Protein AF-A0A956CEM4-F1 (afdb_monomer_lite)

Secondary structure (DSSP, 8-state):
--TTSSSSSSS---------------TTEEE-------S----S--S-S-S--EEEEEEE-PPTT---S-EEEEEGGGTT-TT-BPB---TTS-EEEEEEE-SEEEEEEEEETTTEEE--TT---EEEETTEEEEEEEE--TTS-EEEEEEEEEETTEEEEEEEEE--TT-PPEEEEEEEEEETTEEEEE-EEEETTEEEEEEESPPSEEEEEEEEEEETT--BPPPEEEEEEE-SS---TTT--EEEE-HHHH--S-TTSPPPPPTT--SGGGS-----HHHHHHHHHTTHHHHTT--EEEEPP-B---SS-EE-TTSS-EE-STTS-S-S-SSPBPGGGTHHHHHHHHHHHHHHTT-EEEE----S---TTSHHHHH--

Structure (mmCIF, N/CA/C/O backbone):
data_AF-A0A956CEM4-F1
#
_entry.id   AF-A0A956CEM4-F1
#
loop_
_atom_site.group_PDB
_atom_site.id
_atom_site.type_symbol
_atom_site.label_atom_id
_atom_site.label_alt_id
_atom_site.label_comp_id
_atom_site.label_asym_id
_atom_site.label_entity_id
_atom_site.label_seq_id
_atom_site.pdbx_PDB_ins_code
_atom_site.Cartn_x
_atom_site.Cartn_y
_atom_site.Cartn_z
_atom_site.occupancy
_atom_site.B_iso_or_equiv
_atom_site.auth_seq_id
_atom_site.auth_comp_id
_atom_site.auth_asym_id
_atom_site.auth_atom_id
_atom_site.pdbx_PDB_model_num
ATOM 1 N N . MET A 1 1 ? 14.550 28.204 38.134 1.00 43.91 1 MET A N 1
ATOM 2 C CA . MET A 1 1 ? 13.176 27.654 38.077 1.00 43.91 1 MET A CA 1
ATOM 3 C C . MET A 1 1 ? 12.272 28.687 37.425 1.00 43.91 1 MET A C 1
ATOM 5 O O . MET A 1 1 ? 12.007 29.723 38.017 1.00 43.91 1 MET A O 1
ATOM 9 N N . SER A 1 2 ? 11.913 28.453 36.162 1.00 29.16 2 SER A N 1
ATOM 10 C CA . SER A 1 2 ? 11.139 29.373 35.319 1.00 29.16 2 SER A CA 1
ATOM 11 C C . SER A 1 2 ? 9.684 28.906 35.242 1.00 29.16 2 SER A C 1
ATOM 13 O O . SER A 1 2 ? 9.420 27.706 35.205 1.00 29.16 2 SER A O 1
ATOM 15 N N . LYS A 1 3 ? 8.749 29.863 35.232 1.00 29.98 3 LYS A N 1
ATOM 16 C CA . LYS A 1 3 ? 7.280 29.741 35.331 1.00 29.98 3 LYS A CA 1
ATOM 17 C C . LYS A 1 3 ? 6.585 28.992 34.167 1.00 29.98 3 LYS A C 1
ATOM 19 O O . LYS A 1 3 ? 5.434 29.275 33.862 1.00 29.98 3 LYS A O 1
ATOM 24 N N . ARG A 1 4 ? 7.242 28.024 33.520 1.00 32.53 4 ARG A N 1
ATOM 25 C CA . ARG A 1 4 ? 6.668 27.192 32.441 1.00 32.53 4 ARG A CA 1
ATOM 26 C C . ARG A 1 4 ? 6.297 25.760 32.858 1.00 32.53 4 ARG A C 1
ATOM 28 O O . ARG A 1 4 ? 5.743 25.031 32.048 1.00 32.53 4 ARG A O 1
ATOM 35 N N . SER A 1 5 ? 6.513 25.373 34.118 1.00 32.22 5 SER A N 1
ATOM 36 C CA . SER A 1 5 ? 6.240 24.005 34.606 1.00 32.22 5 SER A CA 1
ATOM 37 C C . SER A 1 5 ? 4.938 23.834 35.403 1.00 32.22 5 SER A C 1
ATOM 39 O O . SER A 1 5 ? 4.709 22.755 35.932 1.00 32.22 5 SER A O 1
ATOM 41 N N . LEU A 1 6 ? 4.075 24.854 35.497 1.00 29.22 6 LEU A N 1
ATOM 42 C CA . LEU A 1 6 ? 2.851 24.789 36.319 1.00 29.22 6 LEU A CA 1
ATOM 43 C C . LEU A 1 6 ? 1.536 24.610 35.536 1.00 29.22 6 LEU A C 1
ATOM 45 O O . LEU A 1 6 ? 0.479 24.561 36.152 1.00 29.22 6 LEU A O 1
ATOM 49 N N . LEU A 1 7 ? 1.580 24.479 34.205 1.00 28.36 7 LEU A N 1
ATOM 50 C CA . LEU A 1 7 ? 0.377 24.354 33.361 1.00 28.36 7 LEU A CA 1
ATOM 51 C C . LEU A 1 7 ? 0.212 22.968 32.705 1.00 28.36 7 LEU A C 1
ATOM 53 O O . LEU A 1 7 ? -0.519 22.828 31.734 1.00 28.36 7 LEU A O 1
ATOM 57 N N . ARG A 1 8 ? 0.897 21.941 33.226 1.00 29.97 8 ARG A N 1
ATOM 58 C CA . ARG A 1 8 ? 0.782 20.539 32.769 1.00 29.97 8 ARG A CA 1
ATOM 59 C C . ARG A 1 8 ? 0.215 19.581 33.827 1.00 29.97 8 ARG A C 1
ATOM 61 O O . ARG A 1 8 ? 0.242 18.379 33.615 1.00 29.97 8 ARG A O 1
ATOM 68 N N . LEU A 1 9 ? -0.300 20.090 34.952 1.00 28.48 9 LEU A N 1
ATOM 69 C CA . LEU A 1 9 ? -0.674 19.258 36.107 1.00 28.48 9 LEU A CA 1
ATOM 70 C C . LEU A 1 9 ? -2.160 19.288 36.510 1.00 28.48 9 LEU A C 1
ATOM 72 O O . LEU A 1 9 ? -2.478 18.905 37.629 1.00 28.48 9 LEU A O 1
ATOM 76 N N . LEU A 1 10 ? -3.079 19.723 35.637 1.00 26.30 10 LEU A N 1
ATOM 77 C CA . LEU A 1 10 ? -4.505 19.813 36.005 1.00 26.30 10 LEU A CA 1
ATOM 78 C C . LEU A 1 10 ? -5.518 19.193 35.030 1.00 26.30 10 LEU A C 1
ATOM 80 O O . LEU A 1 10 ? -6.704 19.472 35.146 1.00 26.30 10 LEU A O 1
ATOM 84 N N . PHE A 1 11 ? -5.096 18.310 34.124 1.00 27.58 11 PHE A N 1
ATOM 85 C CA . PHE A 1 11 ? -6.023 17.538 33.285 1.00 27.58 11 PHE A CA 1
ATOM 86 C C . PHE A 1 11 ? -5.512 16.107 33.089 1.00 27.58 11 PHE A C 1
ATOM 88 O O . PHE A 1 11 ? -4.862 15.812 32.096 1.00 27.58 11 PHE A O 1
ATOM 95 N N . ALA A 1 12 ? -5.764 15.231 34.064 1.00 27.52 12 ALA A N 1
ATOM 96 C CA . ALA A 1 12 ? -5.720 13.773 33.890 1.00 27.52 12 ALA A CA 1
ATOM 97 C C . ALA A 1 12 ? -6.355 13.075 35.107 1.00 27.52 12 ALA A C 1
ATOM 99 O O . ALA A 1 12 ? -5.687 12.375 35.861 1.00 27.52 12 ALA A O 1
ATOM 100 N N . ALA A 1 13 ? -7.644 13.324 35.344 1.00 28.70 13 ALA A N 1
ATOM 101 C CA . ALA A 1 13 ? -8.446 12.543 36.284 1.00 28.70 13 ALA A CA 1
ATOM 102 C C . ALA A 1 13 ? -9.938 12.652 35.938 1.00 28.70 13 ALA A C 1
ATOM 104 O O . ALA A 1 13 ? -10.689 13.255 36.690 1.00 28.70 13 ALA A O 1
ATOM 105 N N . VAL A 1 14 ? -10.360 12.083 34.803 1.00 25.91 14 VAL A N 1
ATOM 106 C CA . VAL A 1 14 ? -11.714 11.529 34.625 1.00 25.91 14 VAL A CA 1
ATOM 107 C C . VAL A 1 14 ? -11.601 10.360 33.648 1.00 25.91 14 VAL A C 1
ATOM 109 O O . VAL A 1 14 ? -11.284 10.534 32.477 1.00 25.91 14 VAL A O 1
ATOM 112 N N . LEU A 1 15 ? -11.835 9.166 34.179 1.00 27.56 15 LEU A N 1
ATOM 113 C CA . LEU A 1 15 ? -12.058 7.932 33.447 1.00 27.56 15 LEU A CA 1
ATOM 114 C C . LEU A 1 15 ? -13.459 8.015 32.819 1.00 27.56 15 LEU A C 1
ATOM 116 O O . LEU A 1 15 ? -14.452 8.049 33.543 1.00 27.56 15 LEU A O 1
ATOM 120 N N . ALA A 1 16 ? -13.541 8.059 31.495 1.00 24.64 16 ALA A N 1
ATOM 121 C CA . ALA A 1 16 ? -14.767 7.791 30.756 1.00 24.64 16 ALA A CA 1
ATOM 122 C C . ALA A 1 16 ? -14.390 6.950 29.535 1.00 24.64 16 ALA A C 1
ATOM 124 O O . ALA A 1 16 ? -13.589 7.376 28.707 1.00 24.64 16 ALA A O 1
ATOM 125 N N . LEU A 1 17 ? -14.935 5.734 29.463 1.00 26.34 17 LEU A N 1
ATOM 126 C CA . LEU A 1 17 ? -14.891 4.922 28.256 1.00 26.34 17 LEU A CA 1
ATOM 127 C C . LEU A 1 17 ? -15.679 5.650 27.164 1.00 26.34 17 LEU A C 1
ATOM 129 O O . LEU A 1 17 ? -16.906 5.617 27.141 1.00 26.34 17 LEU A O 1
ATOM 133 N N . THR A 1 18 ? -14.961 6.303 26.262 1.00 23.31 18 THR A N 1
ATOM 134 C CA . THR A 1 18 ? -15.458 6.686 24.945 1.00 23.31 18 THR A CA 1
ATOM 135 C C . THR A 1 18 ? -14.600 5.952 23.932 1.00 23.31 18 THR A C 1
ATOM 137 O O . THR A 1 18 ? -13.426 6.274 23.764 1.00 23.31 18 THR A O 1
ATOM 140 N N . SER A 1 19 ? -15.170 4.949 23.271 1.00 23.00 19 SER A N 1
ATOM 141 C CA . SER A 1 19 ? -14.593 4.379 22.056 1.00 23.00 19 SER A CA 1
ATOM 142 C C . SER A 1 19 ? -14.723 5.419 20.942 1.00 23.00 19 SER A C 1
ATOM 144 O O . SER A 1 19 ? -15.662 5.397 20.157 1.00 23.00 19 SER A O 1
ATOM 146 N N . SER A 1 20 ? -13.815 6.391 20.921 1.00 23.23 20 SER A N 1
ATOM 147 C CA . SER A 1 20 ? -13.553 7.220 19.751 1.00 23.23 20 SER A CA 1
ATOM 148 C C . SER A 1 20 ? -12.710 6.388 18.791 1.00 23.23 20 SER A C 1
ATOM 150 O O . SER A 1 20 ? -11.549 6.098 19.083 1.00 23.23 20 SER A O 1
ATOM 152 N N . VAL A 1 21 ? -13.291 5.978 17.664 1.00 23.14 21 VAL A N 1
ATOM 153 C CA . VAL A 1 21 ? -12.511 5.486 16.525 1.00 23.14 21 VAL A CA 1
ATOM 154 C C . VAL A 1 21 ? -11.852 6.708 15.900 1.00 23.14 21 VAL A C 1
ATOM 156 O O . VAL A 1 21 ? -12.408 7.371 15.034 1.00 23.14 21 VAL A O 1
ATOM 159 N N . THR A 1 22 ? -10.679 7.052 16.413 1.00 21.56 22 THR A N 1
ATOM 160 C CA . THR A 1 22 ? -9.787 8.022 15.791 1.00 21.56 22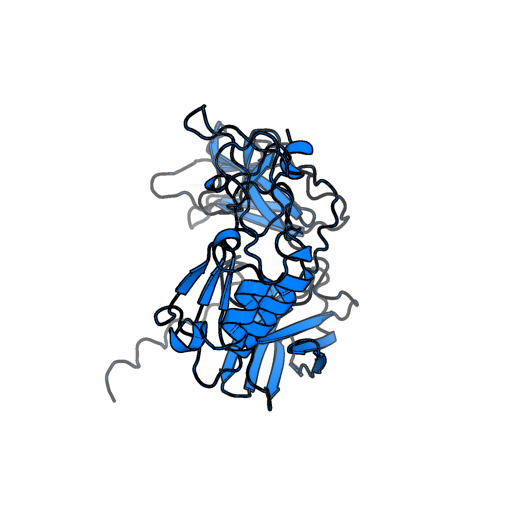 THR A CA 1
ATOM 161 C C . THR A 1 22 ? -8.820 7.217 14.935 1.00 21.56 22 THR A C 1
ATOM 163 O O . THR A 1 22 ? -7.901 6.595 15.464 1.00 21.56 22 THR A O 1
ATOM 166 N N . VAL A 1 23 ? -9.022 7.190 13.616 1.00 22.52 23 VAL A N 1
ATOM 167 C CA . VAL A 1 23 ? -7.983 6.714 12.695 1.00 22.52 23 VAL A CA 1
ATOM 168 C C . VAL A 1 23 ? -6.956 7.833 12.581 1.00 22.52 23 VAL A C 1
ATOM 170 O O . VAL A 1 23 ? -7.058 8.726 11.746 1.00 22.52 23 VAL A O 1
ATOM 173 N 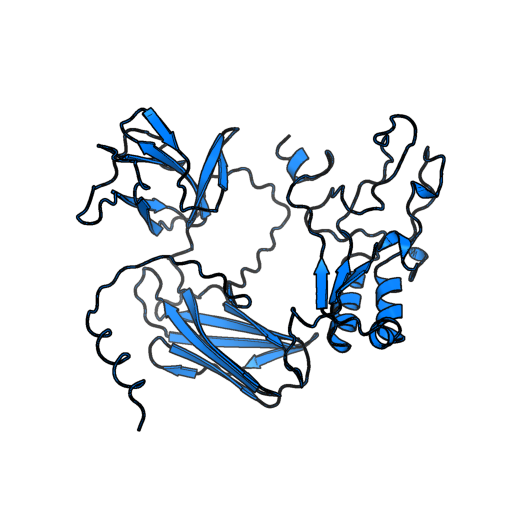N . ALA A 1 24 ? -5.981 7.827 13.485 1.00 20.62 24 ALA A N 1
ATOM 174 C CA . ALA A 1 24 ? -4.737 8.528 13.237 1.00 20.62 24 ALA A CA 1
ATOM 175 C C . ALA A 1 24 ? -3.949 7.680 12.232 1.00 20.62 24 ALA A C 1
ATOM 177 O O . ALA A 1 24 ? -3.511 6.580 12.568 1.00 20.62 24 ALA A O 1
ATOM 178 N N . CYS A 1 25 ? -3.771 8.171 11.004 1.00 20.64 25 CYS A N 1
ATOM 179 C CA . CYS A 1 25 ? -2.697 7.677 10.149 1.00 20.64 25 CYS A CA 1
ATOM 180 C C . CYS A 1 25 ? -1.376 7.946 10.879 1.00 20.64 25 CYS A C 1
ATOM 182 O O . CYS A 1 25 ? -0.903 9.079 10.929 1.00 20.64 25 CYS A O 1
ATOM 184 N N . SER A 1 26 ? -0.822 6.915 11.511 1.00 24.94 26 SER A N 1
ATOM 185 C CA . SER A 1 26 ? 0.585 6.877 11.890 1.00 24.94 26 SER A CA 1
ATOM 186 C C . SER A 1 26 ? 1.290 5.992 10.869 1.00 24.94 26 SER A C 1
ATOM 188 O O . SER A 1 26 ? 0.923 4.825 10.732 1.00 24.94 26 SER A O 1
ATOM 190 N N . ASP A 1 27 ? 2.281 6.541 10.176 1.00 32.50 27 ASP A N 1
ATOM 191 C CA . ASP A 1 27 ? 2.875 6.008 8.940 1.00 32.50 27 ASP A CA 1
ATOM 192 C C . ASP A 1 27 ? 3.542 4.612 9.004 1.00 32.50 27 ASP A C 1
ATOM 194 O O . ASP A 1 27 ? 4.107 4.186 8.005 1.00 32.50 27 ASP A O 1
ATOM 198 N N . ASP A 1 28 ? 3.464 3.832 10.096 1.00 38.03 28 ASP A N 1
ATOM 199 C CA . ASP A 1 28 ? 4.172 2.533 10.163 1.00 38.03 28 ASP A CA 1
ATOM 200 C C . ASP A 1 28 ? 3.444 1.370 10.864 1.00 38.03 28 ASP A C 1
ATOM 202 O O . ASP A 1 28 ? 4.086 0.366 11.188 1.00 38.03 28 ASP A O 1
ATOM 206 N N . ALA A 1 29 ? 2.140 1.473 11.132 1.00 33.81 29 ALA A N 1
ATOM 207 C CA . ALA A 1 29 ? 1.388 0.391 11.772 1.00 33.81 29 ALA A CA 1
ATOM 208 C C . ALA A 1 29 ? 0.080 0.119 11.025 1.00 33.81 29 ALA A C 1
ATOM 210 O O . ALA A 1 29 ? -0.894 0.854 11.159 1.00 33.81 29 ALA A O 1
ATOM 211 N N . GLU A 1 30 ? 0.056 -0.967 10.258 1.00 37.72 30 GLU A N 1
ATOM 212 C CA . GLU A 1 30 ? -1.165 -1.493 9.650 1.00 37.72 30 GLU A CA 1
ATOM 213 C C . GLU A 1 30 ? -1.353 -2.956 10.065 1.00 37.72 30 GLU A C 1
ATOM 215 O O . GLU A 1 30 ? -0.360 -3.678 10.225 1.00 37.72 30 GLU A O 1
ATOM 220 N N . PRO A 1 31 ? -2.598 -3.441 10.207 1.00 41.44 31 PRO A N 1
ATOM 221 C CA . PRO A 1 31 ? -2.841 -4.874 10.242 1.00 41.44 31 PRO A CA 1
ATOM 222 C C . PRO A 1 31 ? -2.296 -5.495 8.945 1.00 41.44 31 PRO A C 1
ATOM 224 O O . PRO A 1 31 ? -2.716 -5.148 7.840 1.00 41.44 31 PRO A O 1
ATOM 227 N N . ALA A 1 32 ? -1.333 -6.405 9.080 1.00 37.00 32 ALA A N 1
ATOM 228 C CA . ALA A 1 32 ? -0.819 -7.267 8.026 1.00 37.00 32 ALA A CA 1
ATOM 229 C C . ALA A 1 32 ? -1.864 -8.330 7.682 1.00 37.00 32 ALA A C 1
ATOM 231 O O . ALA A 1 32 ? -1.661 -9.524 7.873 1.00 37.00 32 ALA A O 1
ATOM 232 N N . GLY A 1 33 ? -2.974 -7.892 7.099 1.00 29.70 33 GLY A N 1
ATOM 233 C CA . GLY A 1 33 ? -3.768 -8.794 6.291 1.00 29.70 33 GLY A CA 1
ATOM 234 C C . GLY A 1 33 ? -2.931 -9.176 5.075 1.00 29.70 33 GLY A C 1
ATOM 235 O O . GLY A 1 33 ? -2.719 -8.358 4.176 1.00 29.70 33 GLY A O 1
ATOM 236 N N . SER A 1 34 ? -2.464 -10.425 5.013 1.00 27.47 34 SER A N 1
ATOM 237 C CA . SER A 1 34 ? -2.115 -11.050 3.741 1.00 27.47 34 SER A CA 1
ATOM 238 C C . SER A 1 34 ? -3.416 -11.307 2.991 1.00 27.47 34 SER A C 1
ATOM 240 O O . SER A 1 34 ? -3.881 -12.439 2.861 1.00 27.47 34 SER A O 1
ATOM 242 N N . HIS A 1 35 ? -4.041 -10.248 2.491 1.00 32.47 35 HIS A N 1
ATOM 243 C CA . HIS A 1 35 ? -5.003 -10.424 1.431 1.00 32.47 35 HIS A CA 1
ATOM 244 C C . HIS A 1 35 ? -4.183 -10.738 0.186 1.00 32.47 35 HIS A C 1
ATOM 246 O O . HIS A 1 35 ? -3.790 -9.857 -0.582 1.00 32.47 35 HIS A O 1
ATOM 252 N N . GLY A 1 36 ? -3.969 -12.034 -0.037 1.00 25.28 36 GLY A N 1
ATOM 253 C CA . GLY A 1 36 ? -4.201 -12.539 -1.372 1.00 25.28 36 GLY A CA 1
ATOM 254 C C . GLY A 1 36 ? -5.595 -12.066 -1.765 1.00 25.28 36 GLY A C 1
ATOM 255 O O . GLY A 1 36 ? -6.582 -12.749 -1.520 1.00 25.28 36 GLY A O 1
ATOM 256 N N . PHE A 1 37 ? -5.683 -10.872 -2.350 1.00 33.50 37 PHE A N 1
ATOM 257 C CA . PHE A 1 37 ? -6.752 -10.551 -3.275 1.00 33.50 37 PHE A CA 1
ATOM 258 C C . PHE A 1 37 ? -6.485 -11.440 -4.487 1.00 33.50 37 PHE A C 1
ATOM 260 O O . PHE A 1 37 ? -5.983 -10.993 -5.515 1.00 33.50 37 PHE A O 1
ATOM 267 N N . GLY A 1 38 ? -6.705 -12.747 -4.308 1.00 24.23 38 GLY A N 1
ATOM 268 C CA . GLY A 1 38 ? -6.836 -13.663 -5.415 1.00 24.23 38 GLY A CA 1
ATOM 269 C C . GLY A 1 38 ? -7.900 -13.068 -6.315 1.00 24.23 38 GLY A C 1
ATOM 270 O O . GLY A 1 38 ? -8.921 -12.593 -5.815 1.00 24.23 38 GLY A O 1
ATOM 271 N N . GLY A 1 39 ? -7.605 -13.031 -7.613 1.00 26.00 39 GLY A N 1
ATOM 272 C CA . GLY A 1 39 ? -8.530 -12.608 -8.652 1.00 26.00 39 GLY A CA 1
ATOM 273 C C . GLY A 1 39 ? -9.860 -13.332 -8.489 1.00 26.00 39 GLY A C 1
ATOM 274 O O . GLY A 1 39 ? -10.049 -14.454 -8.944 1.00 26.00 39 GLY A O 1
ATOM 275 N N . GLY A 1 40 ? -10.761 -12.674 -7.785 1.00 24.45 40 GLY A N 1
ATOM 276 C CA . GLY A 1 40 ? -12.139 -13.034 -7.568 1.00 24.45 40 GLY A CA 1
ATOM 277 C C . GLY A 1 40 ? -12.849 -11.705 -7.606 1.00 24.45 40 GLY A C 1
ATOM 278 O O . GLY A 1 40 ? -12.687 -10.901 -6.691 1.00 24.45 40 GLY A O 1
ATOM 279 N N . GLY A 1 41 ? -13.528 -11.444 -8.722 1.00 31.25 41 GLY A N 1
ATOM 280 C CA . GLY A 1 41 ? -14.277 -10.219 -8.915 1.00 31.25 41 GLY A CA 1
ATOM 281 C C . GLY A 1 41 ? -15.235 -10.019 -7.759 1.00 31.25 41 GLY A C 1
ATOM 282 O O . GLY A 1 41 ? -16.217 -10.746 -7.610 1.00 31.25 41 GLY A O 1
ATOM 283 N N . GLY A 1 42 ? -14.896 -9.061 -6.905 1.00 29.30 42 GLY A N 1
ATOM 284 C CA . GLY A 1 42 ? -15.770 -8.601 -5.857 1.00 29.30 42 GLY A CA 1
ATOM 285 C C . GLY A 1 42 ? -16.829 -7.751 -6.520 1.00 29.30 42 GLY A C 1
ATOM 286 O O . GLY A 1 42 ? -16.644 -6.553 -6.690 1.00 29.30 42 GLY A O 1
ATOM 287 N N . THR A 1 43 ? -17.972 -8.361 -6.832 1.00 32.97 43 THR A N 1
ATOM 288 C CA . THR A 1 43 ? -19.253 -7.658 -6.723 1.00 32.97 43 THR A CA 1
ATOM 289 C C . THR A 1 43 ? -19.191 -6.709 -5.528 1.00 32.97 43 THR A C 1
ATOM 291 O O . THR A 1 43 ? -18.622 -7.094 -4.501 1.00 32.97 43 THR A O 1
ATOM 294 N N . GLY A 1 44 ? -19.796 -5.522 -5.626 1.00 34.88 44 GLY A N 1
ATOM 295 C CA . GLY A 1 44 ? -20.191 -4.718 -4.468 1.00 34.88 44 GLY A CA 1
ATOM 296 C C . GLY A 1 44 ? -21.135 -5.524 -3.575 1.00 34.88 44 GLY A C 1
ATOM 297 O O . GLY A 1 44 ? -22.336 -5.298 -3.545 1.00 34.88 44 GLY A O 1
ATOM 298 N N . GLY A 1 45 ? -20.587 -6.541 -2.923 1.00 37.91 45 GLY A N 1
ATOM 299 C CA . GLY A 1 45 ? -21.261 -7.440 -2.030 1.00 37.91 45 GLY A CA 1
ATOM 300 C C . GLY A 1 45 ? -21.371 -6.732 -0.699 1.00 37.91 45 GLY A C 1
ATOM 301 O O . GLY A 1 45 ? -20.411 -6.128 -0.206 1.00 37.91 45 GLY A O 1
ATOM 302 N N . SER A 1 46 ? -22.556 -6.810 -0.116 1.00 44.78 46 SER A N 1
ATOM 303 C CA . SER A 1 46 ? -22.733 -6.718 1.325 1.00 44.78 46 SER A CA 1
ATOM 304 C C . SER A 1 46 ? -21.652 -7.561 2.014 1.00 44.78 46 SER A C 1
ATOM 306 O O . SER A 1 46 ? -21.423 -8.703 1.598 1.00 44.78 46 SER A O 1
ATOM 308 N N . GLY A 1 47 ? -20.987 -7.038 3.048 1.00 47.84 47 GLY A N 1
ATOM 309 C CA . GLY A 1 47 ? -20.140 -7.868 3.908 1.00 47.84 47 GLY A CA 1
ATOM 310 C C . GLY A 1 47 ? -21.001 -8.996 4.474 1.00 47.84 47 GLY A C 1
ATOM 311 O O . GLY A 1 47 ? -21.858 -8.758 5.306 1.00 47.84 47 GLY A O 1
ATOM 312 N N . GLY A 1 48 ? -20.901 -10.212 3.946 1.00 50.34 48 GLY A N 1
ATOM 313 C CA . GLY A 1 48 ? -21.999 -11.157 4.147 1.00 50.34 48 GLY A CA 1
ATOM 314 C C . GLY A 1 48 ? -21.665 -12.587 3.781 1.00 50.34 48 GLY A C 1
ATOM 315 O O . GLY A 1 48 ? -22.367 -13.201 2.989 1.00 50.34 48 GLY A O 1
ATOM 316 N N . SER A 1 49 ? -20.600 -13.131 4.365 1.00 51.94 49 SER A N 1
ATOM 317 C CA . SER A 1 49 ? -20.499 -14.589 4.551 1.00 51.94 49 SER A CA 1
ATOM 318 C C . SER A 1 49 ? -20.062 -15.003 5.958 1.00 51.94 49 SER A C 1
ATOM 320 O O . SER A 1 49 ? -20.058 -16.192 6.267 1.00 51.94 49 SER A O 1
ATOM 322 N N . SER A 1 50 ? -19.739 -14.041 6.832 1.00 61.34 50 SER A N 1
ATOM 323 C CA . SER A 1 50 ? -19.414 -14.329 8.228 1.00 61.34 50 SER A CA 1
ATOM 324 C C . SER A 1 50 ? -20.691 -14.452 9.056 1.00 61.34 50 SER A C 1
ATOM 326 O O . SER A 1 50 ? -21.589 -13.620 8.951 1.00 61.34 50 SER A O 1
ATOM 328 N N . SER A 1 51 ? -20.763 -15.478 9.905 1.00 74.31 51 SER A N 1
ATOM 329 C CA . SER A 1 51 ? -21.810 -15.614 10.927 1.00 74.31 51 SER A CA 1
ATOM 330 C C . SER A 1 51 ? -21.592 -14.693 12.133 1.00 74.31 51 SER A C 1
ATOM 332 O O . SER A 1 51 ? -22.421 -14.668 13.040 1.00 74.31 51 SER A O 1
ATOM 334 N N . VAL A 1 52 ? -20.457 -13.992 12.187 1.00 86.62 52 VAL A N 1
ATOM 335 C CA . VAL A 1 52 ? -20.127 -13.038 13.247 1.00 86.62 52 VAL A CA 1
ATOM 336 C C . VAL A 1 52 ? -20.757 -11.697 12.905 1.00 86.62 52 VAL A C 1
ATOM 338 O O . VAL A 1 52 ? -20.545 -11.180 11.811 1.00 86.62 52 VAL A O 1
ATOM 341 N N . LEU A 1 53 ? -21.488 -11.122 13.857 1.00 92.19 53 LEU A N 1
ATOM 342 C CA . LEU A 1 53 ? -21.940 -9.739 13.795 1.00 92.19 53 LEU A CA 1
ATOM 343 C C . LEU A 1 53 ? -21.193 -8.913 14.841 1.00 92.19 53 LEU A C 1
ATOM 345 O O . LEU A 1 53 ? -21.069 -9.310 16.001 1.00 92.19 53 LEU A O 1
ATOM 349 N N . CYS A 1 54 ? -20.697 -7.766 14.405 1.00 92.38 54 CYS A N 1
ATOM 350 C CA . CYS A 1 54 ? -19.923 -6.827 15.187 1.00 92.38 54 CYS A CA 1
ATOM 351 C C . CYS A 1 54 ? -20.728 -5.551 15.389 1.00 92.38 54 CYS A C 1
ATOM 353 O O . CYS A 1 54 ? -21.067 -4.840 14.437 1.00 92.38 54 CYS A O 1
ATOM 355 N N . THR A 1 55 ? -21.018 -5.266 16.653 1.00 94.81 55 THR A N 1
ATOM 356 C CA . THR A 1 55 ? -21.720 -4.060 17.073 1.00 94.81 55 THR A CA 1
ATOM 357 C C . THR A 1 55 ? -20.940 -2.821 16.650 1.00 94.81 55 THR A C 1
ATOM 359 O O . THR A 1 55 ? -19.834 -2.563 17.125 1.00 94.81 55 THR A O 1
ATOM 362 N N . THR A 1 56 ? -21.534 -2.054 15.743 1.00 95.00 56 THR A N 1
ATOM 363 C CA . THR A 1 56 ? -20.953 -0.860 15.133 1.00 95.00 56 THR A CA 1
ATOM 364 C C . THR A 1 56 ? -21.768 0.355 15.546 1.00 95.00 56 THR A C 1
ATOM 366 O O . THR A 1 56 ? -22.973 0.415 15.300 1.00 95.00 56 THR A O 1
ATOM 369 N N . THR A 1 57 ? -21.119 1.326 16.188 1.00 95.94 57 THR A N 1
ATOM 370 C CA . THR A 1 57 ? -21.770 2.558 16.646 1.00 95.94 57 THR A CA 1
ATOM 371 C C . THR A 1 57 ? -21.444 3.705 15.704 1.00 95.94 57 THR A C 1
ATOM 373 O O . THR A 1 57 ? -20.288 4.091 15.558 1.00 95.94 57 THR A O 1
ATOM 376 N N . PHE A 1 58 ? -22.487 4.279 15.120 1.00 97.12 58 PHE A N 1
ATOM 377 C CA . PHE A 1 58 ? -22.440 5.484 14.310 1.00 97.12 58 PHE A CA 1
ATOM 378 C C . PHE A 1 58 ? -22.733 6.679 15.205 1.00 97.12 58 PHE A C 1
ATOM 380 O O . PHE A 1 58 ? -23.684 6.650 15.992 1.00 97.12 58 PHE A O 1
ATOM 387 N N . ARG A 1 59 ? -21.937 7.737 15.076 1.00 96.38 59 ARG A N 1
ATOM 388 C CA . ARG A 1 59 ? -22.161 9.004 15.768 1.00 96.38 59 ARG A CA 1
ATOM 389 C C . ARG A 1 59 ? -22.046 10.138 14.766 1.00 96.38 59 ARG A C 1
ATOM 391 O O . ARG A 1 59 ? -20.982 10.336 14.202 1.00 96.38 59 ARG A O 1
ATOM 398 N N . PHE A 1 60 ? -23.111 10.913 14.626 1.00 96.81 60 PHE A N 1
ATOM 399 C CA . PHE A 1 60 ? -23.151 12.087 13.767 1.00 96.81 60 PHE A CA 1
ATOM 400 C C . PHE A 1 60 ? -23.271 13.358 14.605 1.00 96.81 60 PHE A C 1
ATOM 402 O O . PHE A 1 60 ? -24.175 13.486 15.434 1.00 96.81 60 PHE A O 1
ATOM 409 N N . GLN A 1 61 ? -22.373 14.312 14.371 1.00 95.38 61 GLN A N 1
ATOM 410 C CA . GLN A 1 61 ? -22.454 15.655 14.931 1.00 95.38 61 GLN A CA 1
ATOM 411 C C . GLN A 1 61 ? -22.857 16.630 13.816 1.00 95.38 61 GLN A C 1
ATOM 413 O O . GLN A 1 61 ? -22.066 16.855 12.901 1.00 95.38 61 GLN A O 1
ATOM 418 N N . PRO A 1 62 ? -24.042 17.261 13.881 1.00 93.94 62 PRO A N 1
ATOM 419 C CA . PRO A 1 62 ? -24.414 18.275 12.904 1.00 93.94 62 PRO A CA 1
ATOM 420 C C . PRO A 1 62 ? -23.390 19.417 12.861 1.00 93.94 62 PRO A C 1
ATOM 422 O O . PRO A 1 62 ? -23.015 19.974 13.898 1.00 93.94 62 PRO A O 1
ATOM 425 N N . GLY A 1 63 ? -22.950 19.767 11.651 1.00 89.56 63 GLY A N 1
ATOM 426 C CA . GLY A 1 63 ? -22.052 20.895 11.416 1.00 89.56 63 GLY A CA 1
ATOM 427 C C . GLY A 1 63 ? -22.698 22.245 11.742 1.00 89.56 63 GLY A C 1
ATOM 428 O O . GLY A 1 63 ? -23.914 22.366 11.900 1.00 89.56 63 GLY A O 1
ATOM 429 N N . ALA A 1 64 ? -21.885 23.300 11.821 1.00 85.62 64 ALA A N 1
ATOM 430 C CA . ALA A 1 64 ? -22.379 24.643 12.115 1.00 85.62 64 ALA A CA 1
ATOM 431 C C . ALA A 1 64 ? -23.477 25.075 11.119 1.00 85.62 64 ALA A C 1
ATOM 433 O O . ALA A 1 64 ? -23.275 25.056 9.908 1.00 85.62 64 ALA A O 1
ATOM 434 N N . GLY A 1 65 ? -24.638 25.482 11.642 1.00 84.06 65 GLY A N 1
ATOM 435 C CA . GLY A 1 65 ? -25.798 25.884 10.838 1.00 84.06 65 GLY A CA 1
ATOM 436 C C . GLY A 1 65 ? -26.767 24.749 10.487 1.00 84.06 65 GLY A C 1
ATOM 437 O O . GLY A 1 65 ? -27.874 25.039 10.038 1.00 84.06 65 GLY A O 1
ATOM 438 N N . LEU A 1 66 ? -26.410 23.488 10.750 1.00 89.50 66 LEU A N 1
ATOM 439 C CA . LEU A 1 66 ? -27.330 22.353 10.686 1.00 89.50 66 LEU A CA 1
ATOM 440 C C . LEU A 1 66 ? -27.932 22.102 12.072 1.00 89.50 66 LEU A C 1
ATOM 442 O O . LEU A 1 66 ? -27.219 21.842 13.037 1.00 89.50 66 LEU A O 1
ATOM 446 N N . ALA A 1 67 ? -29.259 22.170 12.168 1.00 92.06 67 ALA A N 1
ATOM 447 C CA . ALA A 1 67 ? -30.011 21.865 13.386 1.00 92.06 67 ALA A CA 1
ATOM 448 C C . ALA A 1 67 ? -31.174 20.908 13.062 1.00 92.06 67 ALA A C 1
ATOM 450 O O . ALA A 1 67 ? -32.338 21.308 13.172 1.00 92.06 67 ALA A O 1
ATOM 451 N N . PRO A 1 68 ? -30.873 19.679 12.595 1.00 95.56 68 PRO A N 1
ATOM 452 C CA . PRO A 1 68 ? -31.905 18.714 12.240 1.00 95.56 68 PRO A CA 1
ATOM 453 C C . PRO A 1 68 ? -32.732 18.344 13.473 1.00 95.56 68 PRO A C 1
ATOM 455 O O . PRO A 1 68 ? -32.209 18.225 14.583 1.00 95.56 68 PRO A O 1
ATOM 458 N N . LYS A 1 69 ? -34.037 18.149 13.281 1.00 94.50 69 LYS A N 1
ATOM 459 C CA . LYS A 1 69 ? -34.942 17.657 14.332 1.00 94.50 69 LYS A CA 1
ATOM 460 C C . LYS A 1 69 ? -34.831 16.147 14.487 1.00 94.50 69 LYS A C 1
ATOM 462 O O . LYS A 1 69 ? -35.090 15.622 15.566 1.00 94.50 69 LYS A O 1
ATOM 467 N N . SER A 1 70 ? -34.479 15.465 13.404 1.00 96.81 70 SER A N 1
ATOM 468 C CA . SER A 1 70 ? -34.294 14.022 13.356 1.00 96.81 70 SER A CA 1
ATOM 469 C C . SER A 1 70 ? -33.203 13.653 12.362 1.00 96.81 70 SER A C 1
ATOM 471 O O . SER A 1 70 ? -33.006 14.337 11.357 1.00 96.81 70 SER A O 1
ATOM 473 N N . VAL A 1 71 ? -32.505 12.562 12.655 1.00 98.19 71 VAL A N 1
ATOM 474 C CA . VAL A 1 71 ? -31.500 11.967 11.775 1.00 98.19 71 VAL A CA 1
ATOM 475 C C . VAL A 1 71 ? -31.801 10.483 11.697 1.00 98.19 71 VAL A C 1
ATOM 477 O O . VAL A 1 71 ? -31.965 9.852 12.738 1.00 98.19 71 VAL A O 1
ATOM 480 N N . ALA A 1 72 ? -31.884 9.929 10.494 1.00 98.44 72 ALA A N 1
ATOM 481 C CA . ALA A 1 72 ? -31.935 8.491 10.269 1.00 98.44 72 ALA A CA 1
ATOM 482 C C . ALA A 1 72 ? -30.614 7.976 9.698 1.00 98.44 72 ALA A C 1
ATOM 484 O O . ALA A 1 72 ? -29.902 8.699 8.996 1.00 98.44 72 ALA A O 1
ATOM 485 N N . LEU A 1 73 ? -30.318 6.713 9.998 1.00 98.31 73 LEU A N 1
ATOM 486 C CA . LEU A 1 73 ? -29.173 5.986 9.472 1.00 98.31 73 LEU A CA 1
ATOM 487 C C . LEU A 1 73 ? -29.667 4.924 8.481 1.00 98.31 73 LEU A C 1
ATOM 489 O O . LEU A 1 73 ? -30.229 3.899 8.871 1.00 98.31 73 LEU A O 1
ATOM 493 N N . ALA A 1 74 ? -29.435 5.177 7.198 1.00 98.06 74 ALA A N 1
ATOM 494 C CA . ALA A 1 74 ? -29.860 4.324 6.095 1.00 98.06 74 ALA A CA 1
ATOM 495 C C . ALA A 1 74 ? -28.633 3.655 5.468 1.00 98.06 74 ALA A C 1
ATOM 497 O O . ALA A 1 74 ? -27.692 4.346 5.091 1.00 98.06 74 ALA A O 1
ATOM 498 N N . GLY A 1 75 ? -28.619 2.334 5.324 1.00 97.38 75 GLY A N 1
ATOM 499 C CA . GLY A 1 75 ? -27.492 1.615 4.731 1.00 97.38 75 GLY A CA 1
ATOM 500 C C . GLY A 1 75 ? -27.888 0.290 4.099 1.00 97.38 75 GLY A C 1
ATOM 501 O O . GLY A 1 75 ? -29.049 -0.107 4.110 1.00 97.38 75 GLY A O 1
ATOM 502 N N . GLU A 1 76 ? -26.913 -0.426 3.545 1.00 97.06 76 GLU A N 1
ATOM 503 C CA . GLU A 1 76 ? -27.170 -1.703 2.857 1.00 97.06 76 GLU A CA 1
ATOM 504 C C . GLU A 1 76 ? -27.914 -2.729 3.740 1.00 97.06 76 GLU A C 1
ATOM 506 O O . GLU A 1 76 ? -28.724 -3.499 3.233 1.00 97.06 76 GLU A O 1
ATOM 511 N N . TRP A 1 77 ? -27.682 -2.730 5.060 1.00 95.69 77 TRP A N 1
ATOM 512 C CA . TRP A 1 77 ? -28.283 -3.681 6.011 1.00 95.69 77 TRP A CA 1
ATOM 513 C C . TRP A 1 77 ? -29.787 -3.484 6.252 1.00 95.69 77 TRP A C 1
ATOM 515 O O . TRP A 1 77 ? -30.440 -4.392 6.762 1.00 95.69 77 TRP A O 1
ATOM 525 N N . ASN A 1 78 ? -30.333 -2.310 5.932 1.00 96.00 78 ASN A N 1
ATOM 526 C CA . ASN A 1 78 ? -31.759 -2.004 6.049 1.00 96.00 78 ASN A CA 1
ATOM 527 C C . ASN A 1 78 ? -32.344 -1.505 4.725 1.00 96.00 78 ASN A C 1
ATOM 529 O O . ASN A 1 78 ? -33.316 -0.758 4.737 1.00 96.00 78 ASN A O 1
ATOM 533 N N . GLU A 1 79 ? -31.735 -1.888 3.597 1.00 96.06 79 GLU A N 1
ATOM 534 C CA . GLU A 1 79 ? -32.176 -1.490 2.253 1.00 96.06 79 GLU A CA 1
ATOM 535 C C . GLU A 1 79 ? -32.291 0.037 2.084 1.00 96.06 79 GLU A C 1
ATOM 537 O O . GLU A 1 79 ? -33.149 0.536 1.360 1.00 96.06 79 GLU A O 1
ATOM 542 N N . PHE A 1 80 ? -31.411 0.786 2.756 1.00 96.62 80 PHE A N 1
ATOM 543 C CA . PHE A 1 80 ? -31.447 2.245 2.825 1.00 96.62 80 PHE A CA 1
ATOM 544 C C . PHE A 1 80 ? -32.787 2.800 3.347 1.00 96.62 80 PHE A C 1
ATOM 546 O O . PHE A 1 80 ? -33.310 3.785 2.832 1.00 96.62 80 PHE A O 1
ATOM 553 N N . ASP A 1 81 ? -33.346 2.211 4.404 1.00 96.69 81 ASP A N 1
ATOM 554 C CA . ASP A 1 81 ? -34.550 2.732 5.059 1.00 96.69 81 ASP A CA 1
ATOM 555 C C . ASP A 1 81 ? -34.297 4.086 5.758 1.00 96.69 81 ASP A C 1
ATOM 557 O O . ASP A 1 81 ? -33.668 4.174 6.816 1.00 96.69 81 ASP A O 1
ATOM 561 N N . ALA A 1 82 ? -34.855 5.155 5.182 1.00 96.25 82 ALA A N 1
ATOM 562 C CA . ALA A 1 82 ? -34.789 6.528 5.689 1.00 96.25 82 ALA A CA 1
ATOM 563 C C . ALA A 1 82 ? -35.568 6.774 6.991 1.00 96.25 82 ALA A C 1
ATOM 565 O O . ALA A 1 82 ? -35.515 7.873 7.544 1.00 96.25 82 ALA A O 1
ATOM 566 N N . THR A 1 83 ? -36.326 5.791 7.475 1.00 96.00 83 THR A N 1
ATOM 567 C CA . THR A 1 83 ? -37.128 5.912 8.698 1.00 96.00 83 THR A CA 1
ATOM 568 C C . THR A 1 83 ? -36.429 5.345 9.937 1.00 96.00 83 THR A C 1
ATOM 570 O O . THR A 1 83 ? -36.919 5.518 11.056 1.00 96.00 83 THR A O 1
ATOM 573 N N . ALA A 1 84 ? -35.250 4.735 9.770 1.00 96.25 84 ALA A N 1
ATOM 574 C CA . ALA A 1 84 ? -34.434 4.185 10.849 1.00 96.25 84 ALA A CA 1
ATOM 575 C C . ALA A 1 84 ? -33.733 5.290 11.668 1.00 96.25 84 ALA A C 1
ATOM 577 O O . ALA A 1 84 ? -32.557 5.598 11.469 1.00 96.25 84 ALA A O 1
ATOM 578 N N . LEU A 1 85 ? -34.477 5.913 12.588 1.00 97.75 85 LEU A N 1
ATOM 579 C CA . LEU A 1 85 ? -34.011 7.050 13.389 1.00 97.75 85 LEU A CA 1
ATOM 580 C C . LEU A 1 85 ? -32.833 6.703 14.316 1.00 97.75 85 LEU A C 1
ATOM 582 O O . LEU A 1 85 ? -32.866 5.729 15.069 1.00 97.75 85 LEU A O 1
ATOM 586 N N . MET A 1 86 ? -31.832 7.581 14.322 1.00 98.12 86 MET A N 1
ATOM 587 C CA . MET A 1 86 ? -30.775 7.642 15.325 1.00 98.12 86 MET A CA 1
ATOM 588 C C . MET A 1 86 ? -31.318 8.235 16.635 1.00 98.12 86 MET A C 1
ATOM 590 O O . MET A 1 86 ? -32.209 9.087 16.640 1.00 98.12 86 MET A O 1
ATOM 594 N N . GLN A 1 87 ? -30.752 7.819 17.765 1.00 97.81 87 GLN A N 1
ATOM 595 C CA . GLN A 1 87 ? -31.010 8.413 19.074 1.00 97.81 87 GLN A CA 1
ATOM 596 C C . GLN A 1 87 ? -30.335 9.781 19.173 1.00 97.81 87 GLN A C 1
ATOM 598 O O . GLN A 1 87 ? -29.167 9.914 18.835 1.00 97.81 87 GLN A O 1
ATOM 603 N N . GLY A 1 88 ? -31.037 10.794 19.674 1.00 94.31 88 GLY A N 1
ATOM 604 C CA . GLY A 1 88 ? -30.469 12.123 19.887 1.00 94.31 88 GLY A CA 1
ATOM 605 C C . GLY A 1 88 ? -31.440 13.256 19.543 1.00 94.31 88 GLY A C 1
ATOM 606 O O . GLY A 1 88 ? -32.612 12.995 19.261 1.00 94.31 88 GLY A O 1
ATOM 607 N N . PRO A 1 89 ? -30.968 14.512 19.581 1.00 94.62 89 PRO A N 1
ATOM 608 C CA . PRO A 1 89 ? -29.599 14.894 19.926 1.00 94.62 89 PRO A CA 1
ATOM 609 C C . PRO A 1 89 ? -29.277 14.661 21.415 1.00 94.62 89 PRO A C 1
ATOM 611 O O . PRO A 1 89 ? -30.129 14.857 22.282 1.00 94.62 89 PRO A O 1
ATOM 614 N N . ASP A 1 90 ? -28.047 14.247 21.721 1.00 94.12 90 ASP A N 1
ATOM 615 C CA . ASP A 1 90 ? -27.514 14.220 23.088 1.00 94.12 90 ASP A CA 1
ATOM 616 C C . ASP A 1 90 ? -27.153 15.639 23.588 1.00 94.12 90 ASP A C 1
ATOM 618 O O . ASP A 1 90 ? -27.381 16.643 22.910 1.00 94.12 90 ASP A O 1
ATOM 622 N N . SER A 1 91 ? -26.574 15.759 24.788 1.00 93.38 91 SER A N 1
ATOM 623 C CA . SER A 1 91 ? -26.190 17.063 25.359 1.00 93.38 91 SER A CA 1
ATOM 624 C C . SER A 1 91 ? -25.100 17.804 24.572 1.00 93.38 91 SER A C 1
ATOM 626 O O . SER A 1 91 ? -24.940 19.011 24.753 1.00 93.38 91 SER A O 1
ATOM 628 N N . SER A 1 92 ? -24.363 17.104 23.706 1.00 91.56 92 SER A N 1
ATOM 629 C CA . SER A 1 92 ? -23.401 17.681 22.763 1.00 91.56 92 SER A CA 1
ATOM 630 C C . SER A 1 92 ? -24.028 18.024 21.406 1.00 91.56 92 SER A C 1
ATOM 632 O O . SER A 1 92 ? -23.371 18.632 20.562 1.00 91.56 92 SER A O 1
ATOM 634 N N . GLY A 1 93 ? -25.302 17.683 21.193 1.00 92.62 93 GLY A N 1
ATOM 635 C CA . GLY A 1 93 ? -26.005 17.876 19.929 1.00 92.62 93 GLY A CA 1
ATOM 636 C C . GLY A 1 93 ? -25.861 16.710 18.948 1.00 92.62 93 GLY A C 1
ATOM 637 O O . GLY A 1 93 ? -26.274 16.854 17.801 1.00 92.62 93 GLY A O 1
ATOM 638 N N . ALA A 1 94 ? -25.271 15.584 19.359 1.00 95.69 94 ALA A N 1
ATOM 639 C CA . ALA A 1 94 ? -24.999 14.462 18.467 1.00 95.69 94 ALA A CA 1
ATOM 640 C C . ALA A 1 94 ? -26.112 13.423 18.434 1.00 95.69 94 ALA A C 1
ATOM 642 O O . ALA A 1 94 ? -26.828 13.213 19.411 1.00 95.69 94 ALA A O 1
ATOM 643 N N . PHE A 1 95 ? -26.186 12.728 17.307 1.00 97.88 95 PHE A N 1
ATOM 644 C CA . PHE A 1 95 ? -27.071 11.600 17.081 1.00 97.88 95 PHE A CA 1
ATOM 645 C C . PHE A 1 95 ? -26.257 10.309 17.044 1.00 97.88 95 PHE A C 1
ATOM 647 O O . PHE A 1 95 ? -25.159 10.284 16.487 1.00 97.88 95 PHE A O 1
ATOM 654 N N . THR A 1 96 ? -26.780 9.233 17.623 1.00 97.88 96 THR A N 1
ATOM 655 C CA . THR A 1 96 ? -26.116 7.931 17.702 1.00 97.88 96 THR A CA 1
ATOM 656 C C . THR A 1 96 ? -27.030 6.794 17.270 1.00 97.88 96 THR A C 1
ATOM 658 O O . THR A 1 96 ? -28.227 6.783 17.543 1.00 97.88 96 THR A O 1
ATOM 661 N N . ALA A 1 97 ? -26.469 5.802 16.594 1.00 97.38 97 ALA A N 1
ATOM 662 C CA . ALA A 1 97 ? -27.153 4.551 16.296 1.00 97.38 97 ALA A CA 1
ATOM 663 C C . ALA A 1 97 ? -26.170 3.393 16.396 1.00 97.38 97 ALA A C 1
ATOM 665 O O . ALA A 1 97 ? -24.971 3.564 16.182 1.00 97.38 97 ALA A O 1
ATOM 666 N N . THR A 1 98 ? -26.688 2.214 16.708 1.00 97.19 98 THR A N 1
ATOM 667 C CA . THR A 1 98 ? -25.895 0.996 16.810 1.00 97.19 98 THR A CA 1
ATOM 668 C C . THR A 1 98 ? -26.495 -0.056 15.897 1.00 97.19 98 THR A C 1
ATOM 670 O O . THR A 1 98 ? -27.703 -0.291 15.937 1.00 97.19 98 THR A O 1
ATOM 673 N N . VAL A 1 99 ? -25.651 -0.668 15.071 1.00 96.44 99 VAL A N 1
ATOM 674 C CA . VAL A 1 99 ? -26.035 -1.705 14.112 1.00 96.44 99 VAL A CA 1
ATOM 675 C C . VAL A 1 99 ? -25.057 -2.865 14.230 1.00 96.44 99 VAL A C 1
ATOM 677 O O . VAL A 1 99 ? -23.845 -2.661 14.265 1.00 96.44 99 VAL A O 1
ATOM 680 N N . ASP A 1 100 ? -25.581 -4.082 14.285 1.00 95.12 100 ASP A N 1
ATOM 681 C CA . ASP A 1 100 ? -24.781 -5.301 14.266 1.00 95.12 100 ASP A CA 1
ATOM 682 C C . ASP A 1 100 ? -24.490 -5.687 12.811 1.00 95.12 100 ASP A C 1
ATOM 684 O O . ASP A 1 100 ? -25.389 -6.072 12.063 1.00 95.12 100 ASP A O 1
ATOM 688 N N . LEU A 1 101 ? -23.229 -5.550 12.399 1.00 94.56 101 LEU A N 1
ATOM 689 C CA . LEU A 1 101 ? -22.790 -5.739 11.017 1.00 94.56 101 LEU A CA 1
ATOM 690 C C . LEU A 1 101 ? -21.736 -6.836 10.937 1.00 94.56 101 LEU A C 1
ATOM 692 O O . LEU A 1 101 ? -20.852 -6.916 11.786 1.00 94.56 101 LEU A O 1
ATOM 696 N N . ALA A 1 102 ? -21.786 -7.671 9.903 1.00 93.94 102 ALA A N 1
ATOM 697 C CA . ALA A 1 102 ? -20.700 -8.615 9.665 1.00 93.94 102 ALA A CA 1
ATOM 698 C C . ALA A 1 102 ? -19.405 -7.873 9.272 1.00 93.94 102 ALA A C 1
ATOM 700 O O . ALA A 1 102 ? -19.483 -6.779 8.700 1.00 93.94 102 ALA A O 1
ATOM 701 N N . PRO A 1 103 ? -18.215 -8.449 9.527 1.00 92.25 103 PRO A N 1
ATOM 702 C CA . PRO A 1 103 ? -16.953 -7.857 9.094 1.00 92.25 103 PRO A CA 1
ATOM 703 C C . PRO A 1 103 ? -16.939 -7.581 7.584 1.00 92.25 103 PRO A C 1
ATOM 705 O O . PRO A 1 103 ? -17.334 -8.430 6.780 1.00 92.25 103 PRO A O 1
ATOM 708 N N . GLY A 1 104 ? -16.494 -6.388 7.191 1.00 91.25 104 GLY A N 1
ATOM 709 C CA . GLY A 1 104 ? -16.505 -5.945 5.798 1.00 91.25 104 GLY A CA 1
ATOM 710 C C . GLY A 1 104 ? -16.714 -4.443 5.622 1.00 91.25 104 GLY A C 1
ATOM 711 O O . GLY A 1 104 ? -16.713 -3.677 6.583 1.00 91.25 104 GLY A O 1
ATOM 712 N N . MET A 1 105 ? -16.876 -4.025 4.366 1.00 93.25 105 MET A N 1
ATOM 713 C CA . MET A 1 105 ? -17.176 -2.640 3.990 1.00 93.25 105 MET A CA 1
ATOM 714 C C . MET A 1 105 ? -18.672 -2.474 3.721 1.00 93.25 105 MET A C 1
ATOM 716 O O . MET A 1 105 ? -19.217 -3.153 2.845 1.00 93.25 105 MET A O 1
ATOM 720 N N . TRP A 1 106 ? -19.308 -1.532 4.412 1.00 95.81 106 TRP A N 1
ATOM 721 C CA . TRP A 1 106 ? -20.747 -1.272 4.325 1.00 95.81 106 TRP A CA 1
ATOM 722 C C . TRP A 1 106 ? -21.035 0.173 3.939 1.00 95.81 106 TRP A C 1
ATOM 724 O O . TRP A 1 106 ? -20.498 1.084 4.557 1.00 95.81 106 TRP A O 1
ATOM 734 N N . GLY A 1 107 ? -21.882 0.375 2.936 1.00 97.12 107 GLY A N 1
ATOM 735 C CA . GLY A 1 107 ? -22.358 1.666 2.463 1.00 97.12 107 GLY A CA 1
ATOM 736 C C . GLY A 1 107 ? -23.543 2.174 3.282 1.00 97.12 107 GLY A C 1
ATOM 737 O O . GLY A 1 107 ? -24.455 1.407 3.601 1.00 97.12 107 GLY A O 1
ATOM 738 N N . TYR A 1 108 ? -23.536 3.467 3.602 1.00 98.25 108 TYR A N 1
ATOM 739 C CA . TYR A 1 108 ? -24.593 4.147 4.344 1.00 98.25 108 TYR A CA 1
ATOM 740 C C . TYR A 1 108 ? -24.708 5.638 3.988 1.00 98.25 108 TYR A C 1
ATOM 742 O O . TYR A 1 108 ? -23.807 6.240 3.399 1.00 98.25 108 TYR A O 1
ATOM 750 N N . LYS A 1 109 ? -25.832 6.239 4.374 1.00 97.81 109 LYS A N 1
ATOM 751 C CA . LYS A 1 109 ? -26.132 7.670 4.319 1.00 97.81 109 LYS A CA 1
ATOM 752 C C . LYS A 1 109 ? -26.843 8.110 5.593 1.00 97.81 109 LYS A C 1
ATOM 754 O O . LYS A 1 109 ? -27.471 7.314 6.295 1.00 97.81 109 LYS A O 1
ATOM 759 N N . LEU A 1 110 ? -26.760 9.408 5.851 1.00 98.12 110 LEU A N 1
ATOM 760 C CA . LEU A 1 110 ? -27.566 10.085 6.855 1.00 98.12 110 LEU A CA 1
ATOM 761 C C . LEU A 1 110 ? -28.770 10.720 6.161 1.00 98.12 110 LEU A C 1
ATOM 763 O O . LEU A 1 110 ? -28.626 11.307 5.087 1.00 98.12 110 LEU A O 1
ATOM 767 N N . VAL A 1 111 ? -29.944 10.628 6.780 1.00 98.12 111 VAL A N 1
ATOM 768 C CA . VAL A 1 111 ? -31.152 11.308 6.298 1.00 98.12 111 VAL A CA 1
ATOM 769 C C . VAL A 1 111 ? -31.621 12.281 7.364 1.00 98.12 111 VAL A C 1
ATOM 771 O O . VAL A 1 111 ? -32.077 11.874 8.432 1.00 98.12 111 VAL A O 1
ATOM 774 N N . LEU A 1 112 ? -31.479 13.575 7.097 1.00 97.31 112 LEU A N 1
ATOM 775 C CA . LEU A 1 112 ? -31.925 14.627 8.002 1.00 97.31 112 LEU A CA 1
ATOM 776 C C . LEU A 1 112 ? -33.393 14.947 7.728 1.00 97.31 112 LEU A C 1
ATOM 778 O O . LEU A 1 112 ? -33.787 15.121 6.578 1.00 97.31 112 LEU A O 1
ATOM 782 N N . ASP A 1 113 ? -34.195 15.027 8.788 1.00 96.31 113 ASP A N 1
ATOM 783 C CA . ASP A 1 113 ? -35.607 15.438 8.743 1.00 96.31 113 ASP A CA 1
ATOM 784 C C . ASP A 1 113 ? -36.497 14.659 7.746 1.00 96.31 113 ASP A C 1
ATOM 786 O O . ASP A 1 113 ? -37.592 15.099 7.400 1.00 96.31 113 ASP A O 1
ATOM 790 N N . GLY A 1 114 ? -36.061 13.453 7.365 1.00 94.38 114 GLY A N 1
ATOM 791 C CA . GLY A 1 114 ? -36.803 12.478 6.561 1.00 94.38 114 GLY A CA 1
ATOM 792 C C . GLY A 1 114 ? -36.587 12.557 5.046 1.00 94.38 114 GLY A C 1
ATOM 793 O O . GLY A 1 114 ? -36.934 11.604 4.353 1.00 94.38 114 GLY A O 1
ATOM 794 N N . ASP A 1 115 ? -36.008 13.637 4.519 1.00 93.38 115 ASP A N 1
ATOM 795 C CA . ASP A 1 115 ? -35.868 13.846 3.069 1.00 93.38 115 ASP A CA 1
ATOM 796 C C . ASP A 1 115 ? -34.510 14.409 2.620 1.00 93.38 115 ASP A C 1
ATOM 798 O O . ASP A 1 115 ? -34.180 14.333 1.433 1.00 93.38 115 ASP A O 1
ATOM 802 N N . ASN A 1 116 ? -33.688 14.920 3.537 1.00 95.81 116 ASN A N 1
ATOM 803 C CA . ASN A 1 116 ? -32.378 15.467 3.211 1.00 95.81 116 ASN A CA 1
ATOM 804 C C . ASN A 1 116 ? -31.286 14.401 3.368 1.00 95.81 116 ASN A C 1
ATOM 806 O O . ASN A 1 116 ? -30.713 14.213 4.443 1.00 95.81 116 ASN A O 1
ATOM 810 N N . TRP A 1 117 ? -31.019 13.694 2.273 1.00 97.12 117 TRP A N 1
ATOM 811 C CA . TRP A 1 117 ? -29.979 12.676 2.177 1.00 97.12 117 TRP A CA 1
ATOM 812 C C . TRP A 1 117 ? -28.602 13.303 2.035 1.00 97.12 117 TRP A C 1
ATOM 814 O O . TRP A 1 117 ? -28.360 14.099 1.127 1.00 97.12 117 TRP A O 1
ATOM 824 N N . MET A 1 118 ? -27.668 12.871 2.871 1.00 96.25 118 MET A N 1
ATOM 825 C CA . MET A 1 118 ? -26.291 13.323 2.786 1.00 96.25 118 MET A CA 1
ATOM 826 C C . MET A 1 118 ? -25.297 12.207 3.077 1.00 96.25 118 MET A C 1
ATOM 828 O O . MET A 1 118 ? -25.567 11.253 3.812 1.00 96.25 118 MET A O 1
ATOM 832 N N . LEU A 1 119 ? -24.117 12.367 2.486 1.00 97.25 119 LEU A N 1
ATOM 833 C CA . LEU A 1 119 ? -22.928 11.668 2.934 1.00 97.25 119 LEU A CA 1
ATOM 834 C C . LEU A 1 119 ? -22.571 12.161 4.337 1.00 97.25 119 LEU A C 1
ATOM 836 O O . LEU A 1 119 ? -22.713 13.345 4.645 1.00 97.25 119 LEU A O 1
ATOM 840 N N . ASP A 1 120 ? -22.090 11.246 5.163 1.00 95.94 120 ASP A N 1
ATOM 841 C CA . ASP A 1 120 ? -21.452 11.588 6.426 1.00 95.94 120 ASP A CA 1
ATOM 842 C C . ASP A 1 120 ? -20.182 12.418 6.141 1.00 95.94 120 ASP A C 1
ATOM 844 O O . ASP A 1 120 ? -19.294 11.929 5.426 1.00 95.94 120 ASP A O 1
ATOM 848 N N . PRO A 1 121 ? -20.117 13.682 6.606 1.00 93.06 121 PRO A N 1
ATOM 849 C CA . PRO A 1 121 ? -19.018 14.590 6.300 1.00 93.06 121 PRO A CA 1
ATOM 850 C C . PRO A 1 121 ? -17.728 14.233 7.044 1.00 93.06 121 PRO A C 1
ATOM 852 O O . PRO A 1 121 ? -16.657 14.626 6.585 1.00 93.06 121 PRO A O 1
ATOM 855 N N . ASP A 1 122 ? -17.831 13.494 8.152 1.00 91.94 122 ASP A N 1
ATOM 856 C CA . ASP A 1 122 ? -16.684 13.080 8.962 1.00 91.94 122 ASP A CA 1
ATOM 857 C C . ASP A 1 122 ? -16.126 11.715 8.509 1.00 91.94 122 ASP A C 1
ATOM 859 O O . ASP A 1 122 ? -15.071 11.291 8.980 1.00 91.94 122 ASP A O 1
ATOM 863 N N . GLU A 1 123 ? -16.796 11.044 7.563 1.00 93.06 123 GLU A N 1
ATOM 864 C CA . GLU A 1 123 ? -16.368 9.763 6.997 1.00 93.06 123 GLU A CA 1
ATOM 865 C C . GLU A 1 123 ? -15.696 9.949 5.627 1.00 93.06 123 GLU A C 1
ATOM 867 O O . GLU A 1 123 ? -16.272 10.502 4.680 1.00 93.06 123 GLU A O 1
ATOM 872 N N . GLY A 1 124 ? -14.459 9.458 5.526 1.00 90.56 124 GLY A N 1
ATOM 873 C CA . GLY A 1 124 ? -13.629 9.532 4.326 1.00 90.56 124 GLY A CA 1
ATOM 874 C C . GLY A 1 124 ? -13.813 8.346 3.380 1.00 90.56 124 GLY A C 1
ATOM 875 O O . GLY A 1 124 ? -13.591 8.487 2.176 1.00 90.56 124 GLY A O 1
ATOM 876 N N . TYR A 1 125 ? -14.234 7.185 3.884 1.00 92.19 125 TYR A N 1
ATOM 877 C CA . TYR A 1 125 ? -14.490 6.028 3.036 1.00 92.19 125 TYR A CA 1
ATOM 878 C C . TYR A 1 125 ? -15.772 6.210 2.215 1.00 92.19 125 TYR A C 1
ATOM 880 O O . TYR A 1 125 ? -16.810 6.668 2.699 1.00 92.19 125 TYR A O 1
ATOM 888 N N . ARG A 1 126 ? -15.704 5.792 0.947 1.00 92.00 126 ARG A N 1
ATOM 889 C CA . ARG A 1 126 ? -16.828 5.799 0.004 1.00 92.00 126 ARG A CA 1
ATOM 890 C C . ARG A 1 126 ? -17.077 4.398 -0.533 1.00 92.00 126 ARG A C 1
ATOM 892 O O . ARG A 1 126 ? -16.136 3.632 -0.746 1.00 92.00 126 ARG A O 1
ATOM 899 N N . LYS A 1 127 ? -18.346 4.069 -0.768 1.00 92.31 127 LYS A N 1
ATOM 900 C CA . LYS A 1 127 ? -18.762 2.826 -1.429 1.00 92.31 127 LYS A CA 1
ATOM 901 C C . LYS A 1 127 ? -19.908 3.124 -2.385 1.00 92.31 127 LYS A C 1
ATOM 903 O O . LYS A 1 127 ? -20.902 3.736 -1.997 1.00 92.31 127 LYS A O 1
ATOM 908 N N . TYR A 1 128 ? -19.774 2.654 -3.620 1.00 89.94 128 TYR A N 1
ATOM 909 C CA . TYR A 1 128 ? -20.882 2.638 -4.566 1.00 89.94 128 TYR A CA 1
ATOM 910 C C . TYR A 1 128 ? -21.763 1.419 -4.305 1.00 89.94 128 TYR A C 1
ATOM 912 O O . TYR A 1 128 ? -21.265 0.296 -4.199 1.00 89.94 128 TYR A O 1
ATOM 920 N N . VAL A 1 129 ? -23.069 1.650 -4.198 1.00 90.50 129 VAL A N 1
ATOM 921 C CA . VAL A 1 129 ? -24.084 0.592 -4.156 1.00 90.50 129 VAL A CA 1
ATOM 922 C C . VAL A 1 129 ? -24.995 0.809 -5.357 1.00 90.50 129 VAL A C 1
ATOM 924 O O . VAL A 1 129 ? -25.739 1.786 -5.420 1.00 90.50 129 VAL A O 1
ATOM 927 N N . GLY A 1 130 ? -24.867 -0.056 -6.365 1.00 87.38 130 GLY A N 1
ATOM 928 C CA . GLY A 1 130 ? -25.359 0.261 -7.707 1.00 87.38 130 GLY A CA 1
ATOM 929 C C . GLY A 1 130 ? -24.611 1.470 -8.282 1.00 87.38 130 GLY A C 1
ATOM 930 O O . GLY A 1 130 ? -23.384 1.505 -8.250 1.00 87.38 130 GLY A O 1
ATOM 931 N N . SER A 1 131 ? -25.345 2.464 -8.784 1.00 86.38 131 SER A N 1
ATOM 932 C CA . SER A 1 131 ? -24.793 3.735 -9.284 1.00 86.38 131 SER A CA 1
ATOM 933 C C . SER A 1 131 ? -24.690 4.831 -8.219 1.00 86.38 131 SER A C 1
ATOM 935 O O . SER A 1 131 ? -24.225 5.927 -8.520 1.00 86.38 131 SER A O 1
ATOM 937 N N . GLU A 1 132 ? -25.149 4.569 -6.995 1.00 91.69 132 GLU A N 1
ATOM 938 C CA . GLU A 1 132 ? -25.234 5.576 -5.942 1.00 91.69 132 GLU A CA 1
ATOM 939 C C . GLU A 1 132 ? -23.968 5.583 -5.088 1.00 91.69 132 GLU A C 1
ATOM 941 O O . GLU A 1 132 ? -23.582 4.557 -4.522 1.00 91.69 132 GLU A O 1
ATOM 946 N N . GLU A 1 133 ? -23.347 6.754 -4.952 1.00 94.62 133 GLU A N 1
ATOM 947 C CA . GLU A 1 133 ? -22.252 6.974 -4.009 1.00 94.62 133 GLU A CA 1
ATOM 948 C C . GLU A 1 133 ? -22.796 7.085 -2.578 1.00 94.62 133 GLU A C 1
ATOM 950 O O . GLU A 1 133 ? -23.763 7.809 -2.322 1.00 94.62 133 GLU A O 1
ATOM 955 N N . ASN A 1 134 ? -22.155 6.389 -1.636 1.00 97.06 134 ASN A N 1
ATOM 956 C CA . ASN A 1 134 ? -22.491 6.386 -0.214 1.00 97.06 134 ASN A CA 1
ATOM 957 C C . ASN A 1 134 ? -21.233 6.583 0.645 1.00 97.06 134 ASN A C 1
ATOM 959 O O . ASN A 1 134 ? -20.118 6.275 0.208 1.00 97.06 134 ASN A O 1
ATOM 963 N N . SER A 1 135 ? -21.409 7.048 1.888 1.00 97.81 135 SER A N 1
ATOM 964 C CA . SER A 1 135 ? -20.373 6.894 2.916 1.00 97.81 135 SER A CA 1
ATOM 965 C C . SER A 1 135 ? -20.166 5.414 3.175 1.00 97.81 135 SER A C 1
ATOM 967 O O . SER A 1 135 ? -21.071 4.616 2.933 1.00 97.81 135 SER A O 1
ATOM 969 N N . ALA A 1 136 ? -18.990 5.024 3.650 1.00 96.31 136 ALA A N 1
ATOM 970 C CA . ALA A 1 136 ? -18.732 3.633 3.960 1.00 96.31 136 ALA A CA 1
ATOM 971 C C . ALA A 1 136 ? -18.080 3.461 5.322 1.00 96.31 136 ALA A C 1
ATOM 973 O O . ALA A 1 136 ? -17.256 4.265 5.722 1.00 96.31 136 ALA A O 1
ATOM 974 N N . VAL A 1 137 ? -18.427 2.382 6.014 1.00 95.50 137 VAL A N 1
ATOM 975 C CA . VAL A 1 137 ? -17.788 1.986 7.267 1.00 95.50 137 VAL A CA 1
ATOM 976 C C . VAL A 1 137 ? -17.054 0.666 7.069 1.00 95.50 137 VAL A C 1
ATOM 978 O O . VAL A 1 137 ? -17.591 -0.279 6.479 1.00 95.50 137 VAL A O 1
ATOM 981 N N . ARG A 1 138 ? -15.815 0.594 7.569 1.00 93.81 138 ARG A N 1
ATOM 982 C CA . ARG A 1 138 ? -15.050 -0.653 7.654 1.00 93.81 138 ARG A CA 1
ATOM 983 C C . ARG A 1 138 ? -15.298 -1.317 9.001 1.00 93.81 138 ARG A C 1
ATOM 985 O O . ARG A 1 138 ? -14.774 -0.882 10.023 1.00 93.81 138 ARG A O 1
ATOM 992 N N . VAL A 1 139 ? -16.048 -2.408 8.991 1.00 92.56 139 VAL A N 1
ATOM 993 C CA . VAL A 1 139 ? -16.292 -3.240 10.170 1.00 92.56 139 VAL A CA 1
ATOM 994 C C . VAL A 1 139 ? -15.180 -4.281 10.256 1.00 92.56 139 VAL A C 1
ATOM 996 O O . VAL A 1 139 ? -15.056 -5.146 9.387 1.00 92.56 139 VAL A O 1
ATOM 999 N N . LEU A 1 140 ? -14.331 -4.165 11.277 1.00 89.38 140 LEU A N 1
ATOM 1000 C CA . LEU A 1 140 ? -13.275 -5.140 11.557 1.00 89.38 140 LEU A CA 1
ATOM 1001 C C . LEU A 1 140 ? -13.859 -6.401 12.202 1.00 89.38 140 LEU A C 1
ATOM 1003 O O . LEU A 1 140 ? -14.909 -6.344 12.842 1.00 89.38 140 LEU A O 1
ATOM 1007 N N . ASP A 1 141 ? -13.158 -7.526 12.064 1.00 90.38 141 ASP A N 1
ATOM 1008 C CA . ASP A 1 141 ? -13.556 -8.765 12.724 1.00 90.38 141 ASP A CA 1
ATOM 1009 C C . ASP A 1 141 ? -13.369 -8.661 14.242 1.00 90.38 141 ASP A C 1
ATOM 1011 O O . ASP A 1 141 ? -12.258 -8.564 14.754 1.00 90.38 141 ASP A O 1
ATOM 1015 N N . CYS A 1 142 ? -14.491 -8.642 14.954 1.00 91.50 142 CYS A N 1
ATOM 1016 C CA . CYS A 1 142 ? -14.565 -8.557 16.405 1.00 91.50 142 CYS A CA 1
ATOM 1017 C C . CYS A 1 142 ? -14.496 -9.931 17.093 1.00 91.50 142 CYS A C 1
ATOM 1019 O O . CYS A 1 142 ? -14.498 -9.999 18.323 1.00 91.50 142 CYS A O 1
ATOM 1021 N N . SER A 1 143 ? -14.472 -11.034 16.335 1.00 91.69 143 SER A N 1
ATOM 1022 C CA . SER A 1 143 ? -14.288 -12.384 16.884 1.00 91.69 143 SER A CA 1
ATOM 1023 C C . SER A 1 143 ? -12.829 -12.712 17.197 1.00 91.69 143 SER A C 1
ATOM 1025 O O . SER A 1 143 ? -12.563 -13.678 17.912 1.00 91.69 143 SER A O 1
ATOM 1027 N N . VAL A 1 144 ? -11.903 -11.880 16.722 1.00 94.31 144 VAL A N 1
ATOM 1028 C CA . VAL A 1 144 ? -10.468 -11.994 16.966 1.00 94.31 144 VAL A CA 1
ATOM 1029 C C . VAL A 1 144 ? -9.947 -10.793 17.755 1.00 94.31 144 VAL A C 1
ATOM 1031 O O . VAL A 1 144 ? -10.504 -9.695 17.658 1.00 94.31 144 VAL A O 1
ATOM 1034 N N . PRO A 1 145 ? -8.894 -10.976 18.570 1.00 95.50 145 PRO A N 1
ATOM 1035 C CA . PRO A 1 145 ? -8.282 -9.863 19.274 1.00 95.50 145 PRO A CA 1
ATOM 1036 C C . PRO A 1 145 ? -7.589 -8.899 18.308 1.00 95.50 145 PRO A C 1
ATOM 1038 O O . PRO A 1 145 ? -7.180 -9.271 17.206 1.00 95.50 145 PRO A O 1
ATOM 1041 N N . ARG A 1 146 ? -7.405 -7.652 18.745 1.00 94.94 146 ARG A N 1
ATOM 1042 C CA . ARG A 1 146 ? -6.715 -6.611 17.975 1.00 94.94 146 ARG A CA 1
ATOM 1043 C C . ARG A 1 146 ? -5.439 -6.173 18.669 1.00 94.94 146 ARG A C 1
ATOM 1045 O O . ARG A 1 146 ? -5.338 -6.188 19.894 1.00 94.94 146 ARG A O 1
ATOM 1052 N N . LEU A 1 147 ? -4.481 -5.757 17.852 1.00 96.44 147 LEU A N 1
ATOM 1053 C CA . LEU A 1 147 ? -3.207 -5.216 18.291 1.00 96.44 147 LEU A CA 1
ATOM 1054 C C . LEU A 1 147 ? -3.060 -3.790 17.766 1.00 96.44 147 LEU A C 1
ATOM 1056 O O . LEU A 1 147 ? -3.284 -3.540 16.581 1.00 96.44 147 LEU A O 1
ATOM 1060 N N . SER A 1 148 ? -2.659 -2.867 18.633 1.00 95.81 148 SER A N 1
ATOM 1061 C CA . SER A 1 148 ? -2.399 -1.472 18.272 1.00 95.81 148 SER A CA 1
ATOM 1062 C C . SER A 1 148 ? -1.090 -0.994 18.894 1.00 95.81 148 SER A C 1
ATOM 1064 O O . SER A 1 148 ? -0.764 -1.330 20.029 1.00 95.81 148 SER A O 1
ATOM 1066 N N . VAL A 1 149 ? -0.292 -0.234 18.144 1.00 97.19 149 VAL A N 1
ATOM 1067 C CA . VAL A 1 149 ? 0.961 0.332 18.667 1.00 97.19 149 VAL A CA 1
ATOM 1068 C C . VAL A 1 149 ? 0.629 1.524 19.552 1.00 97.19 149 VAL A C 1
ATOM 1070 O O . VAL A 1 149 ? -0.038 2.454 19.104 1.00 97.19 149 VAL A O 1
ATOM 1073 N N . THR A 1 150 ? 1.114 1.516 20.790 1.00 97.38 150 THR A N 1
ATOM 1074 C CA . THR A 1 150 ? 0.947 2.636 21.728 1.00 97.38 150 THR A CA 1
ATOM 1075 C C . THR A 1 150 ? 2.202 3.484 21.853 1.00 97.38 150 THR A C 1
ATOM 1077 O O . THR A 1 150 ? 2.099 4.687 22.079 1.00 97.38 150 THR A O 1
ATOM 1080 N N . ASP A 1 151 ? 3.376 2.881 21.676 1.00 96.88 151 ASP A N 1
ATOM 1081 C CA . ASP A 1 151 ? 4.655 3.582 21.642 1.00 96.88 151 ASP A CA 1
ATOM 1082 C C . ASP A 1 151 ? 5.660 2.824 20.772 1.00 96.88 151 ASP A C 1
ATOM 1084 O O . ASP A 1 151 ? 5.619 1.594 20.683 1.00 96.88 151 ASP A O 1
ATOM 1088 N N . LYS A 1 152 ? 6.575 3.548 20.132 1.00 95.50 152 LYS A N 1
ATOM 1089 C CA . LYS A 1 152 ? 7.668 2.959 19.353 1.00 95.50 152 LYS A CA 1
ATOM 1090 C C . LYS A 1 152 ? 8.884 3.870 19.361 1.00 95.50 152 LYS A C 1
ATOM 1092 O O . LYS A 1 152 ? 8.766 5.092 19.371 1.00 95.50 152 LYS A O 1
ATOM 1097 N N . SER A 1 153 ? 10.060 3.264 19.297 1.00 92.88 153 SER A N 1
ATOM 1098 C CA . SER A 1 153 ? 11.327 3.977 19.206 1.00 92.88 153 SER A CA 1
ATOM 1099 C C . SER A 1 153 ? 12.320 3.190 18.364 1.00 92.88 153 SER A C 1
ATOM 1101 O O . SER A 1 153 ? 12.386 1.961 18.434 1.00 92.88 153 SER A O 1
ATOM 1103 N N . SER A 1 154 ? 13.102 3.912 17.572 1.00 90.50 154 SER A N 1
ATOM 1104 C CA . SER A 1 154 ? 14.183 3.376 16.754 1.00 90.50 154 SER A CA 1
ATOM 1105 C C . SER A 1 154 ? 15.443 4.195 16.991 1.00 90.50 154 SER A C 1
ATOM 1107 O O . SER A 1 154 ? 15.418 5.423 16.928 1.00 90.50 154 SER A O 1
ATOM 1109 N N . ALA A 1 155 ? 16.549 3.505 17.231 1.00 88.38 155 ALA A N 1
ATOM 1110 C CA . ALA A 1 155 ? 17.888 4.078 17.284 1.00 88.38 155 ALA A CA 1
ATOM 1111 C C . ALA A 1 155 ? 18.855 3.123 16.579 1.00 88.38 155 ALA A C 1
ATOM 1113 O O . ALA A 1 155 ? 18.510 1.968 16.340 1.00 88.38 155 ALA A O 1
ATOM 1114 N N . GLN A 1 156 ? 20.064 3.582 16.260 1.00 89.00 156 GLN A N 1
ATOM 1115 C CA . GLN A 1 156 ? 21.034 2.776 15.519 1.00 89.00 156 GLN A CA 1
ATOM 1116 C C . GLN A 1 156 ? 21.223 1.380 16.142 1.00 89.00 156 GLN A C 1
ATOM 1118 O O . GLN A 1 156 ? 21.700 1.239 17.269 1.00 89.00 156 GLN A O 1
ATOM 1123 N N . GLY A 1 157 ? 20.830 0.347 15.393 1.00 93.81 157 GLY A N 1
ATOM 1124 C CA . GLY A 1 157 ? 20.929 -1.060 15.779 1.00 93.81 157 GLY A CA 1
ATOM 1125 C C . GLY A 1 157 ? 19.905 -1.557 16.807 1.00 93.81 157 GLY A C 1
ATOM 1126 O O . GLY A 1 157 ? 20.005 -2.711 17.235 1.00 93.81 157 GLY A O 1
ATOM 1127 N N . THR A 1 158 ? 18.928 -0.737 17.209 1.00 95.62 158 THR A N 1
ATOM 1128 C CA . THR A 1 158 ? 17.900 -1.096 18.198 1.00 95.62 158 THR A CA 1
ATOM 1129 C C . THR A 1 158 ? 16.509 -0.609 17.800 1.00 95.62 158 THR A C 1
ATOM 1131 O O . THR A 1 158 ? 16.337 0.524 17.354 1.00 95.62 158 THR A O 1
ATOM 1134 N N . TYR A 1 159 ? 15.496 -1.431 18.050 1.00 96.94 159 TYR A N 1
ATOM 1135 C CA . TYR A 1 159 ? 14.094 -1.060 17.864 1.00 96.94 159 TYR A CA 1
ATOM 1136 C C . TYR A 1 159 ? 13.263 -1.538 19.049 1.00 96.94 159 TYR A C 1
ATOM 1138 O O . TYR A 1 159 ? 13.453 -2.659 19.521 1.00 96.94 159 TYR A O 1
ATOM 1146 N N . SER A 1 160 ? 12.322 -0.718 19.507 1.00 97.31 160 SER A N 1
ATOM 1147 C CA . SER A 1 160 ? 11.351 -1.112 20.524 1.00 97.31 160 SER A CA 1
ATOM 1148 C C . SER A 1 160 ? 9.941 -0.677 20.154 1.00 97.31 160 SER A C 1
ATOM 1150 O O . SER A 1 160 ? 9.755 0.440 19.673 1.00 97.31 160 SER A O 1
ATOM 1152 N N . ALA A 1 161 ? 8.954 -1.518 20.450 1.00 98.12 161 ALA A N 1
ATOM 1153 C CA . ALA A 1 161 ? 7.540 -1.184 20.336 1.00 98.12 161 ALA A CA 1
ATOM 1154 C C . ALA A 1 161 ? 6.758 -1.693 21.550 1.00 98.12 161 ALA A C 1
ATOM 1156 O O . ALA A 1 161 ? 6.949 -2.831 21.985 1.00 98.12 161 ALA A O 1
ATOM 1157 N N . THR A 1 162 ? 5.859 -0.849 22.051 1.00 98.31 162 THR A N 1
ATOM 1158 C CA . THR A 1 162 ? 4.819 -1.204 23.017 1.00 98.31 162 THR A CA 1
ATOM 1159 C C . THR A 1 162 ? 3.504 -1.331 22.264 1.00 98.31 162 THR A C 1
ATOM 1161 O O . THR A 1 162 ? 3.122 -0.446 21.495 1.00 98.31 162 THR A O 1
ATOM 1164 N N . ILE A 1 163 ? 2.827 -2.455 22.456 1.00 98.50 163 ILE A N 1
ATOM 1165 C CA . ILE A 1 163 ? 1.640 -2.841 21.701 1.00 98.50 163 ILE A CA 1
ATOM 1166 C C . ILE A 1 163 ? 0.531 -3.150 22.704 1.00 98.50 163 ILE A C 1
ATOM 1168 O O . ILE A 1 163 ? 0.724 -3.939 23.628 1.00 98.50 163 ILE A O 1
ATOM 1172 N N . ALA A 1 164 ? -0.630 -2.532 22.528 1.00 97.88 164 ALA A N 1
ATOM 1173 C CA . ALA A 1 164 ? -1.825 -2.849 23.289 1.00 97.88 164 ALA A CA 1
ATOM 1174 C C . ALA A 1 164 ? -2.567 -4.028 22.655 1.00 97.88 164 ALA A C 1
ATOM 1176 O O . ALA A 1 164 ? -2.762 -4.082 21.440 1.00 97.88 164 ALA A O 1
ATOM 1177 N N . PHE A 1 165 ? -2.999 -4.951 23.508 1.00 97.50 165 PHE A N 1
ATOM 1178 C CA . PHE A 1 165 ? -3.945 -6.006 23.187 1.00 97.50 165 PHE A CA 1
ATOM 1179 C C . PHE A 1 165 ? -5.362 -5.563 23.540 1.00 97.50 165 PHE A C 1
ATOM 1181 O O . PHE A 1 165 ? -5.663 -5.221 24.688 1.00 97.50 165 PHE A O 1
ATOM 1188 N N . GLU A 1 166 ? -6.251 -5.653 22.563 1.00 95.44 166 GLU A N 1
ATOM 1189 C CA . GLU A 1 166 ? -7.686 -5.505 22.747 1.00 95.44 166 GLU A CA 1
ATOM 1190 C C . GLU A 1 166 ? -8.343 -6.869 22.549 1.00 95.44 166 GLU A C 1
ATOM 1192 O O . GLU A 1 166 ? -8.189 -7.498 21.501 1.00 95.44 166 GLU A O 1
ATOM 1197 N N . ALA A 1 167 ? -9.063 -7.336 23.568 1.00 94.00 167 ALA A N 1
ATOM 1198 C CA . ALA A 1 167 ? -9.747 -8.620 23.513 1.00 94.00 167 ALA A CA 1
ATOM 1199 C C . ALA A 1 167 ? -10.813 -8.639 22.408 1.00 94.00 167 ALA A C 1
ATOM 1201 O O . ALA A 1 167 ? -11.448 -7.622 22.120 1.00 94.00 167 ALA A O 1
ATOM 1202 N N . ALA A 1 168 ? -11.046 -9.826 21.849 1.00 93.00 168 ALA A N 1
ATOM 1203 C CA . ALA A 1 168 ? -12.217 -10.093 21.024 1.00 93.00 168 ALA A CA 1
ATOM 1204 C C . ALA A 1 168 ? -13.518 -9.900 21.828 1.00 93.00 168 ALA A C 1
ATOM 1206 O O . ALA A 1 168 ? -13.506 -9.788 23.058 1.00 93.00 168 ALA A O 1
ATOM 1207 N N . ASN A 1 169 ? -14.669 -9.989 21.159 1.00 89.88 169 ASN A N 1
ATOM 1208 C CA . ASN A 1 169 ? -15.990 -9.972 21.799 1.00 89.88 169 ASN A CA 1
ATOM 1209 C C . ASN A 1 169 ? -16.184 -11.078 22.855 1.00 89.88 169 ASN A C 1
ATOM 1211 O O . ASN A 1 169 ? -17.070 -10.967 23.700 1.00 89.88 169 ASN A O 1
ATOM 1215 N N . SER A 1 170 ? -15.357 -12.130 22.840 1.00 88.69 170 SER A N 1
ATOM 1216 C CA . SER A 1 170 ? -15.304 -13.148 23.898 1.00 88.69 170 SER A CA 1
ATOM 1217 C C . SER A 1 170 ? -14.901 -12.572 25.265 1.00 88.69 170 SER A C 1
ATOM 1219 O O . SER A 1 170 ? -15.190 -13.180 26.296 1.00 88.69 170 SER A O 1
ATOM 1221 N N . GLY A 1 171 ? -14.205 -11.429 25.284 1.00 92.06 171 GLY A N 1
ATOM 1222 C CA . GLY A 1 171 ? -13.585 -10.852 26.474 1.00 92.06 171 GLY A CA 1
ATOM 1223 C C . GLY A 1 171 ? -12.409 -11.672 27.012 1.00 92.06 171 GLY A C 1
ATOM 1224 O O . GLY A 1 171 ? -11.950 -11.413 28.126 1.00 92.06 171 GLY A O 1
ATOM 1225 N N . ALA A 1 172 ? -11.931 -12.673 26.264 1.00 94.31 172 ALA A N 1
ATOM 1226 C CA . ALA A 1 172 ? -10.833 -13.521 26.699 1.00 94.31 172 ALA A CA 1
ATOM 1227 C C . ALA A 1 172 ? -9.531 -12.712 26.814 1.00 94.31 172 ALA A C 1
ATOM 1229 O O . ALA A 1 172 ? -9.182 -11.908 25.949 1.00 94.31 172 ALA A O 1
ATOM 1230 N N . ALA A 1 173 ? -8.811 -12.931 27.914 1.00 94.88 173 ALA A N 1
ATOM 1231 C CA . ALA A 1 173 ? -7.534 -12.276 28.160 1.00 94.88 173 ALA A CA 1
ATOM 1232 C C . ALA A 1 173 ? -6.452 -12.784 27.196 1.00 94.88 173 ALA A C 1
ATOM 1234 O O . ALA A 1 173 ? -6.535 -13.907 26.691 1.00 94.88 173 ALA A O 1
ATOM 12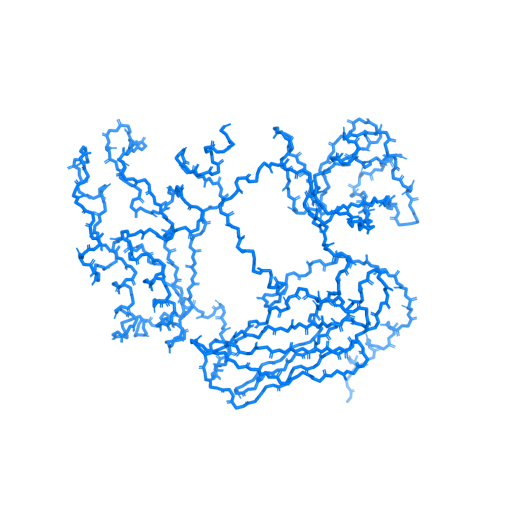35 N N . LEU A 1 174 ? -5.412 -11.975 26.996 1.00 96.44 174 LEU A N 1
ATOM 1236 C CA . LEU A 1 174 ? -4.207 -12.369 26.271 1.00 96.44 174 LEU A CA 1
ATOM 1237 C C . LEU A 1 174 ? -3.585 -13.624 26.907 1.00 96.44 174 LEU A C 1
ATOM 1239 O O . LEU A 1 174 ? -3.329 -13.651 28.110 1.00 96.44 174 LEU A O 1
ATOM 1243 N N . ALA A 1 175 ? -3.336 -14.657 26.101 1.00 94.75 175 ALA A N 1
ATOM 1244 C CA . ALA A 1 175 ? -2.717 -15.908 26.541 1.00 94.75 175 ALA A CA 1
ATOM 1245 C C . ALA A 1 175 ? -1.267 -16.046 26.072 1.00 94.75 175 ALA A C 1
ATOM 1247 O O . ALA A 1 175 ? -0.410 -16.500 26.828 1.00 94.75 175 ALA A O 1
ATOM 1248 N N . SER A 1 176 ? -0.979 -15.676 24.824 1.00 95.50 176 SER A N 1
ATOM 1249 C CA . SER A 1 176 ? 0.375 -15.749 24.267 1.00 95.50 176 SER A CA 1
ATOM 1250 C C . SER A 1 176 ? 0.552 -14.778 23.111 1.00 95.50 176 SER A C 1
ATOM 1252 O O . SER A 1 176 ? -0.428 -14.381 22.483 1.00 95.50 176 SER A O 1
ATOM 1254 N N . ALA A 1 177 ? 1.800 -14.455 22.790 1.00 97.62 177 ALA A N 1
ATOM 1255 C CA . ALA A 1 177 ? 2.151 -13.695 21.605 1.00 97.62 177 ALA A CA 1
ATOM 1256 C C . ALA A 1 177 ? 3.392 -14.275 20.934 1.00 97.62 177 ALA A C 1
ATOM 1258 O O . ALA A 1 177 ? 4.217 -14.916 21.585 1.00 97.62 177 ALA A O 1
ATOM 1259 N N . SER A 1 178 ? 3.525 -14.037 19.635 1.00 97.31 178 SER A N 1
ATOM 1260 C CA . SER A 1 178 ? 4.731 -14.366 18.882 1.00 97.31 178 SER A CA 1
ATOM 1261 C C . SER A 1 178 ? 5.054 -13.254 17.898 1.00 97.31 178 SER A C 1
ATOM 1263 O O . SER A 1 178 ? 4.157 -12.532 17.453 1.00 97.31 178 SER A O 1
ATOM 1265 N N . ALA A 1 179 ? 6.331 -13.113 17.553 1.00 98.12 179 ALA A N 1
ATOM 1266 C CA . ALA A 1 179 ? 6.738 -12.203 16.503 1.00 98.12 179 ALA A CA 1
ATOM 1267 C C . ALA A 1 179 ? 7.757 -12.829 15.564 1.00 98.12 179 ALA A C 1
ATOM 1269 O O . ALA A 1 179 ? 8.645 -13.577 15.971 1.00 98.12 179 ALA A O 1
ATOM 1270 N N . LYS A 1 180 ? 7.642 -12.444 14.296 1.00 98.12 180 LYS A N 1
ATOM 1271 C CA . LYS A 1 180 ? 8.613 -12.757 13.257 1.00 98.12 180 LYS A CA 1
ATOM 1272 C C . LYS A 1 180 ? 9.254 -11.487 12.750 1.00 98.12 180 LYS A C 1
ATOM 1274 O O . LYS A 1 180 ? 8.553 -10.570 12.332 1.00 98.12 180 LYS A O 1
ATOM 1279 N N . LEU A 1 181 ? 10.579 -11.447 12.752 1.00 98.12 181 LEU A N 1
ATOM 1280 C CA . LEU A 1 181 ? 11.355 -10.353 12.196 1.00 98.12 181 LEU A CA 1
ATOM 1281 C C . LEU A 1 181 ? 11.876 -10.740 10.814 1.00 98.12 181 LEU A C 1
ATOM 1283 O O . LEU A 1 181 ? 12.654 -11.686 10.680 1.00 98.12 181 LEU A O 1
ATOM 1287 N N . ARG A 1 182 ? 11.483 -9.969 9.804 1.00 96.81 182 ARG A N 1
ATOM 1288 C CA . ARG A 1 182 ? 11.983 -10.063 8.435 1.00 96.81 182 ARG A CA 1
ATOM 1289 C C . ARG A 1 182 ? 13.036 -8.994 8.172 1.00 96.81 182 ARG A C 1
ATOM 1291 O O . ARG A 1 182 ? 12.821 -7.824 8.490 1.00 96.81 182 ARG A O 1
ATOM 1298 N N . PHE A 1 183 ? 14.134 -9.406 7.550 1.00 94.19 183 PHE A N 1
ATOM 1299 C CA . PHE A 1 183 ? 15.203 -8.543 7.057 1.00 94.19 183 PHE A CA 1
ATOM 1300 C C . PHE A 1 183 ? 15.743 -9.098 5.743 1.00 94.19 183 PHE A C 1
ATOM 1302 O O . PHE A 1 183 ? 16.180 -10.253 5.698 1.00 94.19 183 PHE A O 1
ATOM 1309 N N . ALA A 1 184 ? 15.713 -8.282 4.688 1.00 86.88 184 ALA A N 1
ATOM 1310 C CA . ALA A 1 184 ? 15.969 -8.736 3.321 1.00 86.88 184 ALA A CA 1
ATOM 1311 C C . ALA A 1 184 ? 15.162 -10.020 3.012 1.00 86.88 184 ALA A C 1
ATOM 1313 O O . ALA A 1 184 ? 13.949 -10.044 3.225 1.00 86.88 184 ALA A O 1
ATOM 1314 N N . ASP A 1 185 ? 15.836 -11.088 2.581 1.00 86.38 185 ASP A N 1
ATOM 1315 C CA . ASP A 1 185 ? 15.224 -12.378 2.233 1.00 86.38 185 ASP A CA 1
ATOM 1316 C C . ASP A 1 185 ? 15.174 -13.366 3.418 1.00 86.38 185 ASP A C 1
ATOM 1318 O O . ASP A 1 185 ? 14.877 -14.546 3.242 1.00 86.38 185 ASP A O 1
ATOM 1322 N N . SER A 1 186 ? 15.500 -12.905 4.631 1.00 91.81 186 SER A N 1
ATOM 1323 C CA . SER A 1 186 ? 15.539 -13.730 5.841 1.00 91.81 186 SER A CA 1
ATOM 1324 C C . SER A 1 186 ? 14.397 -13.403 6.798 1.00 91.81 186 SER A C 1
ATOM 1326 O O . SER A 1 186 ? 13.977 -12.252 6.929 1.00 91.81 186 SER A O 1
ATOM 1328 N N . GLU A 1 187 ? 13.913 -14.425 7.498 1.00 96.50 187 GLU A N 1
ATOM 1329 C CA . GLU A 1 187 ? 12.889 -14.319 8.534 1.00 96.50 187 GLU A CA 1
ATOM 1330 C C . GLU A 1 187 ? 13.328 -15.150 9.744 1.00 96.50 187 GLU A C 1
ATOM 1332 O O . GLU A 1 187 ? 13.864 -16.249 9.584 1.00 96.50 187 GLU A O 1
ATOM 1337 N N . LYS A 1 188 ? 13.134 -14.617 10.952 1.00 96.62 188 LYS A N 1
ATOM 1338 C CA . LYS A 1 188 ? 13.424 -15.322 12.206 1.00 96.62 188 LYS A CA 1
ATOM 1339 C C . LYS A 1 188 ? 12.388 -15.001 13.272 1.00 96.62 188 LYS A C 1
ATOM 1341 O O . LYS A 1 188 ? 11.855 -13.891 13.297 1.00 96.62 188 LYS A O 1
ATOM 1346 N N . ASP A 1 189 ? 12.166 -15.940 14.179 1.00 97.94 189 ASP A N 1
ATOM 1347 C CA . ASP A 1 189 ? 11.365 -15.691 15.374 1.00 97.94 189 ASP A CA 1
ATOM 1348 C C . ASP A 1 189 ? 12.121 -14.756 16.330 1.00 97.94 189 ASP A C 1
ATOM 1350 O O . ASP A 1 189 ? 13.350 -14.821 16.456 1.00 97.94 189 ASP A O 1
ATOM 1354 N N . VAL A 1 190 ? 11.384 -13.855 16.977 1.00 97.62 190 VAL A N 1
ATOM 1355 C CA . VAL A 1 190 ? 11.899 -12.937 17.998 1.00 97.62 190 VAL A CA 1
ATOM 1356 C C . VAL A 1 190 ? 10.963 -12.916 19.197 1.00 97.62 190 VAL A C 1
ATOM 1358 O O . VAL A 1 190 ? 9.746 -13.056 19.060 1.00 97.62 190 VAL A O 1
ATOM 1361 N N . ASP A 1 191 ? 11.545 -12.736 20.377 1.00 96.62 191 ASP A N 1
ATOM 1362 C CA . ASP A 1 191 ? 10.791 -12.754 21.623 1.00 96.62 191 ASP A CA 1
ATOM 1363 C C . ASP A 1 191 ? 9.891 -11.522 21.754 1.00 96.62 191 ASP A C 1
ATOM 1365 O O . ASP A 1 191 ? 10.270 -10.394 21.422 1.00 96.62 191 ASP A O 1
ATOM 1369 N N . VAL A 1 192 ? 8.698 -11.754 22.298 1.00 97.44 192 VAL A N 1
ATOM 1370 C CA . VAL A 1 192 ? 7.740 -10.719 22.682 1.00 97.44 192 VAL A CA 1
ATOM 1371 C C . VAL A 1 192 ? 7.405 -10.920 24.148 1.00 97.44 192 VAL A C 1
ATOM 1373 O O . VAL A 1 192 ? 6.908 -11.975 24.545 1.00 97.44 192 VAL A O 1
ATOM 1376 N N . SER A 1 193 ? 7.673 -9.905 24.960 1.00 96.81 193 SER A N 1
ATOM 1377 C CA . SER A 1 193 ? 7.307 -9.923 26.374 1.00 96.81 193 SER A CA 1
ATOM 1378 C C . SER A 1 193 ? 5.831 -9.582 26.526 1.00 96.81 193 SER A C 1
ATOM 1380 O O . SER A 1 193 ? 5.339 -8.684 25.849 1.00 96.81 193 SER A O 1
ATOM 1382 N N . VAL A 1 194 ? 5.139 -10.265 27.436 1.00 96.00 194 VAL A N 1
ATOM 1383 C CA . VAL A 1 194 ? 3.725 -10.022 27.749 1.00 96.00 194 VAL A CA 1
ATOM 1384 C C . VAL A 1 194 ? 3.599 -9.594 29.210 1.00 96.00 194 VAL A C 1
ATOM 1386 O O . VAL A 1 194 ? 4.065 -10.305 30.099 1.00 96.00 194 VAL A O 1
ATOM 1389 N N . ASP A 1 195 ? 2.954 -8.453 29.448 1.00 94.38 195 ASP A N 1
ATOM 1390 C CA . ASP A 1 195 ? 2.591 -7.947 30.775 1.00 94.38 195 ASP A CA 1
ATOM 1391 C C . ASP A 1 195 ? 1.136 -7.454 30.768 1.00 94.38 195 ASP A C 1
ATOM 1393 O O . ASP A 1 195 ? 0.801 -6.403 30.210 1.00 94.38 195 ASP A O 1
ATOM 1397 N N . GLY A 1 196 ? 0.236 -8.259 31.337 1.00 92.25 196 GLY A N 1
ATOM 1398 C CA . GLY A 1 196 ? -1.206 -8.031 31.246 1.00 92.25 196 GLY A CA 1
ATOM 1399 C C . GLY A 1 196 ? -1.678 -7.991 29.789 1.00 92.25 196 GLY A C 1
ATOM 1400 O O . GLY A 1 196 ? -1.510 -8.960 29.055 1.00 92.25 196 GLY A O 1
ATOM 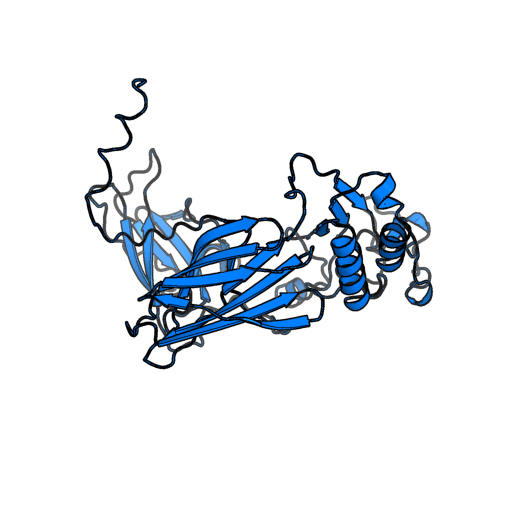1401 N N . ASN A 1 197 ? -2.246 -6.857 29.371 1.00 94.19 197 ASN A N 1
ATOM 1402 C CA . ASN A 1 197 ? -2.678 -6.609 27.988 1.00 94.19 197 ASN A CA 1
ATOM 1403 C C . ASN A 1 197 ? -1.636 -5.826 27.168 1.00 94.19 197 ASN A C 1
ATOM 1405 O O . ASN A 1 197 ? -1.967 -5.254 26.132 1.00 94.19 197 ASN A O 1
ATOM 1409 N N . THR A 1 198 ? -0.393 -5.752 27.639 1.00 96.44 198 THR A N 1
ATOM 1410 C CA . THR A 1 198 ? 0.690 -5.052 26.947 1.00 96.44 198 THR A CA 1
ATOM 1411 C C . THR A 1 198 ? 1.686 -6.064 26.409 1.00 96.44 198 THR A C 1
ATOM 1413 O O . THR A 1 198 ? 2.145 -6.940 27.142 1.00 96.44 198 THR A O 1
ATOM 1416 N N . LEU A 1 199 ? 2.035 -5.926 25.134 1.00 98.12 199 LEU A N 1
ATOM 1417 C CA . LEU A 1 199 ? 3.127 -6.651 24.511 1.00 98.12 199 LEU A CA 1
ATOM 1418 C C . LEU A 1 199 ? 4.293 -5.697 24.267 1.00 98.12 199 LEU A C 1
ATOM 1420 O O . LEU A 1 199 ? 4.090 -4.574 23.806 1.00 98.12 199 LEU A O 1
ATOM 1424 N N . SER A 1 200 ? 5.512 -6.164 24.516 1.00 97.94 200 SER A N 1
ATOM 1425 C CA . SER A 1 200 ? 6.728 -5.388 24.284 1.00 97.94 200 SER A CA 1
ATOM 1426 C C . SER A 1 200 ? 7.681 -6.155 23.381 1.00 97.94 200 SER A C 1
ATOM 1428 O O . SER A 1 200 ? 8.147 -7.242 23.730 1.00 97.94 200 SER A O 1
ATOM 1430 N N . LEU A 1 201 ? 7.991 -5.562 22.230 1.00 98.19 201 LEU A N 1
ATOM 1431 C CA . LEU A 1 201 ? 9.022 -6.029 21.311 1.00 98.19 201 LEU A CA 1
ATOM 1432 C C . LEU A 1 201 ? 10.278 -5.187 21.533 1.00 98.19 201 LEU A C 1
ATOM 1434 O O . LEU A 1 201 ? 10.218 -3.968 21.396 1.00 98.19 201 LEU A O 1
ATOM 1438 N N . SER A 1 202 ? 11.405 -5.831 21.833 1.00 97.75 202 SER A N 1
ATOM 1439 C CA . SER A 1 202 ? 12.699 -5.169 22.041 1.00 97.75 202 SER A CA 1
ATOM 1440 C C . SER A 1 202 ? 13.780 -5.884 21.243 1.00 97.75 202 SER A C 1
ATOM 1442 O O . SER A 1 202 ? 14.147 -7.018 21.540 1.00 97.75 202 SER A O 1
ATOM 1444 N N . LEU A 1 203 ? 14.301 -5.212 20.224 1.00 97.94 203 LEU A N 1
ATOM 1445 C CA . LEU A 1 203 ? 15.282 -5.734 19.283 1.00 97.94 203 LEU A CA 1
ATOM 1446 C C . LEU A 1 203 ? 16.599 -4.976 19.429 1.00 97.94 203 LEU A C 1
ATOM 1448 O O . LEU A 1 203 ? 16.616 -3.756 19.590 1.00 97.94 203 LEU A O 1
ATOM 1452 N N . SER A 1 204 ? 17.713 -5.697 19.339 1.00 96.81 204 SER A N 1
ATOM 1453 C CA . SER A 1 204 ? 19.060 -5.124 19.368 1.00 96.81 204 SER A CA 1
ATOM 1454 C C . SER A 1 204 ? 20.001 -5.871 18.425 1.00 96.81 204 SER A C 1
ATOM 1456 O O . SER A 1 204 ? 19.686 -6.971 17.964 1.00 96.81 204 SER A O 1
ATOM 1458 N N . GLY A 1 205 ? 21.150 -5.263 18.121 1.00 95.69 205 GLY A N 1
ATOM 1459 C CA . GLY A 1 205 ? 22.139 -5.833 17.203 1.00 95.69 205 GLY A CA 1
ATOM 1460 C C . GLY A 1 205 ? 21.639 -5.912 15.760 1.00 95.69 205 GLY A C 1
ATOM 1461 O O . GLY A 1 205 ? 22.027 -6.819 15.025 1.00 95.69 205 GLY A O 1
ATOM 1462 N N . LEU A 1 206 ? 20.742 -5.005 15.372 1.00 95.81 206 LEU A N 1
ATOM 1463 C CA . LEU A 1 206 ? 20.216 -4.935 14.016 1.00 95.81 206 LEU A CA 1
ATOM 1464 C C . LEU A 1 206 ? 21.242 -4.267 13.090 1.00 95.81 206 LEU A C 1
ATOM 1466 O O . LEU A 1 206 ? 21.817 -3.238 13.436 1.00 95.81 206 LEU A O 1
ATOM 1470 N N . ALA A 1 207 ? 21.477 -4.863 11.924 1.00 93.88 207 ALA A N 1
ATOM 1471 C CA . ALA A 1 207 ? 22.250 -4.237 10.853 1.00 93.88 207 ALA A CA 1
ATOM 1472 C C . ALA A 1 207 ? 21.414 -3.173 10.129 1.00 93.88 207 ALA A C 1
ATOM 1474 O O . ALA A 1 207 ? 20.186 -3.193 10.239 1.00 93.88 207 ALA A O 1
ATOM 1475 N N . ASP A 1 208 ? 22.069 -2.305 9.360 1.00 92.00 208 ASP A N 1
ATOM 1476 C CA . ASP A 1 208 ? 21.401 -1.261 8.582 1.00 92.00 208 ASP A CA 1
ATOM 1477 C C . ASP A 1 208 ? 20.443 -1.844 7.530 1.00 92.00 208 ASP A C 1
ATOM 1479 O O . ASP A 1 208 ? 20.714 -2.879 6.916 1.00 92.00 208 ASP A O 1
ATOM 1483 N N . GLY A 1 209 ? 19.319 -1.159 7.318 1.00 90.94 209 GLY A N 1
ATOM 1484 C CA . GLY A 1 209 ? 18.320 -1.477 6.302 1.00 90.94 209 GLY A CA 1
ATOM 1485 C C . GLY A 1 209 ? 16.889 -1.576 6.833 1.00 90.94 209 GLY A C 1
ATOM 1486 O O . GLY A 1 209 ? 16.588 -1.265 7.988 1.00 90.94 209 GLY A O 1
ATOM 1487 N N . LYS A 1 210 ? 15.983 -2.006 5.949 1.00 92.44 210 LYS A N 1
ATOM 1488 C CA . LYS A 1 210 ? 14.544 -2.109 6.216 1.00 92.44 210 LYS A CA 1
ATOM 1489 C C . LYS A 1 210 ? 14.190 -3.429 6.893 1.00 92.44 210 LYS A C 1
ATOM 1491 O O . LYS A 1 210 ? 14.468 -4.504 6.359 1.00 92.44 210 LYS A O 1
ATOM 1496 N N . TYR A 1 211 ? 13.468 -3.338 8.001 1.00 95.00 211 TYR A N 1
ATOM 1497 C CA . TYR A 1 211 ? 12.890 -4.473 8.705 1.00 95.00 211 TYR A CA 1
ATOM 1498 C C . TYR A 1 211 ? 11.370 -4.464 8.613 1.00 95.00 211 TYR A C 1
ATOM 1500 O O . TYR A 1 211 ? 10.716 -3.437 8.403 1.00 95.00 211 TYR A O 1
ATOM 1508 N N . THR A 1 212 ? 10.788 -5.641 8.795 1.00 96.75 212 THR A N 1
ATOM 1509 C CA . THR A 1 212 ? 9.362 -5.777 9.076 1.00 96.75 212 THR A CA 1
ATOM 1510 C C . THR A 1 212 ? 9.174 -6.793 10.186 1.00 96.75 212 THR A C 1
ATOM 1512 O O . THR A 1 212 ? 9.582 -7.941 10.030 1.00 96.75 212 THR A O 1
ATOM 1515 N N . ALA A 1 213 ? 8.574 -6.386 11.302 1.00 97.62 213 ALA A N 1
ATOM 1516 C CA . ALA A 1 213 ? 8.149 -7.306 12.348 1.00 97.62 213 ALA A CA 1
ATOM 1517 C C . ALA A 1 213 ? 6.649 -7.589 12.210 1.00 97.62 213 ALA A C 1
ATOM 1519 O O . ALA A 1 213 ? 5.850 -6.665 12.071 1.00 97.62 213 ALA A O 1
ATOM 1520 N N . TYR A 1 214 ? 6.277 -8.864 12.250 1.00 98.00 214 TYR A N 1
ATOM 1521 C CA . TYR A 1 214 ? 4.892 -9.323 12.287 1.00 98.00 214 TYR A CA 1
ATOM 1522 C C . TYR A 1 214 ? 4.609 -9.848 13.684 1.00 98.00 214 TYR A C 1
ATOM 1524 O O . TYR A 1 214 ? 5.187 -10.863 14.065 1.00 98.00 214 TYR A O 1
ATOM 1532 N N . VAL A 1 215 ? 3.760 -9.161 14.444 1.00 98.25 215 VAL A N 1
ATOM 1533 C CA . VAL A 1 215 ? 3.378 -9.563 15.804 1.00 98.25 215 VAL A CA 1
ATOM 1534 C C . VAL A 1 215 ? 1.979 -10.162 15.770 1.00 98.25 215 VAL A C 1
ATOM 1536 O O . VAL A 1 215 ? 1.068 -9.564 15.213 1.00 98.25 215 VAL A O 1
ATOM 1539 N N . THR A 1 216 ? 1.798 -11.332 16.368 1.00 97.94 216 THR A N 1
ATOM 1540 C CA . THR A 1 216 ? 0.493 -11.992 16.517 1.00 97.94 216 THR A CA 1
ATOM 1541 C C . THR A 1 216 ? 0.240 -12.287 17.985 1.00 97.94 216 THR A C 1
ATOM 1543 O O . THR A 1 216 ? 1.178 -12.530 18.750 1.00 97.94 216 THR A O 1
ATOM 1546 N N . ALA A 1 217 ? -1.026 -12.277 18.387 1.00 97.56 217 ALA A N 1
ATOM 1547 C CA . ALA A 1 217 ? -1.444 -12.604 19.740 1.00 97.56 217 ALA A CA 1
ATOM 1548 C C . ALA A 1 217 ? -2.586 -13.616 19.725 1.00 97.56 217 ALA A C 1
ATOM 1550 O O . ALA A 1 217 ? -3.450 -13.568 18.856 1.00 97.56 217 ALA A O 1
ATOM 1551 N N . LYS A 1 218 ? -2.603 -14.508 20.715 1.00 96.69 218 LYS A N 1
ATOM 1552 C CA . LYS A 1 218 ? -3.709 -15.431 20.976 1.00 96.69 218 LYS A CA 1
ATOM 1553 C C . LYS A 1 218 ? -4.347 -15.118 22.307 1.00 96.69 218 LYS A C 1
ATOM 1555 O O . LYS A 1 218 ? -3.638 -14.936 23.300 1.00 96.69 218 LYS A O 1
ATOM 1560 N N . ASP A 1 219 ? -5.668 -15.111 22.334 1.00 96.06 219 ASP A N 1
ATOM 1561 C CA . ASP A 1 219 ? -6.423 -15.031 23.575 1.00 96.06 219 ASP A CA 1
ATOM 1562 C C . ASP A 1 219 ? -6.558 -16.409 24.257 1.00 96.06 219 ASP A C 1
ATOM 1564 O O . ASP A 1 219 ? -6.201 -17.455 23.705 1.00 96.06 219 ASP A O 1
ATOM 1568 N N . ALA A 1 220 ? -7.071 -16.421 25.487 1.00 95.38 220 ALA A N 1
ATOM 1569 C CA . ALA A 1 220 ? -7.287 -17.640 26.268 1.00 95.38 220 ALA A CA 1
ATOM 1570 C C . ALA A 1 220 ? -8.401 -18.552 25.718 1.00 95.38 220 ALA A C 1
ATOM 1572 O O . ALA A 1 220 ? -8.512 -19.700 26.150 1.00 95.38 220 ALA A O 1
ATOM 1573 N N . ALA A 1 221 ? -9.217 -18.063 24.779 1.00 94.06 221 ALA A N 1
ATOM 1574 C CA . ALA A 1 221 ? -10.205 -18.853 24.049 1.00 94.06 221 ALA A CA 1
ATOM 1575 C C . ALA A 1 221 ? -9.620 -19.483 22.766 1.00 94.06 221 ALA A C 1
ATOM 1577 O O . ALA A 1 221 ? -10.274 -20.320 22.144 1.00 94.06 221 ALA A O 1
ATOM 1578 N N . GLY A 1 222 ? -8.382 -19.131 22.403 1.00 94.00 222 GLY A N 1
ATOM 1579 C CA . GLY A 1 222 ? -7.664 -19.639 21.239 1.00 94.00 222 GLY A CA 1
ATOM 1580 C C . GLY A 1 222 ? -7.841 -18.809 19.966 1.00 94.00 222 GLY A C 1
ATOM 1581 O O . GLY A 1 222 ? -7.330 -19.229 18.928 1.00 94.00 222 GLY A O 1
ATOM 1582 N N . ALA A 1 223 ? -8.523 -17.660 20.019 1.00 94.94 223 ALA A N 1
ATOM 1583 C CA . ALA A 1 223 ? -8.636 -16.757 18.877 1.00 94.94 223 ALA A CA 1
ATOM 1584 C C . ALA A 1 223 ? -7.307 -16.023 18.649 1.00 94.94 223 ALA A C 1
ATOM 1586 O O . ALA A 1 223 ? -6.687 -15.532 19.595 1.00 94.94 223 ALA A O 1
ATOM 1587 N N . GLU A 1 224 ? -6.865 -15.964 17.394 1.00 96.25 224 GLU A N 1
ATOM 1588 C CA . GLU A 1 224 ? -5.605 -15.340 16.980 1.00 96.25 224 GLU A CA 1
ATOM 1589 C C . GLU A 1 224 ? -5.884 -13.989 16.317 1.00 96.25 224 GLU A C 1
ATOM 1591 O O . GLU A 1 224 ? -6.811 -13.877 15.519 1.00 96.25 224 GLU A O 1
ATOM 1596 N N . SER A 1 225 ? -5.106 -12.963 16.662 1.00 95.88 225 SER A N 1
ATOM 1597 C CA . SER A 1 225 ? -5.208 -11.643 16.043 1.00 95.88 225 SER A CA 1
ATOM 1598 C C . SER A 1 225 ? -4.746 -11.682 14.591 1.00 95.88 225 SER A C 1
ATOM 1600 O O . SER A 1 225 ? -3.814 -12.413 14.247 1.00 95.88 225 SER A O 1
ATOM 1602 N N . GLU A 1 226 ? -5.266 -10.769 13.774 1.00 92.69 226 GLU A N 1
ATOM 1603 C CA . GLU A 1 226 ? -4.559 -10.391 12.551 1.00 92.69 226 GLU A CA 1
ATOM 1604 C C . GLU A 1 226 ? -3.125 -9.944 12.903 1.00 92.69 226 GLU A C 1
ATOM 1606 O O . GLU A 1 226 ? -2.919 -9.301 13.946 1.00 92.69 226 GLU A O 1
ATOM 1611 N N . PRO A 1 227 ? -2.112 -10.278 12.085 1.00 95.19 227 PRO A N 1
ATOM 1612 C CA . PRO A 1 227 ? -0.747 -9.866 12.364 1.00 95.19 227 PRO A CA 1
ATOM 1613 C C . PRO A 1 227 ? -0.639 -8.340 12.386 1.00 95.19 227 PRO A C 1
ATOM 1615 O O . PRO A 1 227 ? -1.048 -7.667 11.447 1.00 95.19 227 PRO A O 1
ATOM 1618 N N . LEU A 1 228 ? -0.037 -7.765 13.420 1.00 96.62 228 LEU A N 1
ATOM 1619 C CA . LEU A 1 228 ? 0.369 -6.364 13.420 1.00 96.62 228 LEU A CA 1
ATOM 1620 C C . LEU A 1 228 ? 1.684 -6.229 12.653 1.00 96.62 228 LEU A C 1
ATOM 1622 O O . LEU A 1 228 ? 2.688 -6.835 13.035 1.00 96.62 228 LEU A O 1
ATOM 1626 N N . ARG A 1 229 ? 1.687 -5.427 11.582 1.00 97.00 229 ARG A N 1
ATOM 1627 C CA . ARG A 1 229 ? 2.888 -5.141 10.791 1.00 97.00 229 ARG A CA 1
ATOM 1628 C C . ARG A 1 229 ? 3.577 -3.893 11.317 1.00 97.00 229 ARG A C 1
ATOM 1630 O O . ARG A 1 229 ? 3.014 -2.807 11.242 1.00 97.00 229 ARG A O 1
ATOM 1637 N N . LEU A 1 230 ? 4.818 -4.045 11.761 1.00 96.31 230 LEU A N 1
ATOM 1638 C CA . LEU A 1 230 ? 5.702 -2.945 12.134 1.00 96.31 230 LEU A CA 1
ATOM 1639 C C . LEU A 1 230 ? 6.795 -2.823 11.081 1.00 96.31 230 LEU A C 1
ATOM 1641 O O . LEU A 1 230 ? 7.599 -3.743 10.923 1.00 96.31 230 LEU A O 1
ATOM 1645 N N . VAL A 1 231 ? 6.834 -1.707 10.360 1.00 94.00 231 VAL A N 1
ATOM 1646 C CA . VAL A 1 231 ? 7.894 -1.416 9.385 1.00 94.00 231 VAL A CA 1
ATOM 1647 C C . VAL A 1 231 ? 8.823 -0.369 9.982 1.00 94.00 231 VAL A C 1
ATOM 1649 O O . VAL A 1 231 ? 8.366 0.618 10.542 1.00 94.00 231 VAL A O 1
ATOM 1652 N N . PHE A 1 232 ? 10.132 -0.593 9.904 1.00 93.38 232 PHE A N 1
ATOM 1653 C CA . PHE A 1 232 ? 11.111 0.362 10.417 1.00 93.38 232 PHE A CA 1
ATOM 1654 C C . PHE A 1 232 ? 12.457 0.206 9.713 1.00 93.38 232 PHE A C 1
ATOM 1656 O O . PHE A 1 232 ? 12.749 -0.831 9.111 1.00 93.38 232 PHE A O 1
ATOM 1663 N N . TRP A 1 233 ? 13.276 1.249 9.798 1.00 92.12 233 TRP A N 1
ATOM 1664 C CA . TRP A 1 233 ? 14.586 1.330 9.165 1.00 92.12 233 TRP A CA 1
ATOM 1665 C C . TRP A 1 233 ? 15.675 1.505 10.216 1.00 92.12 233 TRP A C 1
ATOM 1667 O O . TRP A 1 233 ? 15.519 2.300 11.140 1.00 92.12 233 TRP A O 1
ATOM 1677 N N . MET A 1 234 ? 16.760 0.747 10.077 1.00 93.31 234 MET A N 1
ATOM 1678 C CA . MET A 1 234 ? 18.000 0.941 10.826 1.00 93.31 234 MET A CA 1
ATOM 1679 C C . MET A 1 234 ? 18.965 1.703 9.932 1.00 93.31 234 MET A C 1
ATOM 1681 O O . MET A 1 234 ? 19.383 1.179 8.901 1.00 93.31 234 MET A O 1
ATOM 1685 N N . GLU A 1 235 ? 19.253 2.950 10.279 1.00 88.12 235 GLU A N 1
ATOM 1686 C CA . GLU A 1 235 ? 20.066 3.844 9.461 1.00 88.12 235 GLU A CA 1
ATOM 1687 C C . GLU A 1 235 ? 20.858 4.788 10.377 1.00 88.12 235 GLU A C 1
ATOM 1689 O O . GLU A 1 235 ? 20.292 5.266 11.368 1.00 88.12 235 GLU A O 1
ATOM 1694 N N . PRO A 1 236 ? 22.134 5.093 10.057 1.00 84.12 236 PRO A N 1
ATOM 1695 C CA . PRO A 1 236 ? 22.966 5.982 10.873 1.00 84.12 236 PRO A CA 1
ATOM 1696 C C . PRO A 1 236 ? 22.360 7.373 11.073 1.00 84.12 236 PRO A C 1
ATOM 1698 O O . PRO A 1 236 ? 22.570 8.009 12.106 1.00 84.12 236 PRO A O 1
ATOM 1701 N N . GLU A 1 237 ? 21.614 7.831 10.073 1.00 84.25 237 GLU A N 1
ATOM 1702 C CA . GLU A 1 237 ? 20.847 9.065 10.073 1.00 84.25 237 GLU A CA 1
ATOM 1703 C C . GLU A 1 237 ? 19.409 8.730 9.685 1.00 84.25 237 GLU A C 1
ATOM 1705 O O . GLU A 1 237 ? 19.175 7.974 8.742 1.00 84.25 237 GLU A O 1
ATOM 1710 N N . ALA A 1 238 ? 18.446 9.263 10.437 1.00 85.19 238 ALA A N 1
ATOM 1711 C CA . ALA A 1 238 ? 17.040 9.037 10.152 1.00 85.19 238 ALA A CA 1
ATOM 1712 C C . ALA A 1 238 ? 16.662 9.709 8.828 1.00 85.19 238 ALA A C 1
ATOM 1714 O O . ALA A 1 238 ? 16.950 10.887 8.625 1.00 85.19 238 ALA A O 1
ATOM 1715 N N . PHE A 1 239 ? 15.984 8.971 7.952 1.00 89.12 239 PHE A N 1
ATOM 1716 C CA . PHE A 1 239 ? 15.477 9.522 6.703 1.00 89.12 239 PHE A CA 1
ATOM 1717 C C . PHE A 1 239 ? 14.484 10.667 6.960 1.00 89.12 239 PHE A C 1
ATOM 1719 O O . PHE A 1 239 ? 13.434 10.451 7.571 1.00 89.12 239 PHE A O 1
ATOM 1726 N N . ASP A 1 240 ? 14.784 11.859 6.442 1.00 90.31 240 ASP A N 1
ATOM 1727 C CA . ASP A 1 240 ? 13.872 13.002 6.440 1.00 90.31 240 ASP A CA 1
ATOM 1728 C C . ASP A 1 240 ? 13.377 13.283 5.017 1.00 90.31 240 ASP A C 1
ATOM 1730 O O . ASP A 1 240 ? 14.151 13.568 4.101 1.00 90.31 240 ASP A O 1
ATOM 1734 N N . TRP A 1 241 ? 12.058 13.229 4.833 1.00 92.44 241 TRP A N 1
ATOM 1735 C CA . TRP A 1 241 ? 11.416 13.562 3.564 1.00 92.44 241 TRP A CA 1
ATOM 1736 C C . TRP A 1 241 ? 11.631 15.019 3.146 1.00 92.44 241 TRP A C 1
ATOM 1738 O O . TRP A 1 241 ? 11.585 15.304 1.952 1.00 92.44 241 TRP A O 1
ATOM 1748 N N . GLN A 1 242 ? 11.864 15.934 4.091 1.00 93.19 242 GLN A N 1
ATOM 1749 C CA . GLN A 1 242 ? 12.107 17.348 3.789 1.00 93.19 242 GLN A CA 1
ATOM 1750 C C . GLN A 1 242 ? 13.470 17.575 3.122 1.00 93.19 242 GLN A C 1
ATOM 1752 O O . GLN A 1 242 ? 13.601 18.501 2.322 1.00 93.19 242 GLN A O 1
ATOM 1757 N N . ASP A 1 243 ? 14.438 16.696 3.393 1.00 90.00 243 ASP A N 1
ATOM 1758 C CA . ASP A 1 243 ? 15.801 16.771 2.857 1.00 90.00 243 ASP A CA 1
ATOM 1759 C C . ASP A 1 243 ? 16.046 15.781 1.701 1.00 90.00 243 ASP A C 1
ATOM 1761 O O . ASP A 1 243 ? 17.093 15.809 1.046 1.00 90.00 243 ASP A O 1
ATOM 1765 N N . ALA A 1 244 ? 15.085 14.901 1.407 1.00 93.50 244 ALA A N 1
ATOM 1766 C CA . ALA A 1 244 ? 15.235 13.869 0.391 1.00 93.50 244 ALA A CA 1
ATOM 1767 C C . ALA A 1 244 ? 15.206 14.438 -1.040 1.00 93.50 244 ALA A C 1
ATOM 1769 O O . ALA A 1 244 ? 14.192 14.954 -1.513 1.00 93.50 244 ALA A O 1
ATOM 1770 N N . LEU A 1 245 ? 16.296 14.245 -1.794 1.00 96.56 245 LEU A N 1
ATOM 1771 C CA . LEU A 1 245 ? 16.293 14.484 -3.238 1.00 96.56 245 LEU A CA 1
ATOM 1772 C C . LEU A 1 245 ? 15.502 13.370 -3.936 1.00 96.56 245 LEU A C 1
ATOM 1774 O O . LEU A 1 245 ? 15.966 12.226 -4.030 1.00 96.56 245 LEU A O 1
ATOM 1778 N N . ILE A 1 246 ? 14.312 13.731 -4.424 1.00 98.00 246 ILE A N 1
ATOM 1779 C CA . ILE A 1 246 ? 13.433 12.863 -5.214 1.00 98.00 246 ILE A CA 1
ATOM 1780 C C . ILE A 1 246 ? 13.795 12.983 -6.697 1.00 98.00 246 ILE A C 1
ATOM 1782 O O . ILE A 1 246 ? 13.819 14.085 -7.248 1.00 98.00 246 ILE A O 1
ATOM 1786 N N . TYR A 1 247 ? 14.038 11.851 -7.356 1.00 98.19 247 TYR A N 1
ATOM 1787 C CA . TYR A 1 247 ? 14.304 11.788 -8.792 1.00 98.19 247 TYR A CA 1
ATOM 1788 C C . TYR A 1 247 ? 13.220 10.976 -9.502 1.00 98.19 247 TYR A C 1
ATOM 1790 O O . TYR A 1 247 ? 13.069 9.778 -9.261 1.00 98.19 247 TYR A O 1
ATOM 1798 N N . MET A 1 248 ? 12.446 11.641 -10.362 1.00 98.12 248 MET A N 1
ATOM 1799 C CA . MET A 1 248 ? 11.405 10.987 -11.150 1.00 98.12 248 MET A CA 1
ATOM 1800 C C . MET A 1 248 ? 12.017 10.289 -12.366 1.00 98.12 248 MET A C 1
ATOM 1802 O O . MET A 1 248 ? 12.738 10.912 -13.147 1.00 98.12 248 MET A O 1
ATOM 1806 N N . ILE A 1 249 ? 11.694 9.010 -12.543 1.00 98.31 249 ILE A N 1
ATOM 1807 C CA . ILE A 1 249 ? 12.117 8.185 -13.669 1.00 98.31 249 ILE A CA 1
ATOM 1808 C C . ILE A 1 249 ? 10.886 7.756 -14.460 1.00 98.31 249 ILE A C 1
ATOM 1810 O O . ILE A 1 249 ? 10.000 7.078 -13.941 1.00 98.31 249 ILE A O 1
ATOM 1814 N N . MET A 1 250 ? 10.874 8.107 -15.745 1.00 98.00 250 MET A N 1
ATOM 1815 C CA . MET A 1 250 ? 10.008 7.460 -16.721 1.00 98.00 250 MET A CA 1
ATOM 1816 C C . MET A 1 250 ? 10.686 6.172 -17.183 1.00 98.00 250 MET A C 1
ATOM 1818 O O . MET A 1 250 ? 11.619 6.232 -17.984 1.00 98.00 250 MET A O 1
ATOM 1822 N N . THR A 1 251 ? 10.240 5.035 -16.643 1.00 98.19 251 THR A N 1
ATOM 1823 C CA . THR A 1 251 ? 10.932 3.737 -16.747 1.00 98.19 251 THR A CA 1
ATOM 1824 C C . THR A 1 251 ? 11.298 3.393 -18.193 1.00 98.19 251 THR A C 1
ATOM 1826 O O . THR A 1 251 ? 12.480 3.248 -18.492 1.00 98.19 251 THR A O 1
ATOM 1829 N N . ASP A 1 252 ? 10.319 3.433 -19.105 1.00 98.00 252 ASP A N 1
ATOM 1830 C CA . ASP A 1 252 ? 10.481 3.119 -20.539 1.00 98.00 252 ASP A CA 1
ATOM 1831 C C . ASP A 1 252 ? 11.531 3.980 -21.267 1.00 98.00 252 ASP A C 1
ATOM 1833 O O . ASP A 1 252 ? 12.073 3.580 -22.292 1.00 98.00 252 ASP A O 1
ATOM 1837 N N . ARG A 1 253 ? 11.851 5.174 -20.751 1.00 97.88 253 ARG A N 1
ATOM 1838 C CA . ARG A 1 253 ? 12.759 6.133 -21.409 1.00 97.88 253 ARG A CA 1
ATOM 1839 C C . ARG A 1 253 ? 14.118 6.252 -20.742 1.00 97.88 253 ARG A C 1
ATOM 1841 O O . ARG A 1 253 ? 14.956 7.009 -21.227 1.00 97.88 253 ARG A O 1
ATOM 1848 N N . PHE A 1 254 ? 14.326 5.572 -19.619 1.00 98.25 254 PHE A N 1
ATOM 1849 C CA . PHE A 1 254 ? 15.510 5.787 -18.802 1.00 98.25 254 PHE A CA 1
ATOM 1850 C C . PHE A 1 254 ? 16.710 4.990 -19.301 1.00 98.25 254 PHE A C 1
ATOM 1852 O O . PHE A 1 254 ? 17.725 5.571 -19.692 1.00 98.25 254 PHE A O 1
ATOM 1859 N N . LYS A 1 255 ? 16.601 3.662 -19.266 1.00 98.38 255 LYS A N 1
ATOM 1860 C CA . LYS A 1 255 ? 17.647 2.745 -19.698 1.00 98.38 255 LYS A CA 1
ATOM 1861 C C . LYS A 1 255 ? 17.050 1.358 -19.908 1.00 98.38 255 LYS A C 1
ATOM 1863 O O . LYS A 1 255 ? 16.382 0.859 -19.013 1.00 98.38 255 LYS A O 1
ATOM 1868 N N . ASP A 1 256 ? 17.370 0.753 -21.041 1.00 98.56 256 ASP A N 1
ATOM 1869 C CA . ASP A 1 256 ? 17.170 -0.671 -21.306 1.00 98.56 256 ASP A CA 1
ATOM 1870 C C . ASP A 1 256 ? 18.277 -1.483 -20.601 1.00 98.56 256 ASP A C 1
ATOM 1872 O O . ASP A 1 256 ? 19.481 -1.219 -20.776 1.00 98.56 256 ASP A O 1
ATOM 1876 N N . GLY A 1 257 ? 17.874 -2.361 -19.681 1.00 98.38 257 GLY A N 1
ATOM 1877 C CA . GLY A 1 257 ? 18.742 -3.272 -18.936 1.00 98.38 257 GLY A CA 1
ATOM 1878 C C . GLY A 1 257 ? 18.645 -4.726 -19.393 1.00 98.38 257 GLY A C 1
ATOM 1879 O O . GLY A 1 257 ? 19.648 -5.439 -19.318 1.00 98.38 257 GLY A O 1
ATOM 1880 N N . ASP A 1 258 ? 17.490 -5.163 -19.892 1.00 98.31 258 ASP A N 1
ATOM 1881 C CA . ASP A 1 258 ? 17.264 -6.517 -20.387 1.00 98.31 258 ASP A CA 1
ATOM 1882 C C . ASP A 1 258 ? 16.503 -6.524 -21.729 1.00 98.31 258 ASP A C 1
ATOM 1884 O O . ASP A 1 258 ? 15.291 -6.749 -21.758 1.00 98.31 258 ASP A O 1
ATOM 1888 N N . PRO A 1 259 ? 17.225 -6.467 -22.868 1.00 97.50 259 PRO A N 1
ATOM 1889 C CA . PRO A 1 259 ? 16.614 -6.477 -24.199 1.00 97.50 259 PRO A CA 1
ATOM 1890 C C . PRO A 1 259 ? 15.816 -7.752 -24.528 1.00 97.50 259 PRO A C 1
ATOM 1892 O O . PRO A 1 259 ? 15.226 -7.867 -25.602 1.00 97.50 259 PRO A O 1
ATOM 1895 N N . SER A 1 260 ? 15.848 -8.782 -23.671 1.00 97.94 260 SER A N 1
ATOM 1896 C CA . SER A 1 260 ? 15.062 -10.003 -23.877 1.00 97.94 260 SER A CA 1
ATOM 1897 C C . SER A 1 260 ? 13.576 -9.833 -23.545 1.00 97.94 260 SER A C 1
ATOM 1899 O O . SER A 1 260 ? 12.769 -10.657 -23.987 1.00 97.94 260 SER A O 1
ATOM 1901 N N . ASN A 1 261 ? 13.215 -8.778 -22.806 1.00 97.38 261 ASN A N 1
ATOM 1902 C CA . ASN A 1 261 ? 11.833 -8.422 -22.480 1.00 97.38 261 ASN A CA 1
ATOM 1903 C C . ASN A 1 261 ? 11.237 -7.357 -23.432 1.00 97.38 261 ASN A C 1
ATOM 1905 O O . ASN A 1 261 ? 10.041 -7.057 -23.333 1.00 97.38 261 ASN A O 1
ATOM 1909 N N . ASP A 1 262 ? 12.033 -6.857 -24.385 1.00 96.44 262 ASP A N 1
ATOM 1910 C CA . ASP A 1 262 ? 11.624 -5.825 -25.333 1.00 96.44 262 ASP A CA 1
ATOM 1911 C C . ASP A 1 262 ? 10.470 -6.292 -26.232 1.00 96.44 262 ASP A C 1
ATOM 1913 O O . ASP A 1 262 ? 10.565 -7.328 -26.912 1.00 96.44 262 ASP A O 1
ATOM 1917 N N . PRO A 1 263 ? 9.373 -5.520 -26.321 1.00 90.62 263 PRO A N 1
ATOM 1918 C CA . PRO A 1 263 ? 8.334 -5.805 -27.289 1.00 90.62 263 PRO A CA 1
ATOM 1919 C C . PRO A 1 263 ? 8.830 -5.497 -28.715 1.00 90.62 263 PRO A C 1
ATOM 1921 O O . PRO A 1 263 ? 9.570 -4.536 -28.936 1.00 90.62 263 PRO A O 1
ATOM 1924 N N . PRO A 1 264 ? 8.390 -6.259 -29.734 1.00 93.56 264 PRO A N 1
ATOM 1925 C CA . PRO A 1 264 ? 8.594 -5.845 -31.116 1.00 93.56 264 PRO A CA 1
ATOM 1926 C C . PRO A 1 264 ? 7.827 -4.538 -31.400 1.00 93.56 264 PRO A C 1
ATOM 1928 O O . PRO A 1 264 ? 6.823 -4.275 -30.736 1.00 93.56 264 PRO A O 1
ATOM 1931 N N . PRO A 1 265 ? 8.219 -3.764 -32.433 1.00 94.69 265 PRO A N 1
ATOM 1932 C CA . PRO A 1 265 ? 7.492 -2.560 -32.822 1.00 94.69 265 PRO A CA 1
ATOM 1933 C C . PRO A 1 265 ? 5.998 -2.820 -33.045 1.00 94.69 265 PRO A C 1
ATOM 1935 O O . PRO A 1 265 ? 5.609 -3.751 -33.763 1.00 94.69 265 PRO A O 1
ATOM 1938 N N . THR A 1 266 ? 5.165 -1.968 -32.461 1.00 95.88 266 THR A N 1
ATOM 1939 C CA . THR A 1 266 ? 3.713 -2.102 -32.470 1.00 95.88 266 THR A CA 1
ATOM 1940 C C . THR A 1 266 ? 3.144 -1.745 -33.841 1.00 95.88 266 THR A C 1
ATOM 1942 O O . THR A 1 266 ? 3.395 -0.676 -34.404 1.00 95.88 266 THR A O 1
ATOM 1945 N N . SER A 1 267 ? 2.331 -2.643 -34.405 1.00 94.88 267 SER A N 1
ATOM 1946 C CA . SER A 1 267 ? 1.719 -2.424 -35.718 1.00 94.88 267 SER A CA 1
ATOM 1947 C C . SER A 1 267 ? 0.815 -1.188 -35.715 1.00 94.88 267 SER A C 1
ATOM 1949 O O . SER A 1 267 ? -0.047 -1.040 -34.856 1.00 94.88 267 SER A O 1
ATOM 1951 N N . GLY A 1 268 ? 0.990 -0.308 -36.702 1.00 92.38 268 GLY A N 1
ATOM 1952 C CA . GLY A 1 268 ? 0.175 0.897 -36.868 1.00 92.38 268 GLY A CA 1
ATOM 1953 C C . GLY A 1 268 ? 0.728 2.146 -36.183 1.00 92.38 268 GLY A C 1
ATOM 1954 O O . GLY A 1 268 ? 0.335 3.241 -36.576 1.00 92.38 268 GLY A O 1
ATOM 1955 N N . VAL A 1 269 ? 1.678 2.029 -35.253 1.00 95.50 269 VAL A N 1
ATOM 1956 C CA . VAL A 1 269 ? 2.371 3.195 -34.683 1.00 95.50 269 VAL A CA 1
ATOM 1957 C C . VAL A 1 269 ? 3.370 3.731 -35.711 1.00 95.50 269 VAL A C 1
ATOM 1959 O O . VAL A 1 269 ? 4.335 3.057 -36.064 1.00 95.50 269 VAL A O 1
ATOM 1962 N N . GLN A 1 270 ? 3.119 4.927 -36.256 1.00 92.56 270 GLN A N 1
ATOM 1963 C CA . GLN A 1 270 ? 3.956 5.478 -37.334 1.00 92.56 270 GLN A CA 1
ATOM 1964 C C . GLN A 1 270 ? 5.235 6.143 -36.818 1.00 92.56 270 GLN A C 1
ATOM 1966 O O . GLN A 1 270 ? 6.261 6.118 -37.496 1.00 92.56 270 GLN A O 1
ATOM 1971 N N . ASP A 1 271 ? 5.163 6.767 -35.644 1.00 93.31 271 ASP A N 1
ATOM 1972 C CA . ASP A 1 271 ? 6.290 7.431 -34.998 1.00 93.31 271 ASP A CA 1
ATOM 1973 C C . ASP A 1 271 ? 6.791 6.566 -33.837 1.00 93.31 271 ASP A C 1
ATOM 1975 O O . ASP A 1 271 ? 6.057 6.414 -32.858 1.00 93.31 271 ASP A O 1
ATOM 1979 N N . PRO A 1 272 ? 8.030 6.042 -33.886 1.00 92.75 272 PRO A N 1
ATOM 1980 C CA . PRO A 1 272 ? 8.576 5.210 -32.816 1.00 92.75 272 PRO A CA 1
ATOM 1981 C C . PRO A 1 272 ? 8.519 5.869 -31.433 1.00 92.75 272 PRO A C 1
ATOM 1983 O O . PRO A 1 272 ? 8.411 5.174 -30.433 1.00 92.75 272 PRO A O 1
ATOM 1986 N N . ARG A 1 273 ? 8.530 7.208 -31.348 1.00 93.44 273 ARG A N 1
ATOM 1987 C CA . ARG A 1 273 ? 8.430 7.934 -30.067 1.00 93.44 273 ARG A CA 1
ATOM 1988 C C . ARG A 1 273 ? 7.107 7.682 -29.336 1.00 93.44 273 ARG A C 1
ATOM 1990 O O . ARG A 1 273 ? 7.056 7.879 -28.119 1.00 93.44 273 ARG A O 1
ATOM 1997 N N . GLY A 1 274 ? 6.068 7.301 -30.083 1.00 94.50 274 GLY A N 1
ATOM 1998 C CA . GLY A 1 274 ? 4.757 6.895 -29.584 1.00 94.50 274 GLY A CA 1
ATOM 1999 C C . GLY A 1 274 ? 4.669 5.420 -29.190 1.00 94.50 274 GLY A C 1
ATOM 2000 O O . GLY A 1 274 ? 3.595 4.985 -28.785 1.00 94.50 274 GLY A O 1
ATOM 2001 N N . ASP A 1 275 ? 5.761 4.664 -29.310 1.00 96.56 275 ASP A N 1
ATOM 2002 C CA . ASP A 1 275 ? 5.855 3.262 -28.908 1.00 96.56 275 ASP A CA 1
ATOM 2003 C C . ASP A 1 275 ? 6.777 3.076 -27.687 1.00 96.56 275 ASP A C 1
ATOM 2005 O O . ASP A 1 275 ? 7.442 4.021 -27.243 1.00 96.56 275 ASP A O 1
ATOM 2009 N N . PHE A 1 276 ? 6.826 1.852 -27.159 1.00 96.69 276 PHE A N 1
ATOM 2010 C CA . PHE A 1 276 ? 7.813 1.435 -26.160 1.00 96.69 276 PHE A CA 1
ATOM 2011 C C . PHE A 1 276 ? 9.244 1.591 -26.701 1.00 96.69 276 PHE A C 1
ATOM 2013 O O . PHE A 1 276 ? 9.499 1.380 -27.889 1.00 96.69 276 PHE A O 1
ATOM 2020 N N . GLN A 1 277 ? 10.173 1.984 -25.830 1.00 96.62 277 GLN A N 1
ATOM 2021 C CA . GLN A 1 277 ? 11.585 2.233 -26.158 1.00 96.62 277 GLN A CA 1
ATOM 2022 C C . GLN A 1 277 ? 12.555 1.275 -25.443 1.00 96.62 277 GLN A C 1
ATOM 2024 O O . GLN A 1 277 ? 13.765 1.421 -25.613 1.00 96.62 277 GLN A O 1
ATOM 2029 N N . GLY A 1 278 ? 12.033 0.314 -24.673 1.00 96.62 278 GLY A N 1
ATOM 2030 C CA . GLY A 1 278 ? 12.802 -0.777 -24.052 1.00 96.62 278 GLY A CA 1
ATOM 2031 C C . GLY A 1 278 ? 13.372 -0.452 -22.670 1.00 96.62 278 GLY A C 1
ATOM 2032 O O . GLY A 1 278 ? 14.045 -1.269 -22.059 1.00 96.62 278 GLY A O 1
ATOM 2033 N N . GLY A 1 279 ? 13.126 0.747 -22.132 1.00 98.44 279 GLY A N 1
ATOM 2034 C CA . GLY A 1 279 ? 13.552 1.051 -20.769 1.00 98.44 279 GLY A CA 1
ATOM 2035 C C . GLY A 1 279 ? 12.809 0.205 -19.731 1.00 98.44 279 GLY A C 1
ATOM 2036 O O . GLY A 1 279 ? 11.582 0.107 -19.760 1.00 98.44 279 GLY A O 1
ATOM 2037 N N . ASP A 1 280 ? 13.534 -0.364 -18.772 1.00 98.75 280 ASP A N 1
ATOM 2038 C CA . ASP A 1 280 ? 12.977 -1.335 -17.832 1.00 98.75 280 ASP A CA 1
ATOM 2039 C C . ASP A 1 280 ? 13.503 -1.162 -16.395 1.00 98.75 280 ASP A C 1
ATOM 2041 O O . ASP A 1 280 ? 14.315 -0.283 -16.077 1.00 98.75 280 ASP A O 1
ATOM 2045 N N . LEU A 1 281 ? 12.979 -1.975 -15.470 1.00 98.81 281 LEU A N 1
ATOM 2046 C CA . LEU A 1 281 ? 13.368 -1.914 -14.057 1.00 98.81 281 LEU A CA 1
ATOM 2047 C C . LEU A 1 281 ? 14.817 -2.377 -13.839 1.00 98.81 281 LEU A C 1
ATOM 2049 O O . LEU A 1 281 ? 15.459 -1.927 -12.885 1.00 98.81 281 LEU A O 1
ATOM 2053 N N . GLU A 1 282 ? 15.344 -3.228 -14.723 1.00 98.75 282 GLU A N 1
ATOM 2054 C CA . GLU A 1 282 ? 16.740 -3.665 -14.693 1.00 98.75 282 GLU A CA 1
ATOM 2055 C C . GLU A 1 282 ? 17.687 -2.502 -14.997 1.00 98.75 282 GLU A C 1
ATOM 2057 O O . GLU A 1 282 ? 18.636 -2.262 -14.251 1.00 98.75 282 GLU A O 1
ATOM 2062 N N . GLY A 1 283 ? 17.395 -1.701 -16.022 1.00 98.75 283 GLY A N 1
ATOM 2063 C CA . GLY A 1 283 ? 18.195 -0.532 -16.363 1.00 98.75 283 GLY A CA 1
ATOM 2064 C C . GLY A 1 283 ? 18.250 0.497 -15.233 1.00 98.75 283 GLY A C 1
ATOM 2065 O O . GLY A 1 283 ? 19.293 1.118 -15.005 1.00 98.75 283 GLY A O 1
ATOM 2066 N N . ILE A 1 284 ? 17.165 0.647 -14.467 1.00 98.75 284 ILE A N 1
ATOM 2067 C CA . ILE A 1 284 ? 17.170 1.463 -13.244 1.00 98.75 284 ILE A CA 1
ATOM 2068 C C . ILE A 1 284 ? 18.061 0.822 -12.177 1.00 98.75 284 ILE A C 1
ATOM 2070 O O . ILE A 1 284 ? 18.908 1.513 -11.604 1.00 98.75 284 ILE A O 1
ATOM 2074 N N . ARG A 1 285 ? 17.909 -0.486 -11.930 1.00 98.75 285 ARG A N 1
ATOM 2075 C CA . ARG A 1 285 ? 18.701 -1.234 -10.941 1.00 98.75 285 ARG A CA 1
ATOM 2076 C C . ARG A 1 285 ? 20.196 -1.080 -11.198 1.00 98.75 285 ARG A C 1
ATOM 2078 O O . ARG A 1 285 ? 20.937 -0.754 -10.276 1.00 98.75 285 ARG A O 1
ATOM 2085 N N . GLU A 1 286 ? 20.636 -1.218 -12.445 1.00 98.69 286 GLU A N 1
ATOM 2086 C CA . GLU A 1 286 ? 22.043 -1.054 -12.822 1.00 98.69 286 GLU A CA 1
ATOM 2087 C C . GLU A 1 286 ? 22.594 0.350 -12.514 1.00 98.69 286 GLU A C 1
ATOM 2089 O O . GLU A 1 286 ? 23.769 0.485 -12.171 1.00 98.69 286 GLU A O 1
ATOM 2094 N N . LYS A 1 287 ? 21.765 1.402 -12.595 1.00 98.56 287 LYS A N 1
ATOM 2095 C CA . LYS A 1 287 ? 22.158 2.788 -12.261 1.00 98.56 287 LYS A CA 1
ATOM 2096 C C . LYS A 1 287 ? 22.164 3.111 -10.776 1.00 98.56 287 LYS A C 1
ATOM 2098 O O . LYS A 1 287 ? 22.801 4.087 -10.364 1.00 98.56 287 LYS A O 1
ATOM 2103 N N . ILE A 1 288 ? 21.486 2.298 -9.977 1.00 98.50 288 ILE A N 1
ATOM 2104 C CA . ILE A 1 288 ? 21.688 2.276 -8.531 1.00 98.50 288 ILE A CA 1
ATOM 2105 C C . ILE A 1 288 ? 23.005 1.552 -8.240 1.00 98.50 288 ILE A C 1
ATOM 2107 O O . ILE A 1 288 ? 23.899 2.143 -7.639 1.00 98.50 288 ILE A O 1
ATOM 2111 N N . ALA A 1 289 ? 23.165 0.334 -8.765 1.00 98.38 289 ALA A N 1
ATOM 2112 C CA . ALA A 1 289 ? 24.319 -0.525 -8.509 1.00 98.38 289 ALA A CA 1
ATOM 2113 C C . ALA A 1 289 ? 25.663 0.108 -8.929 1.00 98.38 289 ALA A C 1
ATOM 2115 O O . ALA A 1 289 ? 26.672 -0.043 -8.240 1.00 98.38 289 ALA A O 1
ATOM 2116 N N . ASP A 1 290 ? 25.704 0.857 -10.041 1.00 98.00 290 ASP A N 1
ATOM 2117 C CA . ASP A 1 290 ? 26.914 1.565 -10.500 1.00 98.00 290 ASP A CA 1
ATOM 2118 C C . ASP A 1 290 ? 27.195 2.893 -9.748 1.00 98.00 290 ASP A C 1
ATOM 2120 O O . ASP A 1 290 ? 28.192 3.589 -10.009 1.00 98.00 290 ASP A O 1
ATOM 2124 N N . GLY A 1 291 ? 26.324 3.247 -8.796 1.00 97.69 291 GLY A N 1
ATOM 2125 C CA . GLY A 1 291 ? 26.409 4.433 -7.950 1.00 97.69 291 GLY A CA 1
ATOM 2126 C C . GLY A 1 291 ? 26.123 5.748 -8.676 1.00 97.69 291 GLY A C 1
ATOM 2127 O O . GLY A 1 291 ? 26.459 6.817 -8.160 1.00 97.69 291 GLY A O 1
ATOM 2128 N N . THR A 1 292 ? 25.562 5.719 -9.891 1.00 97.94 292 THR A N 1
ATOM 2129 C CA . THR A 1 292 ? 25.188 6.939 -10.626 1.00 97.94 292 THR A CA 1
ATOM 2130 C C . THR A 1 292 ? 24.190 7.771 -9.826 1.00 97.94 292 THR A C 1
ATOM 2132 O O . THR A 1 292 ? 24.387 8.978 -9.665 1.00 97.94 292 THR A O 1
ATOM 2135 N N . LEU A 1 293 ? 23.148 7.133 -9.288 1.00 97.44 293 LEU A N 1
ATOM 2136 C CA . LEU A 1 293 ? 22.112 7.823 -8.517 1.00 97.44 293 LEU A CA 1
ATOM 2137 C C . LEU A 1 293 ? 22.618 8.303 -7.148 1.00 97.44 293 LEU A C 1
ATOM 2139 O O . LEU A 1 293 ? 22.234 9.385 -6.701 1.00 97.44 293 LEU A O 1
ATOM 2143 N N . ASP A 1 294 ? 23.565 7.590 -6.533 1.00 94.75 294 ASP A N 1
ATOM 2144 C CA . ASP A 1 294 ? 24.222 8.052 -5.307 1.00 94.75 294 ASP A CA 1
ATOM 2145 C C . ASP A 1 294 ? 25.046 9.318 -5.524 1.00 94.75 294 ASP A C 1
ATOM 2147 O O . ASP A 1 294 ? 24.955 10.258 -4.737 1.00 94.75 294 ASP A O 1
ATOM 2151 N N . LYS A 1 295 ? 25.813 9.386 -6.619 1.00 97.19 295 LYS A N 1
ATOM 2152 C CA . LYS A 1 295 ? 26.621 10.572 -6.962 1.00 97.19 295 LYS A CA 1
ATOM 2153 C C . LYS A 1 295 ? 25.765 11.808 -7.226 1.00 97.19 295 LYS A C 1
ATOM 2155 O O . LYS A 1 295 ? 26.225 12.922 -6.993 1.00 97.19 295 LYS A O 1
ATOM 2160 N N . LEU A 1 296 ? 24.540 11.613 -7.712 1.00 96.62 296 LEU A N 1
ATOM 2161 C CA . LEU A 1 296 ? 23.542 12.673 -7.870 1.00 96.62 296 LEU A CA 1
ATOM 2162 C C . LEU A 1 296 ? 22.928 13.114 -6.529 1.00 96.62 296 LEU A C 1
ATOM 2164 O O . LEU A 1 296 ? 22.287 14.159 -6.479 1.00 96.62 296 LEU A O 1
ATOM 2168 N N . GLY A 1 297 ? 23.118 12.343 -5.454 1.00 95.50 297 GLY A N 1
ATOM 2169 C CA . GLY A 1 297 ? 22.532 12.598 -4.139 1.00 95.50 297 GLY A CA 1
ATOM 2170 C C . GLY A 1 297 ? 21.088 12.115 -3.998 1.00 95.50 297 GLY A C 1
ATOM 2171 O O . GLY A 1 297 ? 20.429 12.454 -3.021 1.00 95.50 297 GLY A O 1
ATOM 2172 N N . VAL A 1 298 ? 20.582 11.316 -4.944 1.00 97.31 298 VAL A N 1
ATOM 2173 C CA . VAL A 1 298 ? 19.202 10.808 -4.925 1.00 97.31 298 VAL A CA 1
ATOM 2174 C C . VAL A 1 298 ? 18.986 9.940 -3.695 1.00 97.31 298 VAL A C 1
ATOM 2176 O O . VAL A 1 298 ? 19.757 9.008 -3.477 1.00 97.31 298 VAL A O 1
ATOM 2179 N N . ARG A 1 299 ? 17.942 10.229 -2.909 1.00 96.00 299 ARG A N 1
ATOM 2180 C CA . ARG A 1 299 ? 17.528 9.426 -1.740 1.00 96.00 299 ARG A CA 1
ATOM 2181 C C . ARG A 1 299 ? 16.121 8.838 -1.890 1.00 96.00 299 ARG A C 1
ATOM 2183 O O . ARG A 1 299 ? 15.741 7.956 -1.125 1.00 96.00 299 ARG A O 1
ATOM 2190 N N . ALA A 1 300 ? 15.367 9.254 -2.907 1.00 97.69 300 ALA A N 1
ATOM 2191 C CA . ALA A 1 300 ? 14.122 8.608 -3.302 1.00 97.69 300 ALA A CA 1
ATOM 2192 C C . ALA A 1 300 ? 13.947 8.622 -4.827 1.00 97.69 300 ALA A C 1
ATOM 2194 O O . ALA A 1 300 ? 14.205 9.631 -5.482 1.00 97.69 300 ALA A O 1
ATOM 2195 N N . LEU A 1 301 ? 13.479 7.513 -5.391 1.00 98.38 301 LEU A N 1
ATOM 2196 C CA . LEU A 1 301 ? 13.070 7.417 -6.789 1.00 98.38 301 LEU A CA 1
ATOM 2197 C C . LEU A 1 301 ? 11.557 7.446 -6.887 1.00 98.38 301 LEU A C 1
ATOM 2199 O O . LEU A 1 301 ? 10.888 6.695 -6.186 1.00 98.38 301 LEU A O 1
ATOM 2203 N N . TRP A 1 302 ? 11.032 8.269 -7.787 1.00 98.44 302 TRP A N 1
ATOM 2204 C CA . TRP A 1 302 ? 9.629 8.239 -8.177 1.00 98.44 302 TRP A CA 1
ATOM 2205 C C . TRP A 1 302 ? 9.508 7.589 -9.550 1.00 98.44 302 TRP A C 1
ATOM 2207 O O . TRP A 1 302 ? 9.924 8.158 -10.554 1.00 98.44 302 TRP A O 1
ATOM 2217 N N . LEU A 1 303 ? 8.976 6.372 -9.587 1.00 98.50 303 LEU A N 1
ATOM 2218 C CA . LEU A 1 303 ? 8.810 5.608 -10.816 1.00 98.50 303 LEU A CA 1
ATOM 2219 C C . LEU A 1 303 ? 7.431 5.881 -11.414 1.00 98.50 303 LEU A C 1
ATOM 2221 O O . LEU A 1 303 ? 6.434 5.855 -10.687 1.00 98.50 303 LEU A O 1
ATOM 2225 N N . THR A 1 304 ? 7.367 6.078 -12.733 1.00 98.12 304 THR A N 1
ATOM 2226 C CA . THR A 1 304 ? 6.099 6.006 -13.479 1.00 98.12 304 THR A CA 1
ATOM 2227 C C . THR A 1 304 ? 5.389 4.669 -13.230 1.00 98.12 304 THR A C 1
ATOM 2229 O O . THR A 1 304 ? 6.061 3.695 -12.867 1.00 98.12 304 THR A O 1
ATOM 2232 N N . PRO A 1 305 ? 4.060 4.582 -13.437 1.00 97.88 305 PRO A N 1
ATOM 2233 C CA . PRO A 1 305 ? 3.319 3.363 -13.142 1.00 97.88 305 PRO A CA 1
ATOM 2234 C C . PRO A 1 305 ? 3.909 2.170 -13.898 1.00 97.88 305 PRO A C 1
ATOM 2236 O O . PRO A 1 305 ? 4.220 2.264 -15.085 1.00 97.88 305 PRO A O 1
ATOM 2239 N N . PHE A 1 306 ? 4.072 1.053 -13.199 1.00 97.31 306 PHE A N 1
ATOM 2240 C CA . PHE A 1 306 ? 4.680 -0.164 -13.740 1.00 97.31 306 PHE A CA 1
ATOM 2241 C C . PHE A 1 306 ? 3.683 -1.320 -13.833 1.00 97.31 306 PHE A C 1
ATOM 2243 O O . PHE A 1 306 ? 4.080 -2.461 -14.057 1.00 97.31 306 PHE A O 1
ATOM 2250 N N . GLN A 1 307 ? 2.390 -1.056 -13.633 1.00 97.12 307 GLN A N 1
ATOM 2251 C CA . GLN A 1 307 ? 1.349 -2.042 -13.890 1.00 97.12 307 GLN A CA 1
ATOM 2252 C C . GLN A 1 307 ? 1.253 -2.350 -15.381 1.00 97.12 307 GLN A C 1
ATOM 2254 O O . GLN A 1 307 ? 1.541 -1.511 -16.234 1.00 97.12 307 GLN A O 1
ATOM 2259 N N . THR A 1 308 ? 0.769 -3.549 -15.685 1.00 97.44 308 THR A N 1
ATOM 2260 C CA . THR A 1 308 ? 0.580 -3.985 -17.069 1.00 97.44 308 THR A CA 1
ATOM 2261 C C . THR A 1 308 ? -0.357 -3.043 -17.825 1.00 97.44 308 THR A C 1
ATOM 2263 O O . THR A 1 308 ? -1.480 -2.793 -17.378 1.00 97.44 308 THR A O 1
ATOM 2266 N N . ASN A 1 309 ? 0.101 -2.551 -18.977 1.00 96.94 309 ASN A N 1
ATOM 2267 C CA . ASN A 1 309 ? -0.652 -1.708 -19.915 1.00 96.94 309 ASN A CA 1
ATOM 2268 C C . ASN A 1 309 ? -1.094 -2.510 -21.167 1.00 96.94 309 ASN A C 1
ATOM 2270 O O . ASN A 1 309 ? -0.584 -3.609 -21.398 1.00 96.94 309 ASN A O 1
ATOM 2274 N N . PRO A 1 310 ? -2.021 -2.009 -22.007 1.00 96.00 310 PRO A N 1
ATOM 2275 C CA . PRO A 1 310 ? -2.421 -2.676 -23.244 1.00 96.00 310 PRO A CA 1
ATOM 2276 C C . PRO A 1 310 ? -1.245 -2.946 -24.191 1.00 96.00 310 PRO A C 1
ATOM 2278 O O . PRO A 1 310 ? -0.217 -2.260 -24.166 1.00 96.00 310 PRO A O 1
ATOM 2281 N N . THR A 1 311 ? -1.411 -3.950 -25.048 1.00 92.56 311 THR A N 1
ATOM 2282 C CA . THR A 1 311 ? -0.494 -4.231 -26.163 1.00 92.56 311 THR A CA 1
ATOM 2283 C C . THR A 1 311 ? -0.836 -3.412 -27.401 1.00 92.56 311 THR A C 1
ATOM 2285 O O . THR A 1 311 ? 0.061 -2.992 -28.123 1.00 92.56 311 THR A O 1
ATOM 2288 N N . ASP A 1 312 ? -2.126 -3.189 -27.64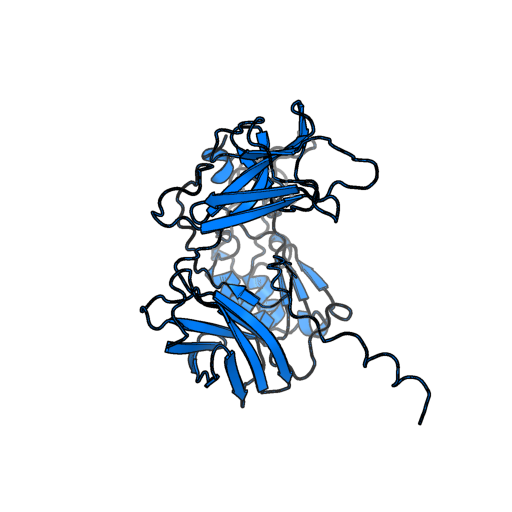2 1.00 95.00 312 ASP A N 1
ATOM 2289 C CA . ASP A 1 312 ? -2.603 -2.493 -28.833 1.00 95.00 312 ASP A CA 1
ATOM 2290 C C . ASP A 1 312 ? -2.378 -0.978 -28.712 1.00 95.00 312 ASP A C 1
ATOM 2292 O O . ASP A 1 312 ? -2.431 -0.432 -27.602 1.00 95.00 312 ASP A O 1
ATOM 2296 N N . PRO A 1 313 ? -2.142 -0.274 -29.833 1.00 96.00 313 PRO A N 1
ATOM 2297 C CA . PRO A 1 313 ? -2.036 1.170 -29.822 1.00 96.00 313 PRO A CA 1
ATOM 2298 C C . PRO A 1 313 ? -3.417 1.828 -29.908 1.00 96.00 313 PRO A C 1
ATOM 2300 O O . PRO A 1 313 ? -4.351 1.307 -30.521 1.00 96.00 313 PRO A O 1
ATOM 2303 N N . TYR A 1 314 ? -3.519 3.030 -29.354 1.00 95.50 314 TYR A N 1
ATOM 2304 C CA . TYR A 1 314 ? -4.740 3.826 -29.313 1.00 95.50 314 TYR A CA 1
ATOM 2305 C C . TYR A 1 314 ? -4.504 5.200 -29.924 1.00 95.50 314 TYR A C 1
ATOM 2307 O O . TYR A 1 314 ? -3.380 5.698 -29.977 1.00 95.50 314 TYR A O 1
ATOM 2315 N N . LEU A 1 315 ? -5.577 5.812 -30.421 1.00 94.62 315 LEU A N 1
ATOM 2316 C CA . LEU A 1 315 ? -5.502 7.139 -31.012 1.00 94.62 315 LEU A CA 1
ATOM 2317 C C . LEU A 1 315 ? -5.177 8.166 -29.922 1.00 94.62 315 LEU A C 1
ATOM 2319 O O . LEU A 1 315 ? -5.880 8.258 -28.915 1.00 94.62 315 LEU A O 1
ATOM 2323 N N . ALA A 1 316 ? -4.113 8.935 -30.128 1.00 90.31 316 ALA A N 1
ATOM 2324 C CA . ALA A 1 316 ? -3.746 10.040 -29.262 1.00 90.31 316 ALA A CA 1
ATOM 2325 C C . ALA A 1 316 ? -4.823 11.137 -29.289 1.00 90.31 316 ALA A C 1
ATOM 2327 O O . ALA A 1 316 ? -5.679 11.198 -30.175 1.00 90.31 316 ALA A O 1
ATOM 2328 N N . SER A 1 317 ? -4.754 12.061 -28.329 1.00 88.00 317 SER A N 1
ATOM 2329 C CA . SER A 1 317 ? -5.712 13.169 -28.198 1.00 88.00 317 SER A CA 1
ATOM 2330 C C . SER A 1 317 ? -5.753 14.114 -29.407 1.00 88.00 317 SER A C 1
ATOM 2332 O O . SER A 1 317 ? -6.714 14.867 -29.565 1.00 88.00 317 SER A O 1
ATOM 2334 N N . ASP A 1 318 ? -4.742 14.063 -30.277 1.00 89.75 318 ASP A N 1
ATOM 2335 C CA . ASP A 1 318 ? -4.699 14.793 -31.545 1.00 89.75 318 ASP A CA 1
ATOM 2336 C C . ASP A 1 318 ? -5.531 14.156 -32.673 1.00 89.75 318 ASP A C 1
ATOM 2338 O O . ASP A 1 318 ? -5.649 14.740 -33.751 1.00 89.75 318 ASP A O 1
ATOM 2342 N N . ASN A 1 319 ? -6.145 12.995 -32.423 1.00 89.81 319 ASN A N 1
ATOM 2343 C CA . ASN A 1 319 ? -6.940 12.221 -33.374 1.00 89.81 319 ASN A CA 1
ATOM 2344 C C . ASN A 1 319 ? -6.194 11.805 -34.655 1.00 89.81 319 ASN A C 1
ATOM 2346 O O . ASN A 1 319 ? -6.829 11.552 -35.682 1.00 89.81 319 ASN A O 1
ATOM 2350 N N . TYR A 1 320 ? -4.862 11.726 -34.614 1.00 90.38 320 TYR A N 1
ATOM 2351 C CA . TYR A 1 320 ? -4.052 11.386 -35.782 1.00 90.38 320 TYR A CA 1
ATOM 2352 C C . TYR A 1 320 ? -3.019 10.294 -35.497 1.00 90.38 320 TYR A C 1
ATOM 2354 O O . TYR A 1 320 ? -2.919 9.342 -36.271 1.00 90.38 320 TYR A O 1
ATOM 2362 N N . HIS A 1 321 ? -2.266 10.398 -34.401 1.00 92.19 321 HIS A N 1
ATOM 2363 C CA . HIS A 1 321 ? -1.197 9.442 -34.107 1.00 92.19 321 HIS A CA 1
ATOM 2364 C C . HIS A 1 321 ? -1.707 8.262 -33.285 1.00 92.19 321 HIS A C 1
ATOM 2366 O O . HIS A 1 321 ? -2.444 8.439 -32.318 1.00 92.19 321 HIS A O 1
ATOM 2372 N N . LEU A 1 322 ? -1.278 7.054 -33.643 1.00 96.44 322 LEU A N 1
ATOM 2373 C CA . LEU A 1 322 ? -1.424 5.883 -32.783 1.00 96.44 322 LEU A CA 1
ATOM 2374 C C . LEU A 1 322 ? -0.260 5.836 -31.787 1.00 96.44 322 LEU A C 1
ATOM 2376 O O . LEU A 1 322 ? 0.892 5.974 -32.193 1.00 96.44 322 LEU A O 1
ATOM 2380 N N . VAL A 1 323 ? -0.564 5.645 -30.502 1.00 96.31 323 VAL A N 1
ATOM 2381 C CA . VAL A 1 323 ? 0.414 5.559 -29.405 1.00 96.31 323 VAL A CA 1
ATOM 2382 C C . VAL A 1 323 ? 0.103 4.376 -28.490 1.00 96.31 323 VAL A C 1
ATOM 2384 O O . VAL A 1 323 ? -1.056 3.988 -28.343 1.00 96.31 323 VAL A O 1
ATOM 2387 N N . THR A 1 324 ? 1.124 3.792 -27.870 1.00 96.69 324 THR A N 1
ATOM 2388 C CA . THR A 1 324 ? 0.965 2.702 -26.896 1.00 96.69 324 THR A CA 1
ATOM 2389 C C . THR A 1 324 ? 0.968 3.211 -25.457 1.00 96.69 324 THR A C 1
ATOM 2391 O O . THR A 1 324 ? 1.327 4.354 -25.178 1.00 96.69 324 THR A O 1
ATOM 2394 N N . GLY A 1 325 ? 0.588 2.344 -24.514 1.00 96.00 325 GLY A N 1
ATOM 2395 C CA . GLY A 1 325 ? 0.580 2.643 -23.077 1.00 96.00 325 GLY A CA 1
ATOM 2396 C C . GLY A 1 325 ? 1.965 2.684 -22.416 1.00 96.00 325 GLY A C 1
ATOM 2397 O O . GLY A 1 325 ? 2.070 2.381 -21.230 1.00 96.00 325 GLY A O 1
ATOM 2398 N N . TYR A 1 326 ? 3.030 3.044 -23.144 1.00 95.81 326 TYR A N 1
ATOM 2399 C CA . TYR A 1 326 ? 4.418 3.054 -22.649 1.00 95.81 326 TYR A CA 1
ATOM 2400 C C . TYR A 1 326 ? 4.636 3.940 -21.413 1.00 95.81 326 TYR A C 1
ATOM 2402 O O . TYR A 1 326 ? 5.606 3.789 -20.677 1.00 95.81 326 TYR A O 1
ATOM 2410 N N . HIS A 1 327 ? 3.738 4.898 -21.182 1.00 95.06 327 HIS A N 1
ATOM 2411 C CA . HIS A 1 327 ? 3.792 5.822 -20.055 1.00 95.06 327 HIS A CA 1
ATOM 2412 C C . HIS A 1 327 ? 3.274 5.223 -18.734 1.00 95.06 327 HIS A C 1
ATOM 2414 O O . HIS A 1 327 ? 3.407 5.863 -17.696 1.00 95.06 327 HIS A O 1
ATOM 2420 N N . GLY A 1 328 ? 2.624 4.053 -18.751 1.00 96.19 328 GLY A N 1
ATOM 2421 C CA . GLY A 1 328 ? 2.155 3.354 -17.546 1.00 96.19 328 GLY A CA 1
ATOM 2422 C C . GLY A 1 328 ? 0.728 3.693 -17.085 1.00 96.19 328 GLY A C 1
ATOM 2423 O O . GLY A 1 328 ? 0.067 2.865 -16.463 1.00 96.19 328 GLY A O 1
ATOM 2424 N N . TYR A 1 329 ? 0.216 4.884 -17.407 1.00 96.88 329 TYR A N 1
ATOM 2425 C CA . TYR A 1 329 ? -1.104 5.368 -16.961 1.00 96.88 329 TYR A CA 1
ATOM 2426 C C . TYR A 1 329 ? -2.362 4.690 -17.547 1.00 96.88 329 TYR A C 1
ATOM 2428 O O . TYR A 1 329 ? -3.465 5.125 -17.233 1.00 96.88 329 TYR A O 1
ATOM 2436 N N . TRP A 1 330 ? -2.262 3.634 -18.358 1.00 96.81 330 TRP A N 1
ATOM 2437 C CA . TRP A 1 330 ? -3.422 2.856 -18.821 1.00 96.81 330 TRP A CA 1
ATOM 2438 C C . TRP A 1 330 ? -3.405 1.446 -18.224 1.00 96.81 330 TRP A C 1
ATOM 2440 O O . TRP A 1 330 ? -3.319 0.471 -18.967 1.00 96.81 330 TRP A O 1
ATOM 2450 N N . PRO A 1 331 ? -3.481 1.275 -16.893 1.00 97.00 331 PRO A N 1
ATOM 2451 C CA . PRO A 1 331 ? -3.401 -0.056 -16.314 1.00 97.00 331 PRO A CA 1
ATOM 2452 C C . PRO A 1 331 ? -4.552 -0.929 -16.831 1.00 97.00 331 PRO A C 1
ATOM 2454 O O . PRO A 1 331 ? -5.709 -0.496 -16.873 1.00 97.00 331 PRO A O 1
ATOM 2457 N N . ILE A 1 332 ? -4.235 -2.177 -17.181 1.00 97.00 332 ILE A N 1
ATOM 2458 C CA . ILE A 1 332 ? -5.200 -3.258 -17.460 1.00 97.00 332 ILE A CA 1
ATOM 2459 C C . ILE A 1 332 ? -5.190 -4.353 -16.385 1.00 97.00 332 ILE A C 1
ATOM 2461 O O . ILE A 1 332 ? -6.060 -5.227 -16.372 1.00 97.00 332 ILE A O 1
ATOM 2465 N N . LYS A 1 333 ? -4.220 -4.301 -15.471 1.00 95.94 333 LYS A N 1
ATOM 2466 C CA . LYS A 1 333 ? -4.070 -5.220 -14.343 1.00 95.94 333 LYS A CA 1
ATOM 2467 C C . LYS A 1 333 ? -3.884 -4.426 -13.064 1.00 95.94 333 LYS A C 1
ATOM 2469 O O . LYS A 1 333 ? -3.069 -3.507 -13.036 1.00 95.94 333 LYS A O 1
ATOM 2474 N N . ALA A 1 334 ? -4.564 -4.822 -11.991 1.00 91.62 334 ALA A N 1
ATOM 2475 C CA . ALA A 1 334 ? -4.467 -4.086 -10.736 1.00 91.62 334 ALA A CA 1
ATOM 2476 C C . ALA A 1 334 ? -3.134 -4.305 -10.005 1.00 91.62 334 ALA A C 1
ATOM 2478 O O . ALA A 1 334 ? -2.682 -3.431 -9.268 1.00 91.62 334 ALA A O 1
ATOM 2479 N N . ARG A 1 335 ? -2.531 -5.493 -10.160 1.00 92.62 335 ARG A N 1
ATOM 2480 C CA . ARG A 1 335 ? -1.385 -5.947 -9.345 1.00 92.62 335 ARG A CA 1
ATOM 2481 C C . ARG A 1 335 ? -0.206 -6.499 -10.141 1.00 92.62 335 ARG A C 1
ATOM 2483 O O . ARG A 1 335 ? 0.852 -6.717 -9.566 1.00 92.62 335 ARG A O 1
ATOM 2490 N N . GLU A 1 336 ? -0.388 -6.757 -11.431 1.00 96.62 336 GLU A N 1
ATOM 2491 C CA . GLU A 1 336 ? 0.651 -7.351 -12.273 1.00 96.62 336 GLU A CA 1
ATOM 2492 C C . GLU A 1 336 ? 1.628 -6.271 -12.740 1.00 96.62 336 GLU A C 1
ATOM 2494 O O . GLU A 1 336 ? 1.224 -5.329 -13.430 1.00 96.62 336 GLU A O 1
ATOM 2499 N N . VAL A 1 337 ? 2.904 -6.423 -12.377 1.00 98.00 337 VAL A N 1
ATOM 2500 C CA . VAL A 1 337 ? 3.999 -5.617 -12.932 1.00 98.00 337 VAL A CA 1
ATOM 2501 C C . VAL A 1 337 ? 4.180 -5.999 -14.397 1.00 98.00 337 VAL A C 1
ATOM 2503 O O . VAL A 1 337 ? 4.267 -7.186 -14.705 1.00 98.00 337 VAL A O 1
ATOM 2506 N N . ASP A 1 338 ? 4.231 -5.008 -15.283 1.00 98.06 338 ASP A N 1
ATOM 2507 C CA . ASP A 1 338 ? 4.279 -5.217 -16.727 1.00 98.06 338 ASP A CA 1
ATOM 2508 C C . ASP A 1 338 ? 5.460 -6.128 -17.122 1.00 98.06 338 ASP A C 1
ATOM 2510 O O . ASP A 1 338 ? 6.610 -5.820 -16.783 1.00 98.06 338 ASP A O 1
ATOM 2514 N N . PRO A 1 339 ? 5.217 -7.243 -17.835 1.00 97.75 339 PRO A N 1
ATOM 2515 C CA . PRO A 1 339 ? 6.283 -8.136 -18.281 1.00 97.75 339 PRO A CA 1
ATOM 2516 C C . PRO A 1 339 ? 7.341 -7.451 -19.154 1.00 97.75 339 PRO A C 1
ATOM 2518 O O . PRO A 1 339 ? 8.502 -7.845 -19.088 1.00 97.75 339 PRO A O 1
ATOM 2521 N N . ARG A 1 340 ? 6.972 -6.399 -19.904 1.00 97.75 340 ARG A N 1
ATOM 2522 C CA . ARG A 1 340 ? 7.915 -5.584 -20.698 1.00 97.75 340 ARG A CA 1
ATOM 2523 C C . ARG A 1 340 ? 8.903 -4.801 -19.832 1.00 97.75 340 ARG A C 1
ATOM 2525 O O . ARG A 1 340 ? 9.878 -4.286 -20.342 1.00 97.75 340 ARG A O 1
ATOM 2532 N N . LEU A 1 341 ? 8.638 -4.680 -18.530 1.00 98.38 341 LEU A N 1
ATOM 2533 C CA . LEU A 1 341 ? 9.517 -4.020 -17.563 1.00 98.38 341 LEU A CA 1
ATOM 2534 C C . LEU A 1 341 ? 10.291 -5.030 -16.692 1.00 98.38 341 LEU A C 1
ATOM 2536 O O . LEU A 1 341 ? 10.919 -4.637 -15.707 1.00 98.38 341 LEU A O 1
ATOM 2540 N N . GLY A 1 342 ? 10.201 -6.330 -17.005 1.00 98.12 342 GLY A N 1
ATOM 2541 C CA . GLY A 1 342 ? 10.829 -7.428 -16.259 1.00 98.12 342 GLY A CA 1
ATOM 2542 C C . GLY A 1 342 ? 9.958 -8.056 -15.157 1.00 98.12 342 GLY A C 1
ATOM 2543 O O . GLY A 1 342 ? 10.384 -9.005 -14.492 1.00 98.12 342 GLY A O 1
ATOM 2544 N N . GLY A 1 343 ? 8.728 -7.569 -14.959 1.00 98.06 343 GLY A N 1
ATOM 2545 C CA . GLY A 1 343 ? 7.753 -8.158 -14.038 1.00 98.06 343 GLY A CA 1
ATOM 2546 C C . GLY A 1 343 ? 8.117 -8.075 -12.545 1.00 98.06 343 GLY A C 1
ATOM 2547 O O . GLY A 1 343 ? 8.977 -7.308 -12.109 1.00 98.06 343 GLY A O 1
ATOM 2548 N N . GLU A 1 344 ? 7.426 -8.879 -11.730 1.00 97.56 344 GLU A N 1
ATOM 2549 C CA . GLU A 1 344 ? 7.537 -8.862 -10.261 1.00 97.56 344 GLU A CA 1
ATOM 2550 C C . GLU A 1 344 ? 8.974 -9.109 -9.774 1.00 97.56 344 GLU A C 1
ATOM 2552 O O . GLU A 1 344 ? 9.455 -8.424 -8.870 1.00 97.56 344 GLU A O 1
ATOM 2557 N N . ALA A 1 345 ? 9.693 -10.042 -10.405 1.00 97.50 345 ALA A N 1
ATOM 2558 C CA . ALA A 1 345 ? 11.067 -10.366 -10.032 1.00 97.50 345 ALA A CA 1
ATOM 2559 C C . ALA A 1 345 ? 12.018 -9.169 -10.212 1.00 97.50 345 ALA A C 1
ATOM 2561 O O . ALA A 1 345 ? 12.835 -8.901 -9.325 1.00 97.50 345 ALA A O 1
ATOM 2562 N N . ALA A 1 346 ? 11.886 -8.423 -11.316 1.00 98.38 346 ALA A N 1
ATOM 2563 C CA . ALA A 1 346 ? 12.686 -7.227 -11.561 1.00 98.38 346 ALA A CA 1
ATOM 2564 C C . ALA A 1 346 ? 12.361 -6.116 -10.551 1.00 98.38 346 ALA A C 1
ATOM 2566 O O . ALA A 1 346 ? 13.277 -5.500 -10.006 1.00 98.38 346 ALA A O 1
ATOM 2567 N N . LEU A 1 347 ? 11.080 -5.923 -10.207 1.00 98.12 347 LEU A N 1
ATOM 2568 C CA . LEU A 1 347 ? 10.676 -4.966 -9.171 1.00 98.12 347 LEU A CA 1
ATOM 2569 C C . LEU A 1 347 ? 11.272 -5.314 -7.800 1.00 98.12 347 LEU A C 1
ATOM 2571 O O . LEU A 1 347 ? 11.824 -4.442 -7.130 1.00 98.12 347 LEU A O 1
ATOM 2575 N N . HIS A 1 348 ? 11.206 -6.583 -7.388 1.00 96.06 348 HIS A N 1
ATOM 2576 C CA . HIS A 1 348 ? 11.817 -7.039 -6.137 1.00 96.06 348 HIS A CA 1
ATOM 2577 C C . HIS A 1 348 ? 13.326 -6.784 -6.110 1.00 96.06 348 HIS A C 1
ATOM 2579 O O . HIS A 1 348 ? 13.853 -6.300 -5.104 1.00 96.06 348 HIS A O 1
ATOM 2585 N N . ALA A 1 349 ? 14.020 -7.077 -7.212 1.00 97.50 349 ALA A N 1
ATOM 2586 C CA . ALA A 1 349 ? 15.453 -6.847 -7.314 1.00 97.50 349 ALA A CA 1
ATOM 2587 C C . ALA A 1 349 ? 15.806 -5.352 -7.278 1.00 97.50 349 ALA A C 1
ATOM 2589 O O . ALA A 1 349 ? 16.722 -4.969 -6.553 1.00 97.50 349 ALA A O 1
ATOM 2590 N N . LEU A 1 350 ? 15.052 -4.507 -7.988 1.00 98.44 350 LEU A N 1
ATOM 2591 C CA . LEU A 1 350 ? 15.217 -3.054 -7.961 1.00 98.44 350 LEU A CA 1
ATOM 2592 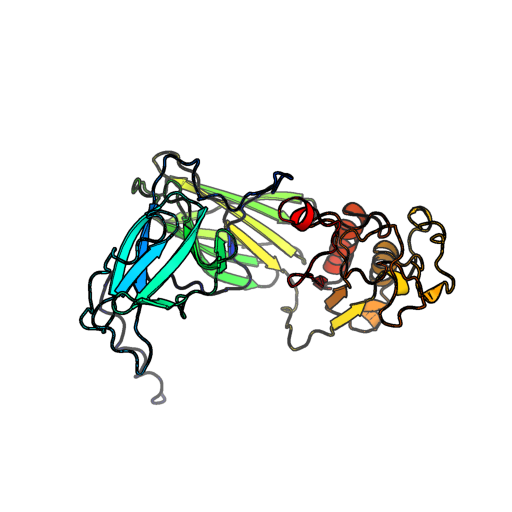C C . LEU A 1 350 ? 15.027 -2.490 -6.549 1.00 98.44 350 LEU A C 1
ATOM 2594 O O . LEU A 1 350 ? 15.864 -1.731 -6.071 1.00 98.44 350 LEU A O 1
ATOM 2598 N N . VAL A 1 351 ? 13.944 -2.867 -5.864 1.00 96.50 351 VAL A N 1
ATOM 2599 C CA . VAL A 1 351 ? 13.649 -2.394 -4.502 1.00 96.50 351 VAL A CA 1
ATOM 2600 C C . VAL A 1 351 ? 14.736 -2.839 -3.525 1.00 96.50 351 VAL A C 1
ATOM 2602 O O . VAL A 1 351 ? 15.152 -2.058 -2.671 1.00 96.50 351 VAL A O 1
ATOM 2605 N N . LYS A 1 352 ? 15.220 -4.080 -3.651 1.00 94.62 352 LYS A N 1
ATOM 2606 C CA . LYS A 1 352 ? 16.321 -4.597 -2.832 1.00 94.62 352 LYS A CA 1
ATOM 2607 C C . LYS A 1 352 ? 17.603 -3.789 -3.038 1.00 94.62 352 LYS A C 1
ATOM 2609 O O . LYS A 1 352 ? 18.213 -3.389 -2.049 1.00 94.62 352 LYS A O 1
ATOM 2614 N N . GLU A 1 353 ? 17.971 -3.527 -4.290 1.00 96.69 353 GLU A N 1
ATOM 2615 C CA . GLU A 1 353 ? 19.153 -2.730 -4.637 1.00 96.69 353 GLU A CA 1
ATOM 2616 C C . GLU A 1 353 ? 19.022 -1.289 -4.124 1.00 96.69 353 GLU A C 1
ATOM 2618 O O . GLU A 1 353 ? 19.899 -0.786 -3.427 1.00 96.69 353 GLU A O 1
ATOM 2623 N N . ALA A 1 354 ? 17.875 -0.648 -4.367 1.00 96.31 354 ALA A N 1
ATOM 2624 C CA . ALA A 1 354 ? 17.584 0.698 -3.884 1.00 96.31 354 ALA A CA 1
ATOM 2625 C C . ALA A 1 354 ? 17.721 0.797 -2.360 1.00 96.31 354 ALA A C 1
ATOM 2627 O O . ALA A 1 354 ? 18.423 1.669 -1.848 1.00 96.31 354 ALA A O 1
ATOM 2628 N N . HIS A 1 355 ? 17.111 -0.133 -1.624 1.00 94.12 355 HIS A N 1
ATOM 2629 C CA . HIS A 1 355 ? 17.177 -0.145 -0.167 1.00 94.12 355 HIS A CA 1
ATOM 2630 C C . HIS A 1 355 ? 18.595 -0.394 0.364 1.00 94.12 355 HIS A C 1
ATOM 2632 O O . HIS A 1 355 ? 18.955 0.196 1.380 1.00 94.12 355 HIS A O 1
ATOM 2638 N N . ALA A 1 356 ? 19.411 -1.211 -0.314 1.00 91.69 356 ALA A N 1
ATOM 2639 C CA . ALA A 1 356 ? 20.820 -1.403 0.040 1.00 91.69 356 ALA A CA 1
ATOM 2640 C C . ALA A 1 356 ? 21.652 -0.114 -0.106 1.00 91.69 356 ALA A C 1
ATOM 2642 O O . ALA A 1 356 ? 22.636 0.063 0.608 1.00 91.69 356 ALA A O 1
ATOM 2643 N N . HIS A 1 357 ? 21.219 0.808 -0.969 1.00 92.69 357 HIS A N 1
ATOM 2644 C CA . HIS A 1 357 ? 21.818 2.131 -1.163 1.00 92.69 357 HIS A CA 1
ATOM 2645 C C . HIS A 1 357 ? 21.142 3.241 -0.328 1.00 92.69 357 HIS A C 1
ATOM 2647 O O . HIS A 1 357 ? 21.470 4.423 -0.468 1.00 92.69 357 HIS A O 1
ATOM 2653 N N . GLY A 1 358 ? 20.188 2.893 0.546 1.00 91.25 358 GLY A N 1
ATOM 2654 C CA . GLY A 1 358 ? 19.412 3.864 1.328 1.00 91.25 358 GLY A CA 1
ATOM 2655 C C . GLY A 1 358 ? 18.443 4.704 0.485 1.00 91.25 358 GLY A C 1
ATOM 2656 O O . GLY A 1 358 ? 18.035 5.784 0.905 1.00 91.25 358 GLY A O 1
ATOM 2657 N N . ILE A 1 359 ? 18.073 4.230 -0.707 1.00 94.94 359 ILE A N 1
ATOM 2658 C CA . ILE A 1 359 ? 17.159 4.901 -1.636 1.00 94.94 359 ILE A CA 1
ATOM 2659 C C . ILE A 1 359 ? 15.740 4.358 -1.438 1.00 94.94 359 ILE A C 1
ATOM 2661 O O . ILE A 1 359 ? 15.511 3.150 -1.478 1.00 94.94 359 ILE A O 1
ATOM 2665 N N . ARG A 1 360 ? 14.762 5.247 -1.236 1.00 95.69 360 ARG A N 1
ATOM 2666 C CA . ARG A 1 360 ? 13.331 4.895 -1.180 1.00 95.69 360 ARG A CA 1
ATOM 2667 C C . ARG A 1 360 ? 12.727 4.790 -2.578 1.00 95.69 360 ARG A C 1
ATOM 2669 O O . ARG A 1 360 ? 13.164 5.474 -3.497 1.00 95.69 360 ARG A O 1
ATOM 2676 N N . ILE A 1 361 ? 11.692 3.969 -2.727 1.00 96.75 361 ILE A N 1
ATOM 2677 C CA . ILE A 1 361 ? 10.937 3.825 -3.977 1.00 96.75 361 ILE A CA 1
ATOM 2678 C C . ILE A 1 361 ? 9.520 4.356 -3.761 1.00 96.75 361 ILE A C 1
ATOM 2680 O O . ILE A 1 361 ? 8.802 3.883 -2.882 1.00 96.75 361 ILE A O 1
ATOM 2684 N N . LEU A 1 362 ? 9.131 5.327 -4.579 1.00 97.25 362 LEU A N 1
ATOM 2685 C CA . LEU A 1 362 ? 7.780 5.850 -4.715 1.00 97.25 362 LEU A CA 1
ATOM 2686 C C . LEU A 1 362 ? 7.200 5.330 -6.028 1.00 97.25 362 LEU A C 1
ATOM 2688 O O . LEU A 1 362 ? 7.768 5.533 -7.102 1.00 97.25 362 LEU A O 1
ATOM 2692 N N . MET A 1 363 ? 6.061 4.658 -5.931 1.00 94.81 363 MET A N 1
ATOM 2693 C CA . MET A 1 363 ? 5.290 4.220 -7.085 1.00 94.81 363 MET A CA 1
ATOM 2694 C C . MET A 1 363 ? 4.267 5.295 -7.440 1.00 94.81 363 MET A C 1
ATOM 2696 O O . MET A 1 363 ? 3.480 5.693 -6.581 1.00 94.81 363 MET A O 1
ATOM 2700 N N . ASP A 1 364 ? 4.225 5.712 -8.703 1.00 95.62 364 ASP A N 1
ATOM 2701 C CA . ASP A 1 364 ? 3.051 6.405 -9.224 1.00 95.62 364 ASP A CA 1
ATOM 2702 C C . ASP A 1 364 ? 1.889 5.408 -9.361 1.00 95.62 364 ASP A C 1
ATOM 2704 O O . ASP A 1 364 ? 1.967 4.442 -10.127 1.00 95.62 364 ASP A O 1
ATOM 2708 N N . TYR A 1 365 ? 0.835 5.595 -8.567 1.00 92.00 365 TYR A N 1
ATOM 2709 C CA . TYR A 1 365 ? -0.295 4.673 -8.497 1.00 92.00 365 TYR A CA 1
ATOM 2710 C C . TYR A 1 365 ? -1.576 5.340 -9.004 1.00 92.00 365 TYR A C 1
ATOM 2712 O O . TYR A 1 365 ? -2.089 6.293 -8.416 1.00 92.00 365 TYR A O 1
ATOM 2720 N N . VAL A 1 366 ? -2.116 4.806 -10.102 1.00 92.38 366 VAL A N 1
ATOM 2721 C CA . VAL A 1 366 ? -3.283 5.365 -10.791 1.00 92.38 366 VAL A CA 1
ATOM 2722 C C . VAL A 1 366 ? -4.572 4.906 -10.112 1.00 92.38 366 VAL A C 1
ATOM 2724 O O . VAL A 1 366 ? -5.055 3.802 -10.343 1.00 92.38 366 VAL A O 1
ATOM 2727 N N . VAL A 1 367 ? -5.133 5.766 -9.262 1.00 89.38 367 VAL A N 1
ATOM 2728 C CA . VAL A 1 367 ? -6.383 5.487 -8.525 1.00 89.38 367 VAL A CA 1
ATOM 2729 C C . VAL A 1 367 ? -7.629 6.084 -9.169 1.00 89.38 367 VAL A C 1
ATOM 2731 O O . VAL A 1 367 ? -8.741 5.685 -8.842 1.00 89.38 367 VAL A O 1
ATOM 2734 N N . ASN A 1 368 ? -7.467 7.067 -10.054 1.00 90.62 368 ASN A N 1
ATOM 2735 C CA . ASN A 1 368 ? -8.580 7.873 -10.553 1.00 90.62 368 ASN A CA 1
ATOM 2736 C C . ASN A 1 368 ? -9.237 7.312 -11.826 1.00 90.62 368 ASN A C 1
ATOM 2738 O O . ASN A 1 368 ? -10.304 7.786 -12.203 1.00 90.62 368 ASN A O 1
ATOM 2742 N N . HIS A 1 369 ? -8.592 6.369 -12.516 1.00 92.19 369 HIS A N 1
ATOM 2743 C CA . HIS A 1 369 ? -9.105 5.737 -13.731 1.00 92.19 369 HIS A CA 1
ATOM 2744 C C . HIS A 1 369 ? -8.406 4.400 -13.999 1.00 92.19 369 HIS A C 1
ATOM 2746 O O . HIS A 1 369 ? -7.350 4.115 -13.440 1.00 92.19 369 HIS A O 1
ATOM 2752 N N . VAL A 1 370 ? -8.992 3.600 -14.889 1.00 94.88 370 VAL A N 1
ATOM 2753 C CA . VAL A 1 370 ? -8.390 2.386 -15.451 1.00 94.88 370 VAL A CA 1
ATOM 2754 C C . VAL A 1 370 ? -8.674 2.319 -16.951 1.00 94.88 370 VAL A C 1
ATOM 2756 O O . VAL A 1 370 ? -9.590 2.985 -17.438 1.00 94.88 370 VAL A O 1
ATOM 2759 N N . HIS A 1 371 ? -7.905 1.526 -17.697 1.00 95.75 371 HIS A N 1
ATOM 2760 C CA . HIS A 1 371 ? -8.183 1.295 -19.115 1.00 95.75 371 HIS A CA 1
ATOM 2761 C C . HIS A 1 371 ? -9.468 0.459 -19.298 1.00 95.75 371 HIS A C 1
ATOM 2763 O O . HIS A 1 371 ? -9.804 -0.354 -18.439 1.00 95.75 371 HIS A O 1
ATOM 2769 N N . GLN A 1 372 ? -10.162 0.582 -20.437 1.00 93.75 372 GLN A N 1
ATOM 2770 C CA . GLN A 1 372 ? -11.374 -0.209 -20.746 1.00 93.75 372 GLN A CA 1
ATOM 2771 C C . GLN A 1 372 ? -11.138 -1.732 -20.721 1.00 93.75 372 GLN A C 1
ATOM 2773 O O . GLN A 1 372 ? -12.056 -2.525 -20.534 1.00 93.75 372 GLN A O 1
ATOM 2778 N N . ASP A 1 373 ? -9.885 -2.157 -20.892 1.00 95.38 373 ASP A N 1
ATOM 2779 C CA . ASP A 1 373 ? -9.502 -3.566 -20.798 1.00 95.38 373 ASP A CA 1
ATOM 2780 C C . ASP A 1 373 ? -9.208 -4.053 -19.382 1.00 95.38 373 ASP A C 1
ATOM 2782 O O . ASP A 1 373 ? -8.964 -5.252 -19.206 1.00 95.38 373 ASP A O 1
ATOM 2786 N N . HIS A 1 374 ? -9.230 -3.157 -18.397 1.00 96.00 374 HIS A N 1
ATOM 2787 C CA . HIS A 1 374 ? -8.924 -3.475 -17.014 1.00 96.00 374 HIS A CA 1
ATOM 2788 C C . HIS A 1 374 ? -9.942 -4.449 -16.422 1.00 96.00 374 HIS A C 1
ATOM 2790 O O . HIS A 1 374 ? -11.143 -4.365 -16.679 1.00 96.00 374 HIS A O 1
ATOM 2796 N N . GLU A 1 375 ? -9.464 -5.364 -15.581 1.00 92.56 375 GLU A N 1
ATOM 2797 C CA . GLU A 1 375 ? -10.294 -6.401 -14.958 1.00 92.56 375 GLU A CA 1
ATOM 2798 C C . GLU A 1 375 ? -11.469 -5.833 -14.151 1.00 92.56 375 GLU A C 1
ATOM 2800 O O . GLU A 1 375 ? -12.579 -6.345 -14.257 1.00 92.56 375 GLU A O 1
ATOM 2805 N N . TYR A 1 376 ? -11.256 -4.731 -13.428 1.00 89.12 376 TYR A N 1
ATOM 2806 C CA . TYR A 1 376 ? -12.326 -4.018 -12.721 1.00 89.12 376 TYR A CA 1
ATOM 2807 C C . TYR A 1 376 ? -13.408 -3.489 -13.664 1.00 89.12 376 TYR A C 1
ATOM 2809 O O . TYR A 1 376 ? -14.584 -3.696 -13.392 1.00 89.12 376 TYR A O 1
ATOM 2817 N N . PHE A 1 377 ? -13.030 -2.867 -14.787 1.00 88.81 377 PHE A N 1
ATOM 2818 C CA . PHE A 1 377 ? -14.003 -2.367 -15.759 1.00 88.81 377 PHE A CA 1
ATOM 2819 C C . PHE A 1 377 ? -14.754 -3.527 -16.419 1.00 88.81 377 PHE A C 1
ATOM 2821 O O . PHE A 1 377 ? -15.971 -3.523 -16.502 1.00 88.81 377 PHE A O 1
ATOM 2828 N N . LYS A 1 378 ? -14.055 -4.597 -16.809 1.00 88.25 378 LYS A N 1
ATOM 2829 C CA . LYS A 1 378 ? -14.694 -5.782 -17.407 1.00 88.25 378 LYS A CA 1
ATOM 2830 C C . LYS A 1 378 ? -15.686 -6.478 -16.470 1.00 88.25 378 LYS A C 1
ATOM 2832 O O . LYS A 1 378 ? -16.654 -7.066 -16.944 1.00 88.25 378 LYS A O 1
ATOM 2837 N N . GLN A 1 379 ? -15.436 -6.448 -15.163 1.00 84.06 379 GLN A N 1
ATOM 2838 C CA . GLN A 1 379 ? -16.327 -7.019 -14.146 1.00 84.06 379 GLN A CA 1
ATOM 2839 C C . GLN A 1 379 ? -17.471 -6.066 -13.763 1.00 84.06 379 GLN A C 1
ATOM 2841 O O . GLN A 1 379 ? -18.523 -6.532 -13.321 1.00 84.06 379 GLN A O 1
ATOM 2846 N N . HIS A 1 380 ? -17.279 -4.759 -13.958 1.00 81.25 380 HIS A N 1
ATOM 2847 C CA . HIS A 1 380 ? -18.213 -3.688 -13.604 1.00 81.25 380 HIS A CA 1
ATOM 2848 C C . HIS A 1 380 ? -18.288 -2.633 -14.733 1.00 81.25 380 HIS A C 1
ATOM 2850 O O . HIS A 1 380 ? -17.780 -1.525 -14.548 1.00 81.25 380 HIS A O 1
ATOM 2856 N N . PRO A 1 381 ? -18.847 -2.999 -15.905 1.00 68.75 381 PRO A N 1
ATOM 2857 C CA . PRO A 1 381 ? -18.773 -2.192 -17.127 1.00 68.75 381 PRO A CA 1
ATOM 2858 C C . PRO A 1 381 ? -19.647 -0.937 -17.120 1.00 68.75 381 PRO A C 1
ATOM 2860 O O . PRO A 1 381 ? -20.713 -0.951 -16.458 1.00 68.75 381 PRO A O 1
#

Radius of gyration: 25.75 Å; chains: 1; bounding box: 64×49×75 Å

pLDDT: mean 86.52, std 21.94, range [20.62, 98.81]

Foldseek 3Di:
DDPPPPPPPPPDDDDDDDPDPDPDPDPFKDQPDPPPPPPDDDDLDFLDDDPAWDKDKDKAADDPPDQFPWKAKAWPVNPGDLVRTFDDDDPNGMTMDIDTGHADKIFIWMDGPSHDTDERPVAPDWDDDPNDIGGIDGHHQLQAKEKDWPDWDDDAFKIKTKIFIGHGVVPFWWDDKWKWKDDQPDIDTADWDDDTRIIMGIGGRDDFFKMWMWMWTAGPVGGIYRTIIGIDGNDNDDDDPVPADEAEDLQQPQDAQDCVLADDDAPQAPDCVLEGNRRALRRLLVCLVVCVCVVVVHQEYEYFAQAAFDRHWDQDPVNPGTHGCSRNQAHQEQDWGHSSRVIPVSVSSSCSSCRVSNHHYHYDHHPPDHHCNHPNNVSPD

Sequence (381 aa):
MSKRSLLRLLFAAVLALTSSVTVACSDDAEPAGSHGFGGGGGTGGSGGSSSVLCTTTFRFQPGAGLAPKSVALAGEWNEFDATALMQGPDSSGAFTATVDLAPGMWGYKLVLDGDNWMLDPDEGYRKYVGSEENSAVRVLDCSVPRLSVTDKSSAQGTYSATIAFEAANSGAALASASAKLRFADSEKDVDVSVDGNTLSLSLSGLADGKYTAYVTAKDAAGAESEPLRLVFWMEPEAFDWQDALIYMIMTDRFKDGDPSNDPPPTSGVQDPRGDFQGGDLEGIREKIADGTLDKLGVRALWLTPFQTNPTDPYLASDNYHLVTGYHGYWPIKAREVDPRLGGEAALHALVKEAHAHGIRILMDYVVNHVHQDHEYFKQHP